Protein AF-A0A932LLI3-F1 (afdb_monomer)

Structure (mmCIF, N/CA/C/O backbone):
data_AF-A0A932LLI3-F1
#
_entry.id   AF-A0A932LLI3-F1
#
loop_
_atom_site.group_PDB
_atom_site.id
_atom_site.type_symbol
_atom_site.label_atom_id
_atom_site.label_alt_id
_atom_site.label_comp_id
_atom_site.label_asym_id
_atom_site.label_entity_id
_atom_site.label_seq_id
_atom_site.pdbx_PDB_ins_code
_atom_site.Cartn_x
_atom_site.Cartn_y
_atom_site.Cartn_z
_atom_site.occupancy
_atom_site.B_iso_or_equiv
_atom_site.auth_seq_id
_atom_site.auth_comp_id
_atom_site.auth_asym_id
_atom_site.auth_atom_id
_atom_site.pdbx_PDB_model_num
ATOM 1 N N . MET A 1 1 ? -17.747 45.672 -29.208 1.00 33.19 1 MET A N 1
ATOM 2 C CA . MET A 1 1 ? -17.349 45.308 -27.830 1.00 33.19 1 MET A CA 1
ATOM 3 C C . MET A 1 1 ? -18.025 43.993 -27.473 1.00 33.19 1 MET A C 1
ATOM 5 O O . MET A 1 1 ? -19.171 43.987 -27.043 1.00 33.19 1 MET A O 1
ATOM 9 N N . LEU A 1 2 ? -17.365 42.876 -27.782 1.00 26.00 2 LEU A N 1
ATOM 10 C CA . LEU A 1 2 ? -17.887 41.527 -27.562 1.00 26.00 2 LEU A CA 1
ATOM 11 C C . LEU A 1 2 ? -17.613 41.129 -26.108 1.00 26.00 2 LEU A C 1
ATOM 13 O O . LEU A 1 2 ? -16.461 41.097 -25.680 1.00 26.00 2 LEU A O 1
ATOM 17 N N . ARG A 1 3 ? -18.682 40.882 -25.343 1.00 23.66 3 ARG A N 1
ATOM 18 C CA . ARG A 1 3 ? -18.612 40.346 -23.981 1.00 23.66 3 ARG A CA 1
ATOM 19 C C . ARG A 1 3 ? -17.978 38.955 -24.045 1.00 23.66 3 ARG A C 1
ATOM 21 O O . ARG A 1 3 ? -18.553 38.053 -24.647 1.00 23.66 3 ARG A O 1
ATOM 28 N N . GLN A 1 4 ? -16.802 38.800 -23.442 1.00 26.53 4 GLN A N 1
ATOM 29 C CA . GLN A 1 4 ? -16.176 37.500 -23.220 1.00 26.53 4 GLN A CA 1
ATOM 30 C C . GLN A 1 4 ? -17.088 36.665 -22.310 1.00 26.53 4 GLN A C 1
ATOM 32 O O . GLN A 1 4 ? -17.430 37.087 -21.203 1.00 26.53 4 GLN A O 1
ATOM 37 N N . GLY A 1 5 ? -17.532 35.511 -22.807 1.00 26.86 5 GLY A N 1
ATOM 38 C CA . GLY A 1 5 ? -18.269 34.528 -22.021 1.00 26.86 5 GLY A CA 1
ATOM 39 C C . GLY A 1 5 ? -17.353 33.917 -20.964 1.00 26.86 5 GLY A C 1
ATOM 40 O O . GLY A 1 5 ? -16.240 33.500 -21.276 1.00 26.86 5 GLY A O 1
ATOM 41 N N . LYS A 1 6 ? -17.813 33.887 -19.710 1.00 25.53 6 LYS A N 1
ATOM 42 C CA . LYS A 1 6 ? -17.131 33.187 -18.617 1.00 25.53 6 LYS A CA 1
ATOM 43 C C . LYS A 1 6 ? -17.143 31.672 -18.898 1.00 25.53 6 LYS A C 1
ATOM 45 O O . LYS A 1 6 ? -18.220 31.150 -19.192 1.00 25.53 6 LYS A O 1
ATOM 50 N N . PRO A 1 7 ? -16.003 30.965 -18.808 1.00 28.19 7 PRO A N 1
ATOM 51 C CA . PRO A 1 7 ? -15.960 29.519 -18.998 1.00 28.19 7 PRO A CA 1
ATOM 52 C C . PRO A 1 7 ? -16.633 28.796 -17.822 1.00 28.19 7 PRO A C 1
ATOM 54 O O . PRO A 1 7 ? -16.340 29.055 -16.657 1.00 28.19 7 PRO A O 1
ATOM 57 N N . SER A 1 8 ? -17.564 27.898 -18.142 1.00 30.19 8 SER A N 1
ATOM 58 C CA . SER A 1 8 ? -18.288 27.040 -17.201 1.00 30.19 8 SER A CA 1
ATOM 59 C C . SER A 1 8 ? -17.377 25.930 -16.661 1.00 30.19 8 SER A C 1
ATOM 61 O O . SER A 1 8 ? -16.889 25.113 -17.441 1.00 30.19 8 SER A O 1
ATOM 63 N N . CYS A 1 9 ? -17.172 25.884 -15.342 1.00 29.44 9 CYS A N 1
ATOM 64 C CA . CYS A 1 9 ? -16.379 24.867 -14.647 1.00 29.44 9 CYS A CA 1
ATOM 65 C C . CYS A 1 9 ? -17.305 23.770 -14.073 1.00 29.44 9 CYS A C 1
ATOM 67 O O . CYS A 1 9 ? -18.101 24.066 -13.178 1.00 29.44 9 CYS A O 1
ATOM 69 N N . PRO A 1 10 ? -17.268 22.516 -14.566 1.00 35.34 10 PRO A N 1
ATOM 70 C CA . PRO A 1 10 ? -18.112 21.450 -14.038 1.00 35.34 10 PRO A CA 1
ATOM 71 C C . PRO A 1 10 ? -17.464 20.809 -12.799 1.00 35.34 10 PRO A C 1
ATOM 73 O O . PRO A 1 10 ? -16.585 19.960 -12.913 1.00 35.34 10 PRO A O 1
ATOM 76 N N . VAL A 1 11 ? -17.921 21.183 -11.600 1.00 33.28 11 VAL A N 1
ATOM 77 C CA . VAL A 1 11 ? -17.549 20.495 -10.349 1.00 33.28 11 VAL A CA 1
ATOM 78 C C . VAL A 1 11 ? -18.297 19.160 -10.271 1.00 33.28 11 VAL A C 1
ATOM 80 O O . VAL A 1 11 ? -19.526 19.129 -10.187 1.00 33.28 11 VAL A O 1
ATOM 83 N N . GLN A 1 12 ? -17.566 18.044 -10.305 1.00 32.38 12 GLN A N 1
ATOM 84 C CA . GLN A 1 12 ? -18.130 16.691 -10.246 1.00 32.38 12 GLN A CA 1
ATOM 85 C C . GLN A 1 12 ? -18.021 16.118 -8.822 1.00 32.38 12 GLN A C 1
ATOM 87 O O . GLN A 1 12 ? -16.927 16.035 -8.269 1.00 32.38 12 GLN A O 1
ATOM 92 N N . CYS A 1 13 ? -19.149 15.708 -8.230 1.00 30.97 13 CYS A N 1
ATOM 93 C CA . CYS A 1 13 ? -19.217 15.149 -6.875 1.00 30.97 13 CYS A CA 1
ATOM 94 C C . CYS A 1 13 ? -19.314 13.613 -6.917 1.00 30.97 13 CYS A C 1
ATOM 96 O O . CYS A 1 13 ? -20.241 13.067 -7.520 1.00 30.97 13 CYS A O 1
ATOM 98 N N . ILE A 1 14 ? -18.388 12.915 -6.252 1.00 32.12 14 ILE A N 1
ATOM 99 C CA . ILE A 1 14 ? -18.409 11.452 -6.099 1.00 32.12 14 ILE A CA 1
ATOM 100 C C . ILE A 1 14 ? -19.021 11.125 -4.729 1.00 32.12 14 ILE A C 1
ATOM 102 O O . ILE A 1 14 ? -18.433 11.428 -3.695 1.00 32.12 14 ILE A O 1
ATOM 106 N N . GLN A 1 15 ? -20.222 10.534 -4.709 1.00 32.91 15 GLN A N 1
ATOM 107 C CA . GLN A 1 15 ? -20.903 10.109 -3.477 1.00 32.91 15 GLN A CA 1
ATOM 108 C C . GLN A 1 15 ? -20.476 8.691 -3.069 1.00 32.91 15 GLN A C 1
ATOM 110 O O . GLN A 1 15 ? -20.709 7.743 -3.818 1.00 32.91 15 GLN A O 1
ATOM 115 N N . GLU A 1 16 ? -19.960 8.512 -1.851 1.00 33.09 16 GLU A N 1
ATOM 116 C CA . GLU A 1 16 ? -19.748 7.180 -1.267 1.00 33.09 16 GLU A CA 1
ATOM 117 C C . GLU A 1 16 ? -21.040 6.644 -0.609 1.00 33.09 16 GLU A C 1
ATOM 119 O O . GLU A 1 16 ? -21.740 7.336 0.141 1.00 33.09 16 GLU A O 1
ATOM 124 N N . ARG A 1 17 ? -21.404 5.392 -0.929 1.00 29.77 17 ARG A N 1
ATOM 125 C CA . ARG A 1 17 ? -22.600 4.706 -0.410 1.00 29.77 17 ARG A CA 1
ATOM 126 C C . ARG A 1 17 ? -22.285 3.913 0.866 1.00 29.77 17 ARG A C 1
ATOM 128 O O . ARG A 1 17 ? -21.495 2.987 0.826 1.00 29.77 17 ARG A O 1
ATOM 135 N N . GLY A 1 18 ? -23.089 4.162 1.906 1.00 29.00 18 GLY A N 1
ATOM 136 C CA . GLY A 1 18 ? -23.694 3.120 2.751 1.00 29.00 18 GLY A CA 1
ATOM 137 C C . GLY A 1 18 ? -22.968 2.706 4.036 1.00 29.00 18 GLY A C 1
ATOM 138 O O . GLY A 1 18 ? -22.124 1.833 3.989 1.00 29.00 18 GLY A O 1
ATOM 139 N N . GLN A 1 19 ? -23.427 3.213 5.189 1.00 32.38 19 GLN A N 1
ATOM 140 C CA . GLN A 1 19 ? -23.435 2.516 6.492 1.00 32.38 19 GLN A CA 1
ATOM 141 C C . GLN A 1 19 ? -24.362 3.260 7.487 1.00 32.38 19 GLN A C 1
ATOM 143 O O . GLN A 1 19 ? -24.808 4.377 7.200 1.00 32.38 19 GLN A O 1
ATOM 148 N N . LYS A 1 20 ? -24.736 2.625 8.608 1.00 32.59 20 LYS A N 1
ATOM 149 C CA . LYS A 1 20 ? -25.535 3.214 9.710 1.00 32.59 20 LYS A CA 1
ATOM 150 C C . LYS A 1 20 ? -24.601 3.941 10.693 1.00 32.59 20 LYS A C 1
ATOM 152 O O . LYS A 1 20 ? -23.469 3.510 10.859 1.00 32.59 20 LYS A O 1
ATOM 157 N N . GLY A 1 21 ? -25.045 5.030 11.332 1.00 38.06 21 GLY A N 1
ATOM 158 C CA . GLY A 1 21 ? -24.157 5.879 12.151 1.00 38.06 21 GLY A CA 1
ATOM 159 C C . GLY A 1 21 ? -23.262 6.818 11.331 1.00 38.06 21 GLY A C 1
ATOM 160 O O . GLY A 1 21 ? -22.253 7.308 11.831 1.00 38.06 21 GLY A O 1
ATOM 161 N N . VAL A 1 22 ? -23.608 7.028 10.058 1.00 52.78 22 VAL A N 1
ATOM 162 C CA . VAL A 1 22 ? -22.772 7.696 9.057 1.00 52.78 22 VAL A CA 1
ATOM 163 C C . VAL A 1 22 ? -23.165 9.154 8.910 1.00 52.78 22 VAL A C 1
ATOM 165 O O . VAL A 1 22 ? -24.345 9.492 8.829 1.00 52.78 22 VAL A O 1
ATOM 168 N N . VAL A 1 23 ? -22.152 10.004 8.823 1.00 49.03 23 VAL A N 1
ATOM 169 C CA . VAL A 1 23 ? -22.276 11.370 8.334 1.00 49.03 23 VAL A CA 1
ATOM 170 C C . VAL A 1 23 ? -22.226 11.302 6.811 1.00 49.03 23 VAL A C 1
ATOM 172 O O . VAL A 1 23 ? -21.259 10.806 6.244 1.00 49.03 23 VAL A O 1
ATOM 175 N N . ARG A 1 24 ? -23.286 11.734 6.124 1.00 60.06 24 ARG A N 1
ATOM 176 C CA . ARG A 1 24 ? -23.265 11.856 4.658 1.00 60.06 24 ARG A CA 1
ATOM 177 C C . ARG A 1 24 ? -23.147 13.307 4.269 1.00 60.06 24 ARG A C 1
ATOM 179 O O . ARG A 1 24 ? -23.924 14.126 4.752 1.00 60.06 24 ARG A O 1
ATOM 186 N N . VAL A 1 25 ? -22.237 13.573 3.344 1.00 54.25 25 VAL A N 1
ATOM 187 C CA . VAL A 1 25 ? -22.064 14.885 2.740 1.00 54.25 25 VAL A CA 1
ATOM 188 C C . VAL A 1 25 ? -22.688 14.864 1.352 1.00 54.25 25 VAL A C 1
ATOM 190 O O . VAL A 1 25 ? -22.477 13.935 0.571 1.00 54.25 25 VAL A O 1
ATOM 193 N N . LYS A 1 26 ? -23.505 15.869 1.051 1.00 58.81 26 LYS A N 1
ATOM 194 C CA . LYS A 1 26 ? -24.008 16.133 -0.297 1.00 58.81 26 LYS A CA 1
ATOM 195 C C . LYS A 1 26 ? -23.741 17.585 -0.646 1.00 58.81 26 LYS A C 1
ATOM 197 O O . LYS A 1 26 ? -23.985 18.457 0.178 1.00 58.81 26 LYS A O 1
ATOM 202 N N . HIS A 1 27 ? -23.318 17.843 -1.875 1.00 51.84 27 HIS A N 1
ATOM 203 C CA . HIS A 1 27 ? -23.310 19.200 -2.407 1.00 51.84 27 HIS A CA 1
ATOM 204 C C . HIS A 1 27 ? -24.751 19.614 -2.722 1.00 51.84 27 HIS A C 1
ATOM 206 O O . HIS A 1 27 ? -25.481 18.869 -3.385 1.00 51.84 27 HIS A O 1
ATOM 212 N N . ARG A 1 28 ? -25.170 20.794 -2.260 1.00 46.94 28 ARG A N 1
ATOM 213 C CA . ARG A 1 28 ? -26.314 21.492 -2.851 1.00 46.94 28 ARG A CA 1
ATOM 214 C C . ARG A 1 28 ? -25.763 22.355 -3.977 1.00 46.94 28 ARG A C 1
ATOM 216 O O . ARG A 1 28 ? -25.062 23.325 -3.720 1.00 46.94 28 ARG A O 1
ATOM 223 N N . PHE A 1 29 ? -26.051 21.976 -5.217 1.00 41.97 29 PHE A N 1
ATOM 224 C CA . PHE A 1 29 ? -25.669 22.779 -6.374 1.00 41.97 29 PHE A CA 1
ATOM 225 C C . PHE A 1 29 ? -26.394 24.131 -6.307 1.00 41.97 29 PHE A C 1
ATOM 227 O O . PHE A 1 29 ? -27.623 24.174 -6.356 1.00 41.97 29 PHE A O 1
ATOM 234 N N . GLY A 1 30 ? -25.631 25.211 -6.143 1.00 41.66 30 GLY A N 1
ATOM 235 C CA . GLY A 1 30 ? -26.067 26.578 -6.420 1.00 41.66 30 GLY A CA 1
ATOM 236 C C . GLY A 1 30 ? -25.590 27.014 -7.807 1.00 41.66 30 GLY A C 1
ATOM 237 O O . GLY A 1 30 ? -24.689 26.396 -8.372 1.00 41.66 30 GLY A O 1
ATOM 238 N N . GLU A 1 31 ? -26.186 28.076 -8.350 1.00 40.56 31 GLU A N 1
ATOM 239 C CA . GLU A 1 31 ? -25.775 28.687 -9.629 1.00 40.56 31 GLU A CA 1
ATOM 240 C C . GLU A 1 31 ? -24.361 29.303 -9.572 1.00 40.56 31 GLU A C 1
ATOM 242 O O . GLU A 1 31 ? -23.745 29.548 -10.608 1.00 40.56 31 GLU A O 1
ATOM 247 N N . ASP A 1 32 ? -23.831 29.530 -8.363 1.00 53.56 32 ASP A N 1
ATOM 248 C CA . ASP A 1 32 ? -22.482 30.040 -8.120 1.00 53.56 32 ASP A CA 1
ATOM 249 C C . ASP A 1 32 ? -21.493 28.888 -7.888 1.00 53.56 32 ASP A C 1
ATOM 251 O O . ASP A 1 32 ? -21.431 28.285 -6.816 1.00 53.56 32 ASP A O 1
ATOM 255 N N . HIS A 1 33 ? -20.700 28.574 -8.912 1.00 60.81 33 HIS A N 1
ATOM 256 C CA . HIS A 1 33 ? -19.698 27.509 -8.849 1.00 60.81 33 HIS A CA 1
ATOM 257 C C . HIS A 1 33 ? -18.559 27.799 -7.864 1.00 60.81 33 HIS A C 1
ATOM 259 O O . HIS A 1 33 ? -17.888 26.849 -7.464 1.00 60.81 33 HIS A O 1
ATOM 265 N N . LEU A 1 34 ? -18.371 29.066 -7.470 1.00 65.38 34 LEU A N 1
ATOM 266 C CA . LEU A 1 34 ? -17.322 29.488 -6.543 1.00 65.38 34 LEU A CA 1
ATOM 267 C C . LEU A 1 34 ? -17.653 29.161 -5.087 1.00 65.38 34 LEU A C 1
ATOM 269 O O . LEU A 1 34 ? -16.732 28.982 -4.297 1.00 65.38 34 LEU A O 1
ATOM 273 N N . ASN A 1 35 ? -18.941 29.075 -4.737 1.00 80.88 35 ASN A N 1
ATOM 274 C CA . ASN A 1 35 ? -19.411 28.860 -3.371 1.00 80.88 35 ASN A CA 1
ATOM 275 C C . ASN A 1 35 ? -20.439 27.728 -3.328 1.00 80.88 35 ASN A C 1
ATOM 277 O O . ASN A 1 35 ? -21.606 27.905 -3.676 1.00 80.88 35 ASN A O 1
ATOM 281 N N . GLN A 1 36 ? -20.022 26.558 -2.853 1.00 81.81 36 GLN A N 1
ATOM 282 C CA . GLN A 1 36 ? -20.872 25.375 -2.794 1.00 81.81 36 GLN A CA 1
ATOM 283 C C . GLN A 1 36 ? -21.206 24.992 -1.352 1.00 81.81 36 GLN A C 1
ATOM 285 O O . GLN A 1 36 ? -20.319 24.565 -0.610 1.00 81.81 36 GLN A O 1
ATOM 290 N N . PRO A 1 37 ? -22.479 25.086 -0.931 1.00 86.69 37 PRO A N 1
ATOM 291 C CA . PRO A 1 37 ? -22.882 24.599 0.377 1.00 86.69 37 PRO A CA 1
ATOM 292 C C . PRO A 1 37 ? -22.865 23.066 0.421 1.00 86.69 37 PRO A C 1
ATOM 294 O O . PRO A 1 37 ? -23.479 22.379 -0.406 1.00 86.69 37 PRO A O 1
ATOM 297 N N . LEU A 1 38 ? -22.201 22.530 1.440 1.00 88.00 38 LEU A N 1
ATOM 298 C CA . LEU A 1 38 ? -22.325 21.140 1.847 1.00 88.00 38 LEU A CA 1
ATOM 299 C C . LEU A 1 38 ? -23.562 20.979 2.727 1.00 88.00 38 LEU A C 1
ATOM 301 O O . LEU A 1 38 ? -23.888 21.836 3.542 1.00 88.00 38 LEU A O 1
ATOM 305 N N . GLN A 1 39 ? -24.243 19.850 2.578 1.00 89.06 39 GLN A N 1
ATOM 306 C CA . GLN A 1 39 ? -25.262 19.394 3.507 1.00 89.06 39 GLN A CA 1
ATOM 307 C C . GLN A 1 39 ? -24.767 18.134 4.200 1.00 89.06 39 GLN A C 1
ATOM 309 O O . GLN A 1 39 ? -24.451 17.137 3.544 1.00 89.06 39 GLN A O 1
ATOM 314 N N . VAL A 1 40 ? -24.754 18.175 5.527 1.00 88.31 40 VAL A N 1
ATOM 315 C CA . VAL A 1 40 ? -24.280 17.091 6.378 1.00 88.31 40 VAL A CA 1
ATOM 316 C C . VAL A 1 40 ? -25.473 16.452 7.071 1.00 88.31 40 VAL A C 1
ATOM 318 O O . VAL A 1 40 ? -26.164 17.084 7.863 1.00 88.31 40 VAL A O 1
ATOM 321 N N . THR A 1 41 ? -25.749 15.185 6.765 1.00 89.19 41 THR A N 1
ATOM 322 C CA . THR A 1 41 ? -26.828 14.423 7.411 1.00 89.19 41 THR A CA 1
ATOM 323 C C . THR A 1 41 ? -26.250 13.348 8.317 1.00 89.19 41 THR A C 1
ATOM 325 O O . THR A 1 41 ? -25.565 12.447 7.827 1.00 89.19 41 THR A O 1
ATOM 328 N N . ALA A 1 42 ? -26.579 13.398 9.607 1.00 84.50 42 ALA A N 1
ATOM 329 C CA . ALA A 1 42 ? -26.319 12.318 10.549 1.00 84.50 42 ALA A CA 1
ATOM 330 C C . ALA A 1 42 ? -27.464 11.297 10.512 1.00 84.50 42 ALA A C 1
ATOM 332 O O . ALA A 1 42 ? -28.640 11.666 10.528 1.00 84.50 42 ALA A O 1
ATOM 333 N N . PHE A 1 43 ? -27.119 10.011 10.466 1.00 83.81 43 PHE A N 1
ATOM 334 C CA . PHE A 1 43 ? -28.060 8.896 10.592 1.00 83.81 43 PHE A CA 1
ATOM 335 C C . PHE A 1 43 ? -27.855 8.242 11.960 1.00 83.81 43 PHE A C 1
ATOM 337 O O . PHE A 1 43 ? -26.832 7.589 12.172 1.00 83.81 43 PHE A O 1
ATOM 344 N N . LEU A 1 44 ? -28.797 8.439 12.881 1.00 79.75 44 LEU A N 1
ATOM 345 C CA . LEU A 1 44 ? -28.685 7.996 14.271 1.00 79.75 44 LEU A CA 1
ATOM 346 C C . LEU A 1 44 ? -29.046 6.510 14.435 1.00 79.75 44 LEU A C 1
ATOM 348 O O . LEU A 1 44 ? -29.606 5.874 13.538 1.00 79.75 44 LEU A O 1
ATOM 352 N N . SER A 1 45 ? -28.685 5.931 15.584 1.00 75.00 45 SER A N 1
ATOM 353 C CA . SER A 1 45 ? -28.901 4.507 15.890 1.00 75.00 45 SER A CA 1
ATOM 354 C C . SER A 1 45 ? -30.377 4.125 16.016 1.00 75.00 45 SER A C 1
ATOM 356 O O . SER A 1 45 ? -30.728 2.980 15.744 1.00 75.00 45 SER A O 1
ATOM 358 N N . ASP A 1 46 ? -31.236 5.079 16.371 1.00 78.75 46 ASP A N 1
ATOM 359 C CA . ASP A 1 46 ? -32.696 4.937 16.396 1.00 78.75 46 ASP A CA 1
ATOM 360 C C . ASP A 1 46 ? -33.336 4.996 14.992 1.00 78.75 46 ASP A C 1
ATOM 362 O O . ASP A 1 46 ? -34.552 4.892 14.851 1.00 78.75 46 ASP A O 1
ATOM 366 N N . GLY A 1 47 ? -32.522 5.150 13.940 1.00 79.00 47 GLY A N 1
ATOM 367 C CA . GLY A 1 47 ? -32.963 5.252 12.550 1.00 79.00 47 GLY A CA 1
ATOM 368 C C . GLY A 1 47 ? -33.372 6.662 12.121 1.00 79.00 47 GLY A C 1
ATOM 369 O O . GLY A 1 47 ? -33.643 6.874 10.935 1.00 79.00 47 GLY A O 1
ATOM 370 N N . SER A 1 48 ? -33.383 7.633 13.037 1.00 84.50 48 SER A N 1
ATOM 371 C CA . SER A 1 48 ? -33.676 9.025 12.709 1.00 84.50 48 SER A CA 1
ATOM 372 C C . SER A 1 48 ? -32.543 9.671 11.902 1.00 84.50 48 SER A C 1
ATOM 374 O O . SER A 1 48 ? -31.400 9.201 11.853 1.00 84.50 48 SER A O 1
ATOM 376 N N . ARG A 1 49 ? -32.883 10.757 11.202 1.00 89.19 49 ARG A N 1
ATOM 377 C CA . ARG A 1 49 ? -31.959 11.528 10.367 1.00 89.19 49 ARG A CA 1
ATOM 378 C C . ARG A 1 49 ? -32.007 12.980 10.795 1.00 89.19 49 ARG A C 1
ATOM 380 O O . ARG A 1 49 ? -33.093 13.539 10.901 1.00 89.19 49 ARG A O 1
ATOM 387 N N . GLN A 1 50 ? -30.844 13.582 10.992 1.00 88.94 50 GLN A N 1
ATOM 388 C CA . GLN A 1 50 ? -30.733 14.978 11.403 1.00 88.94 50 GLN A CA 1
ATOM 389 C C . GLN A 1 50 ? -29.802 15.728 10.456 1.00 88.94 50 GLN A C 1
ATOM 391 O O . GLN A 1 50 ? -28.766 15.197 10.047 1.00 88.94 50 GLN A O 1
ATOM 396 N N . ASP A 1 51 ? -30.187 16.949 10.090 1.00 90.44 51 ASP A N 1
ATOM 397 C CA . ASP A 1 51 ? -29.275 17.883 9.436 1.00 90.44 51 ASP A CA 1
ATOM 398 C C . ASP A 1 51 ? -28.343 18.452 10.505 1.00 90.44 51 ASP A C 1
ATOM 400 O O . ASP A 1 51 ? -28.786 19.076 11.468 1.00 90.44 51 ASP A O 1
ATOM 404 N N . VAL A 1 52 ? -27.054 18.174 10.355 1.00 91.12 52 VAL A N 1
ATOM 405 C CA . VAL A 1 52 ? -26.013 18.556 11.310 1.00 91.12 52 VAL A CA 1
ATOM 406 C C . VAL A 1 52 ? -24.996 19.497 10.674 1.00 91.12 52 VAL A C 1
ATOM 408 O O . VAL A 1 52 ? -23.910 19.676 11.211 1.00 91.12 52 VAL A O 1
ATOM 411 N N . THR A 1 53 ? -25.345 20.123 9.545 1.00 90.25 53 THR A N 1
ATOM 412 C CA . THR A 1 53 ? -24.442 20.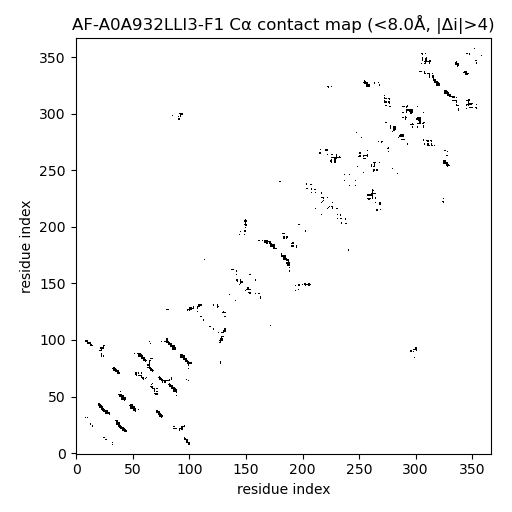988 8.768 1.00 90.25 53 THR A CA 1
ATOM 413 C C . THR A 1 53 ? -23.818 22.087 9.629 1.00 90.25 53 THR A C 1
ATOM 415 O O . THR A 1 53 ? -22.607 22.271 9.601 1.00 90.25 53 THR A O 1
ATOM 418 N N . ALA A 1 54 ? -24.613 22.765 10.458 1.00 89.75 54 ALA A N 1
ATOM 419 C CA . ALA A 1 54 ? -24.127 23.838 11.329 1.00 89.75 54 ALA A CA 1
ATOM 420 C C . ALA A 1 54 ? -23.385 23.348 12.590 1.00 89.75 54 ALA A C 1
ATOM 422 O O . ALA A 1 54 ? -22.830 24.161 13.319 1.00 89.75 54 ALA A O 1
ATOM 423 N N . MET A 1 55 ? -23.418 22.044 12.880 1.00 90.81 55 MET A N 1
ATOM 424 C CA . MET A 1 55 ? -22.782 21.444 14.061 1.00 90.81 55 MET A CA 1
ATOM 425 C C . MET A 1 55 ? -21.560 20.588 13.707 1.00 90.81 55 MET A C 1
ATOM 427 O O . MET A 1 55 ? -20.890 20.074 14.602 1.00 90.81 55 MET A O 1
ATOM 431 N N . ALA A 1 56 ? -21.308 20.368 12.418 1.00 91.38 56 ALA A N 1
ATOM 432 C CA . ALA A 1 56 ? -20.156 19.626 11.944 1.00 91.38 56 ALA A CA 1
ATOM 433 C C . ALA A 1 56 ? -18.929 20.540 11.871 1.00 91.38 56 ALA A C 1
ATOM 435 O O . ALA A 1 56 ? -19.041 21.729 11.587 1.00 91.38 56 ALA A O 1
ATOM 436 N N . ASN A 1 57 ? -17.753 19.961 12.089 1.00 91.25 57 ASN A N 1
ATOM 437 C CA . ASN A 1 57 ? -16.483 20.627 11.833 1.00 91.25 57 ASN A CA 1
ATOM 438 C C . ASN A 1 57 ? -16.010 20.286 10.424 1.00 91.25 57 ASN A C 1
ATOM 440 O O . ASN A 1 57 ? -16.165 19.145 9.976 1.00 91.25 57 ASN A O 1
ATOM 444 N N . TYR A 1 58 ? -15.370 21.249 9.772 1.00 92.12 58 TYR A N 1
ATOM 445 C CA . TYR A 1 58 ? -14.874 21.121 8.409 1.00 92.12 58 TYR A CA 1
ATOM 446 C C . TYR A 1 58 ? -13.376 21.407 8.360 1.00 92.12 58 TYR A C 1
ATOM 448 O O . TYR A 1 58 ? -12.882 22.271 9.081 1.00 92.12 58 TYR A O 1
ATOM 456 N N . SER A 1 59 ? -12.651 20.696 7.503 1.00 92.00 59 SER A N 1
ATOM 457 C CA . SER A 1 59 ? -11.260 21.014 7.182 1.00 92.00 59 SER A CA 1
ATOM 458 C C . SER A 1 59 ? -10.933 20.623 5.746 1.00 92.00 59 SER A C 1
ATOM 460 O O . SER A 1 59 ? -11.404 19.602 5.250 1.00 92.00 59 SER A O 1
ATOM 462 N N . SER A 1 60 ? -10.125 21.433 5.063 1.00 92.38 60 SER A N 1
ATOM 463 C CA . SER A 1 60 ? -9.600 21.112 3.733 1.00 92.38 60 SER A CA 1
ATOM 464 C C . SER A 1 60 ? -8.153 20.638 3.827 1.00 92.38 60 SER A C 1
ATOM 466 O O . SER A 1 60 ? -7.357 21.198 4.581 1.00 92.38 60 SER A O 1
ATOM 468 N N . ASN A 1 61 ? -7.789 19.621 3.044 1.00 91.94 61 ASN A N 1
ATOM 469 C CA . ASN A 1 61 ? -6.393 19.197 2.903 1.00 91.94 61 ASN A CA 1
ATOM 470 C C . ASN A 1 61 ? -5.589 20.069 1.919 1.00 91.94 61 ASN A C 1
ATOM 472 O O . ASN A 1 61 ? -4.363 19.985 1.902 1.00 91.94 61 ASN A O 1
ATOM 476 N N . ALA A 1 62 ? -6.266 20.874 1.096 1.00 91.31 62 ALA A N 1
ATOM 477 C CA . ALA A 1 62 ? -5.652 21.741 0.099 1.00 91.31 62 ALA A CA 1
ATOM 478 C C . ALA A 1 62 ? -6.419 23.075 -0.010 1.00 91.31 62 ALA A C 1
ATOM 480 O O . ALA A 1 62 ? -7.066 23.323 -1.033 1.00 91.31 62 ALA A O 1
ATOM 481 N N . PRO A 1 63 ? -6.331 23.956 1.012 1.00 92.25 63 PRO A N 1
ATOM 482 C CA . PRO A 1 63 ? -7.010 25.254 1.005 1.00 92.25 63 PRO A CA 1
ATOM 483 C C . PRO A 1 63 ? -6.762 26.108 -0.250 1.00 92.25 63 PRO A C 1
ATOM 485 O O . PRO A 1 63 ? -7.710 26.728 -0.714 1.00 92.25 63 PRO A O 1
ATOM 488 N N . PRO A 1 64 ? -5.563 26.109 -0.881 1.00 91.25 64 PRO A N 1
ATOM 489 C CA . PRO A 1 64 ? -5.357 26.856 -2.124 1.00 91.25 64 PRO A CA 1
ATOM 490 C C . PRO A 1 64 ? -6.235 26.411 -3.303 1.00 91.25 64 PRO A C 1
ATOM 492 O O . PRO A 1 64 ? -6.414 27.194 -4.226 1.00 91.25 64 PRO A O 1
ATOM 495 N N . ILE A 1 65 ? -6.747 25.174 -3.296 1.00 89.06 65 ILE A N 1
ATOM 496 C CA . ILE A 1 65 ? -7.653 24.634 -4.323 1.00 89.06 65 ILE A CA 1
ATOM 497 C C . ILE A 1 65 ? -9.098 24.901 -3.897 1.00 89.06 65 ILE A C 1
ATOM 499 O O . ILE A 1 65 ? -9.856 25.564 -4.603 1.00 89.06 65 ILE A O 1
ATOM 503 N N . ALA A 1 66 ? -9.477 24.411 -2.717 1.00 90.00 66 ALA A N 1
ATOM 504 C CA . ALA A 1 66 ? -10.788 24.659 -2.138 1.00 90.00 66 ALA A CA 1
ATOM 505 C C . ALA A 1 66 ? -10.685 24.749 -0.618 1.00 90.00 66 ALA A C 1
ATOM 507 O O . ALA A 1 66 ? -10.162 23.833 0.020 1.00 90.00 66 ALA A O 1
ATOM 508 N N . ASP A 1 67 ? -11.223 25.818 -0.046 1.00 93.44 67 ASP A N 1
ATOM 509 C CA . ASP A 1 67 ? -11.339 26.010 1.397 1.00 93.44 67 ASP A CA 1
ATOM 510 C C . ASP A 1 67 ? -12.795 25.853 1.853 1.00 93.44 67 ASP A C 1
ATOM 512 O O . ASP A 1 67 ? -13.724 25.848 1.046 1.00 93.44 67 ASP A O 1
ATOM 516 N N . VAL A 1 68 ? -13.020 25.680 3.151 1.00 93.06 68 VAL A N 1
ATOM 517 C CA . VAL A 1 68 ? -14.350 25.481 3.728 1.00 93.06 68 VAL A CA 1
ATOM 518 C C . VAL A 1 68 ? -14.480 26.250 5.032 1.00 93.06 68 VAL A C 1
ATOM 520 O O . VAL A 1 68 ? -13.645 26.142 5.925 1.00 93.06 68 VAL A O 1
ATOM 523 N N . ASN A 1 69 ? -15.561 27.015 5.165 1.00 92.31 69 ASN A N 1
ATOM 524 C CA . ASN A 1 69 ? -15.831 27.738 6.404 1.00 92.31 69 ASN A CA 1
ATOM 525 C C . ASN A 1 69 ? -16.626 26.895 7.417 1.00 92.31 69 ASN A C 1
ATOM 527 O O . ASN A 1 69 ? -17.173 25.838 7.102 1.00 92.31 69 ASN A O 1
ATOM 531 N N . GLU A 1 70 ? -16.761 27.414 8.638 1.00 90.06 70 GLU A N 1
ATOM 532 C CA . GLU A 1 70 ? -17.482 26.765 9.746 1.00 90.06 70 GLU A CA 1
ATOM 533 C C . GLU A 1 70 ? -18.965 26.474 9.450 1.00 90.06 70 GLU A C 1
ATOM 535 O O . GLU A 1 70 ? -19.587 25.656 10.121 1.00 90.06 70 GLU A O 1
ATOM 540 N N . ARG A 1 71 ? -19.554 27.118 8.433 1.00 89.31 71 ARG A N 1
ATOM 541 C CA . ARG A 1 71 ? -20.946 26.886 8.010 1.00 89.31 71 ARG A CA 1
ATOM 542 C C . ARG A 1 71 ? -21.077 25.790 6.950 1.00 89.31 71 ARG A C 1
ATOM 544 O O . ARG A 1 71 ? -22.183 25.563 6.464 1.00 89.31 71 ARG A O 1
ATOM 551 N N . GLY A 1 72 ? -19.977 25.141 6.569 1.00 88.12 72 GLY A N 1
ATOM 552 C CA . GLY A 1 72 ? -19.961 24.116 5.529 1.00 88.12 72 GLY A CA 1
ATOM 553 C C . GLY A 1 72 ? -20.101 24.676 4.115 1.00 88.12 72 GLY A C 1
ATOM 554 O O . GLY A 1 72 ? -20.540 23.958 3.220 1.00 88.12 72 GLY A O 1
ATOM 555 N N . ILE A 1 73 ? -19.766 25.950 3.893 1.00 90.88 73 ILE A N 1
ATOM 556 C CA . ILE A 1 73 ? -19.706 26.524 2.544 1.00 90.88 73 ILE A CA 1
ATOM 557 C C . ILE A 1 73 ? -18.287 26.329 2.026 1.00 90.88 73 ILE A C 1
ATOM 559 O O . ILE A 1 73 ? -17.340 26.859 2.607 1.00 90.88 73 ILE A O 1
ATOM 563 N N . VAL A 1 74 ? -18.158 25.561 0.946 1.00 90.88 74 VAL A N 1
ATOM 564 C CA . VAL A 1 74 ? -16.891 25.351 0.250 1.00 90.88 74 VAL A CA 1
ATOM 565 C C . VAL A 1 74 ? -16.679 26.475 -0.743 1.00 90.88 74 VAL A C 1
ATOM 567 O O . VAL A 1 74 ? -17.532 26.707 -1.598 1.00 90.88 74 VAL A O 1
ATOM 570 N N . GLN A 1 75 ? -15.539 27.140 -0.637 1.00 90.56 75 GLN A N 1
ATOM 571 C CA . GLN A 1 75 ? -15.093 28.153 -1.572 1.00 90.56 75 GLN A CA 1
ATOM 572 C C . GLN A 1 75 ? -13.996 27.565 -2.460 1.00 90.56 75 GLN A C 1
ATOM 574 O O . GLN A 1 75 ? -12.965 27.117 -1.965 1.00 90.56 75 GLN A O 1
ATOM 579 N N . THR A 1 76 ? -14.215 27.540 -3.772 1.00 86.31 76 THR A N 1
ATOM 580 C CA . THR A 1 76 ? -13.197 27.110 -4.742 1.00 86.31 76 THR A CA 1
ATOM 581 C C . THR A 1 76 ? -12.372 28.299 -5.216 1.00 86.31 76 THR A C 1
ATOM 583 O O . THR A 1 76 ? -12.912 29.393 -5.393 1.00 86.31 76 THR A O 1
ATOM 586 N N . HIS A 1 77 ? -11.091 28.074 -5.488 1.00 83.12 77 HIS A N 1
ATOM 587 C CA . HIS A 1 77 ? -10.165 29.094 -5.977 1.00 83.12 77 HIS A CA 1
ATOM 588 C C . HIS A 1 77 ? -9.696 28.800 -7.411 1.00 83.12 77 HIS A C 1
ATOM 590 O O . HIS A 1 77 ? -10.050 27.783 -8.005 1.00 83.12 77 HIS A O 1
ATOM 596 N N . ASP A 1 78 ? -8.868 29.688 -7.964 1.00 81.88 78 ASP A N 1
ATOM 597 C CA . ASP A 1 78 ? -8.366 29.592 -9.344 1.00 81.88 78 ASP A CA 1
ATOM 598 C C . ASP A 1 78 ? -7.254 28.538 -9.528 1.00 81.88 78 ASP A C 1
ATOM 600 O O . ASP A 1 78 ? -6.718 28.369 -10.625 1.00 81.88 78 ASP A O 1
ATOM 604 N N . VAL A 1 79 ? -6.885 27.815 -8.465 1.00 86.69 79 VAL A N 1
ATOM 605 C CA . VAL A 1 79 ? -5.905 26.727 -8.532 1.00 86.69 79 VAL A CA 1
ATOM 606 C C . VAL A 1 79 ? -6.622 25.428 -8.881 1.00 86.69 79 VAL A C 1
ATOM 608 O O . VAL A 1 79 ? -7.414 24.901 -8.103 1.00 86.69 79 VAL A O 1
ATOM 611 N N . ALA A 1 80 ? -6.312 24.886 -10.054 1.00 87.31 80 ALA A N 1
ATOM 612 C CA . ALA A 1 80 ? -6.830 23.595 -10.477 1.00 87.31 80 ALA A CA 1
ATOM 613 C C . ALA A 1 80 ? -6.206 22.434 -9.685 1.00 87.31 80 ALA A C 1
ATOM 615 O O . ALA A 1 80 ? -5.030 22.460 -9.319 1.00 87.31 80 ALA A O 1
ATOM 616 N N . GLY A 1 81 ? -6.989 21.380 -9.474 1.00 87.44 81 GLY A N 1
ATOM 617 C CA . GLY A 1 81 ? -6.571 20.172 -8.776 1.00 87.44 81 GLY A CA 1
ATOM 618 C C . GLY A 1 81 ? -7.725 19.485 -8.055 1.00 87.44 81 GLY A C 1
ATOM 619 O O . GLY A 1 81 ? -8.897 19.677 -8.378 1.00 87.44 81 GLY A O 1
ATOM 620 N N . GLU A 1 82 ? -7.387 18.660 -7.070 1.00 89.25 82 GLU A N 1
ATOM 621 C CA . GLU A 1 82 ? -8.351 17.959 -6.227 1.00 89.25 82 GLU A CA 1
ATOM 622 C C . GLU A 1 82 ? -8.136 18.334 -4.763 1.00 89.25 82 GLU A C 1
ATOM 624 O O . GLU A 1 82 ? -7.009 18.329 -4.266 1.00 89.25 82 GLU A O 1
ATOM 629 N N . ALA A 1 83 ? -9.234 18.630 -4.075 1.00 89.50 83 ALA A N 1
ATOM 630 C CA . ALA A 1 83 ? -9.260 18.891 -2.646 1.00 89.50 83 ALA A CA 1
ATOM 631 C C . ALA A 1 83 ? -10.265 17.957 -1.973 1.00 89.50 83 ALA A C 1
ATOM 633 O O . ALA A 1 83 ? -11.350 17.682 -2.488 1.00 89.50 83 ALA A O 1
ATOM 634 N N . ALA A 1 84 ? -9.906 17.474 -0.795 1.00 90.31 84 ALA A N 1
ATOM 635 C CA . ALA A 1 84 ? -10.770 16.712 0.080 1.00 90.31 84 ALA A CA 1
ATOM 636 C C . ALA A 1 84 ? -11.178 17.606 1.252 1.00 90.31 84 ALA A C 1
ATOM 638 O O . ALA A 1 84 ? -10.347 17.977 2.083 1.00 90.31 84 ALA A O 1
ATOM 639 N N . VAL A 1 85 ? -12.470 17.921 1.320 1.00 90.06 85 VAL A N 1
ATOM 640 C CA . VAL A 1 85 ? -13.084 18.548 2.486 1.00 90.06 85 VAL A CA 1
ATOM 641 C C . VAL A 1 85 ? -13.539 17.449 3.424 1.00 90.06 85 VAL A C 1
ATOM 643 O O . VAL A 1 85 ? -14.472 16.693 3.148 1.00 90.06 85 VAL A O 1
ATOM 646 N N . MET A 1 86 ? -12.854 17.353 4.544 1.00 89.81 86 MET A N 1
ATOM 647 C CA . MET A 1 86 ? -13.200 16.462 5.622 1.00 89.81 86 MET A CA 1
ATOM 648 C C . MET A 1 86 ? -14.267 17.098 6.500 1.00 89.81 86 MET A C 1
ATOM 650 O O . MET A 1 86 ? -14.186 18.267 6.865 1.00 89.81 86 MET A O 1
ATOM 654 N N . VAL A 1 87 ? -15.264 16.297 6.845 1.00 90.44 87 VAL A N 1
ATOM 655 C CA . VAL A 1 87 ? -16.386 16.673 7.693 1.00 90.44 87 VAL A CA 1
ATOM 656 C C . VAL A 1 87 ? -16.381 15.752 8.896 1.00 90.44 87 VAL A C 1
ATOM 658 O O . VAL A 1 87 ? -16.431 14.533 8.733 1.00 90.44 87 VAL A O 1
ATOM 661 N N . SER A 1 88 ? -16.344 16.315 10.100 1.00 87.88 88 SER A N 1
ATOM 662 C CA . SER A 1 88 ? -16.423 15.537 11.332 1.00 87.88 88 SER A CA 1
ATOM 663 C C . SER A 1 88 ? -17.591 15.970 12.208 1.00 87.88 88 SER A C 1
ATOM 665 O O . SER A 1 88 ? -17.849 17.154 12.402 1.00 87.88 88 SER A O 1
ATOM 667 N N . TYR A 1 89 ? -18.320 14.997 12.748 1.00 87.50 89 TYR A N 1
ATOM 668 C CA . TYR A 1 89 ? -19.425 15.232 13.673 1.00 87.50 89 TYR A CA 1
ATOM 669 C C . TYR A 1 89 ? -19.509 14.077 14.672 1.00 87.50 89 TYR A C 1
ATOM 671 O O . TYR A 1 89 ? -19.578 12.915 14.274 1.00 87.50 89 TYR A O 1
ATOM 679 N N . LEU A 1 90 ? -19.457 14.387 15.974 1.00 84.69 90 LEU A N 1
ATOM 680 C CA . LEU A 1 90 ? -19.478 13.408 17.076 1.00 84.69 90 LEU A CA 1
ATOM 681 C C . LEU A 1 90 ? -18.497 12.227 16.889 1.00 84.69 90 LEU A C 1
ATOM 683 O O . LEU A 1 90 ? -18.826 11.074 17.160 1.00 84.69 90 LEU A O 1
ATOM 687 N N . GLY A 1 91 ? -17.282 12.511 16.405 1.00 73.88 91 GLY A N 1
ATOM 688 C CA . GLY A 1 91 ? -16.234 11.503 16.186 1.00 73.88 91 GLY A CA 1
ATOM 689 C C . GLY A 1 91 ? -16.414 10.637 14.933 1.00 73.88 91 GLY A C 1
ATOM 690 O O . GLY A 1 91 ? -15.649 9.697 14.734 1.00 73.88 91 GLY A O 1
AT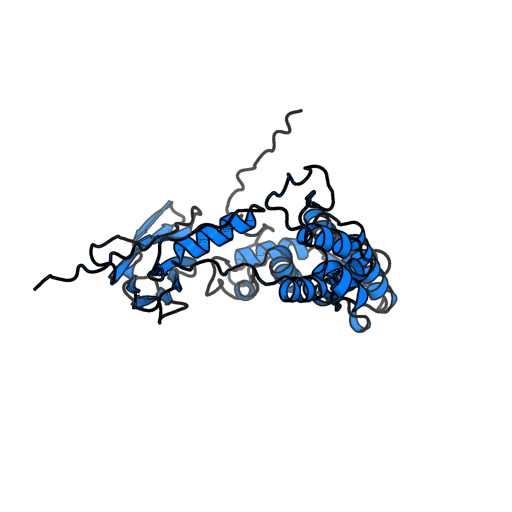OM 691 N N . ARG A 1 92 ? -17.406 10.937 14.086 1.00 80.19 92 ARG A N 1
ATOM 692 C CA . ARG A 1 92 ? -17.574 10.333 12.758 1.00 80.19 92 ARG A CA 1
ATOM 693 C C . ARG A 1 92 ? -16.996 11.255 11.702 1.00 80.19 92 ARG A C 1
ATOM 695 O O . ARG A 1 92 ? -17.261 12.453 11.748 1.00 80.19 92 ARG A O 1
ATOM 702 N N . VAL A 1 93 ? -16.252 10.686 10.760 1.00 82.69 93 VAL A N 1
ATOM 703 C CA . VAL A 1 93 ? -15.624 11.411 9.653 1.00 82.69 93 VAL A CA 1
ATOM 704 C C . VAL A 1 93 ? -16.280 11.006 8.338 1.00 82.69 93 VAL A C 1
ATOM 706 O O . VAL A 1 93 ? -16.570 9.832 8.109 1.00 82.69 93 VAL A O 1
ATOM 709 N N . ALA A 1 94 ? -16.506 11.989 7.477 1.00 84.44 94 ALA A N 1
ATOM 710 C CA . ALA A 1 94 ? -16.854 11.821 6.077 1.00 84.44 94 ALA A CA 1
ATOM 711 C C . ALA A 1 94 ? -15.978 12.745 5.231 1.00 84.44 94 ALA A C 1
ATOM 713 O O . ALA A 1 94 ? -15.453 13.740 5.729 1.00 84.44 94 ALA A O 1
ATOM 714 N N . VAL A 1 95 ? -15.829 12.434 3.947 1.00 84.62 95 VAL A N 1
ATOM 715 C CA . VAL A 1 95 ? -15.023 13.239 3.027 1.00 84.62 95 VAL A CA 1
ATOM 716 C C . VAL A 1 95 ? -15.870 13.632 1.825 1.00 84.62 95 VAL A C 1
ATOM 718 O O . VAL A 1 95 ? -16.522 12.789 1.213 1.00 84.62 95 VAL A O 1
ATOM 721 N N . SER A 1 96 ? -15.841 14.916 1.482 1.00 86.38 96 SER A N 1
ATOM 722 C CA . SER A 1 96 ? -16.328 15.445 0.212 1.00 86.38 96 SER A CA 1
ATOM 723 C C . SER A 1 96 ? -15.131 15.727 -0.683 1.00 86.38 96 SER A C 1
ATOM 725 O O . SER A 1 96 ? -14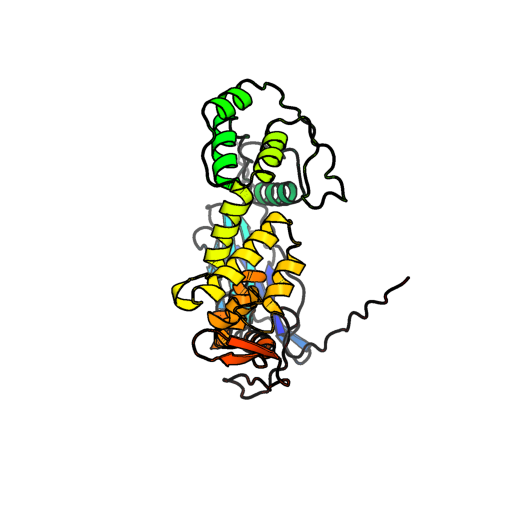.289 16.555 -0.342 1.00 86.38 96 SER A O 1
ATOM 727 N N . ARG A 1 97 ? -15.027 15.035 -1.820 1.00 85.38 97 ARG A N 1
ATOM 728 C CA . ARG A 1 97 ? -13.977 15.304 -2.810 1.00 85.38 97 ARG A CA 1
ATOM 729 C C . ARG A 1 97 ? -14.476 16.327 -3.821 1.00 85.38 97 ARG A C 1
ATOM 731 O O . ARG A 1 97 ? -15.537 16.140 -4.416 1.00 85.38 97 ARG A O 1
ATOM 738 N N . LEU A 1 98 ? -13.693 17.382 -4.007 1.00 86.12 98 LEU A N 1
ATOM 739 C CA . LEU A 1 98 ? -13.899 18.416 -5.006 1.00 86.12 98 LEU A CA 1
ATOM 740 C C . LEU A 1 98 ? -12.798 18.332 -6.048 1.00 86.12 98 LEU A C 1
ATOM 742 O O . LEU A 1 98 ? -11.621 18.225 -5.709 1.00 86.12 98 LEU A O 1
ATOM 746 N N . VAL A 1 99 ? -13.191 18.432 -7.311 1.00 86.56 99 VAL A N 1
ATOM 747 C CA . VAL A 1 99 ? -12.261 18.529 -8.430 1.00 86.56 99 VAL A CA 1
ATOM 748 C C . VAL A 1 99 ? -12.498 19.845 -9.147 1.00 86.56 99 VAL A C 1
ATOM 750 O O . VAL A 1 99 ? -13.616 20.127 -9.578 1.00 86.56 99 VAL A O 1
ATOM 753 N N . ILE A 1 100 ? -11.429 20.626 -9.264 1.00 87.94 100 ILE A N 1
ATOM 754 C CA . ILE A 1 100 ? -11.351 21.833 -10.077 1.00 87.94 100 ILE A CA 1
ATOM 755 C C . ILE A 1 100 ? -10.489 21.469 -11.290 1.00 87.94 100 ILE A C 1
ATOM 757 O O . ILE A 1 100 ? -9.264 21.405 -11.161 1.00 87.94 100 ILE A O 1
ATOM 761 N N . PRO A 1 101 ? -11.090 21.149 -12.448 1.00 87.06 101 PRO A N 1
ATOM 762 C CA . PRO A 1 101 ? -10.325 20.771 -13.628 1.00 87.06 101 PRO A CA 1
ATOM 763 C C . PRO A 1 101 ? -9.476 21.936 -14.142 1.00 87.06 101 PRO A C 1
ATOM 765 O O . PRO A 1 101 ? -9.897 23.094 -14.122 1.00 87.06 101 PRO A O 1
ATOM 768 N N . GLN A 1 102 ? -8.298 21.618 -14.672 1.00 89.62 102 GLN A N 1
ATOM 769 C CA . GLN A 1 102 ? -7.523 22.547 -15.485 1.00 89.62 102 GLN A CA 1
ATOM 770 C C . GLN A 1 102 ? -8.285 22.861 -16.777 1.00 89.62 102 GLN A C 1
ATOM 772 O O . GLN A 1 102 ? -8.936 21.998 -17.374 1.00 89.62 102 GLN A O 1
ATOM 777 N N . GLN A 1 103 ? -8.199 24.112 -17.229 1.00 86.69 103 GLN A N 1
ATOM 778 C CA . GLN A 1 103 ? -8.733 24.483 -18.534 1.00 86.69 103 GLN A CA 1
ATOM 779 C C . GLN A 1 103 ? -7.779 23.998 -19.616 1.00 86.69 103 GLN A C 1
ATOM 781 O O . GLN A 1 103 ? -6.686 24.532 -19.800 1.00 86.69 103 GLN A O 1
ATOM 786 N N . LEU A 1 104 ? -8.211 22.972 -20.336 1.00 86.00 104 LEU A N 1
ATOM 787 C CA . LEU A 1 104 ? -7.467 22.455 -21.466 1.00 86.00 104 LEU A CA 1
ATOM 788 C C . LEU A 1 104 ? -7.514 23.435 -22.643 1.00 86.00 104 LEU A C 1
ATOM 790 O O . LEU A 1 104 ? -8.588 23.860 -23.066 1.00 86.00 104 LEU A O 1
ATOM 794 N N . ALA A 1 105 ? -6.347 23.738 -23.216 1.00 87.56 105 ALA A N 1
ATOM 795 C CA . ALA A 1 105 ? -6.244 24.536 -24.440 1.00 87.56 105 ALA A CA 1
ATOM 796 C C . ALA A 1 105 ? -6.796 23.800 -25.677 1.00 87.56 105 ALA A C 1
ATOM 798 O O . ALA A 1 105 ? -7.201 24.431 -26.652 1.00 87.56 105 ALA A O 1
ATOM 799 N N . THR A 1 106 ? -6.817 22.466 -25.641 1.00 90.12 106 THR A N 1
ATOM 800 C CA . THR A 1 106 ? -7.314 21.590 -26.709 1.00 90.12 106 THR A CA 1
ATOM 801 C C . THR A 1 106 ? -8.216 20.497 -26.132 1.00 90.12 106 THR A C 1
ATOM 803 O O . THR A 1 106 ? -8.096 20.171 -24.953 1.00 90.12 106 THR A O 1
ATOM 806 N N . PRO A 1 107 ? -9.128 19.896 -26.917 1.00 92.44 107 PRO A N 1
ATOM 807 C CA . PRO A 1 107 ? -9.923 18.768 -26.436 1.00 92.44 107 PRO A CA 1
ATOM 808 C C . PRO A 1 107 ? -9.046 17.639 -25.876 1.00 92.44 107 PRO A C 1
ATOM 810 O O . PRO A 1 107 ? -7.981 17.348 -26.420 1.00 92.44 107 PRO A O 1
ATOM 813 N N . PHE A 1 108 ? -9.499 16.991 -24.799 1.00 93.75 108 PHE A N 1
ATOM 814 C CA . PHE A 1 108 ? -8.796 15.844 -24.221 1.00 93.75 108 PHE A CA 1
ATOM 815 C C . PHE A 1 108 ? -8.654 14.726 -25.261 1.00 93.75 108 PHE A C 1
ATOM 817 O O . PHE A 1 108 ? -9.664 14.235 -25.777 1.00 93.75 108 PHE A O 1
ATOM 824 N N . VAL A 1 109 ? -7.420 14.308 -25.541 1.00 93.19 109 VAL A N 1
ATOM 825 C CA . VAL A 1 109 ? -7.134 13.198 -26.458 1.00 93.19 109 VAL A CA 1
ATOM 826 C C . VAL A 1 109 ? -6.865 11.959 -25.618 1.00 93.19 109 VAL A C 1
ATOM 828 O O . VAL A 1 109 ? -5.879 11.902 -24.890 1.00 93.19 109 VAL A O 1
ATOM 831 N N . ARG A 1 110 ? -7.761 10.969 -25.692 1.00 92.25 110 ARG A N 1
ATOM 832 C CA . ARG A 1 110 ? -7.619 9.722 -24.933 1.00 92.25 110 ARG A CA 1
ATOM 833 C C . ARG A 1 110 ? -6.637 8.783 -25.649 1.00 92.25 110 ARG A C 1
ATOM 835 O O . ARG A 1 110 ? -6.926 8.415 -26.789 1.00 92.25 110 ARG A O 1
ATOM 842 N N . PRO A 1 111 ? -5.527 8.371 -25.014 1.00 89.50 111 PRO A N 1
ATOM 843 C CA . PRO A 1 111 ? -4.611 7.395 -25.584 1.00 89.50 111 PRO A CA 1
ATOM 844 C C . PRO A 1 111 ? -5.246 5.997 -25.629 1.00 89.50 111 PRO A C 1
ATOM 846 O O . PRO A 1 111 ? -6.246 5.750 -24.946 1.00 89.50 111 PRO A O 1
ATOM 849 N N . PRO A 1 112 ? -4.663 5.061 -26.396 1.00 85.50 112 PRO A N 1
ATOM 850 C CA . PRO A 1 112 ? -5.037 3.654 -26.328 1.00 85.50 112 PRO A CA 1
ATOM 851 C C . PRO A 1 112 ? -4.929 3.102 -24.899 1.00 85.50 112 PRO A C 1
ATOM 853 O O . PRO A 1 112 ? -4.040 3.479 -24.135 1.00 85.50 112 PRO A O 1
ATOM 856 N N . GLU A 1 113 ? -5.838 2.197 -24.543 1.00 85.06 113 GLU A N 1
ATOM 857 C CA . GLU A 1 113 ? -5.797 1.452 -23.283 1.00 85.06 113 GLU A CA 1
ATOM 858 C C . GLU A 1 113 ? -5.186 0.073 -23.533 1.00 85.06 113 GLU A C 1
ATOM 860 O O . GLU A 1 113 ? -5.691 -0.700 -24.347 1.00 85.06 113 GLU A O 1
ATOM 865 N N . HIS A 1 114 ? -4.102 -0.242 -22.830 1.00 75.81 114 HIS A N 1
ATOM 866 C CA . HIS A 1 114 ? -3.410 -1.528 -22.918 1.00 75.81 114 HIS A CA 1
ATOM 867 C C . HIS A 1 114 ? -3.860 -2.495 -21.822 1.00 75.81 114 HIS A C 1
ATOM 869 O O . HIS A 1 114 ? -3.736 -3.711 -21.962 1.00 75.81 114 HIS A O 1
ATOM 875 N N . ASN A 1 115 ? -4.375 -1.960 -20.717 1.00 79.19 115 ASN A N 1
ATOM 876 C CA . ASN A 1 115 ? -4.922 -2.713 -19.598 1.00 79.19 115 ASN A CA 1
ATOM 877 C C . ASN A 1 115 ? -5.963 -1.857 -18.845 1.00 79.19 115 ASN A C 1
ATOM 879 O O . ASN A 1 115 ? -6.153 -0.678 -19.141 1.00 79.19 115 ASN A O 1
ATOM 883 N N . PHE A 1 116 ? -6.639 -2.445 -17.856 1.00 83.25 116 PHE A N 1
ATOM 884 C CA . PHE A 1 116 ? -7.701 -1.760 -17.108 1.00 83.25 116 PHE A CA 1
ATOM 885 C C . PHE A 1 116 ? -7.212 -0.548 -16.287 1.00 83.25 116 PHE A C 1
ATOM 887 O O . PHE A 1 116 ? -8.012 0.331 -15.977 1.00 83.25 116 PHE A O 1
ATOM 894 N N . ILE A 1 117 ? -5.924 -0.491 -15.924 1.00 87.00 117 ILE A N 1
ATOM 895 C CA . ILE A 1 117 ? -5.319 0.621 -15.177 1.00 87.00 117 ILE A CA 1
ATOM 896 C C . ILE A 1 117 ? -5.248 1.859 -16.067 1.00 87.00 117 ILE A C 1
ATOM 898 O O . ILE A 1 117 ? -5.584 2.945 -15.601 1.00 87.00 117 ILE A O 1
ATOM 902 N N . ASP A 1 118 ? -4.890 1.701 -17.344 1.00 88.12 118 ASP A N 1
ATOM 903 C CA . ASP A 1 118 ? -4.820 2.813 -18.298 1.00 88.12 118 ASP A CA 1
ATOM 904 C C . ASP A 1 118 ? -6.158 3.558 -18.361 1.00 88.12 118 ASP A C 1
ATOM 906 O O . ASP A 1 118 ? -6.189 4.779 -18.231 1.00 88.12 118 ASP A O 1
ATOM 910 N N . GLY A 1 119 ? -7.276 2.828 -18.448 1.00 90.38 119 GLY A N 1
ATOM 911 C CA . GLY A 1 119 ? -8.614 3.422 -18.437 1.00 90.38 119 GLY A CA 1
ATOM 912 C C . GLY A 1 119 ? -8.895 4.249 -17.177 1.00 90.38 119 GLY A C 1
ATOM 913 O O . GLY A 1 119 ? -9.374 5.380 -17.280 1.00 90.38 119 GLY A O 1
ATOM 914 N N . LEU A 1 120 ? -8.519 3.738 -15.996 1.00 94.19 120 LEU A N 1
ATOM 915 C CA . LEU A 1 120 ? -8.656 4.460 -14.723 1.00 94.19 120 LEU A CA 1
ATOM 916 C C . LEU A 1 120 ? -7.792 5.731 -14.684 1.00 94.19 120 LEU A C 1
ATOM 918 O O . LEU A 1 120 ? -8.242 6.773 -14.200 1.00 94.19 120 LEU A O 1
ATOM 922 N N . VAL A 1 121 ? -6.563 5.666 -15.206 1.00 94.44 121 VAL A N 1
ATOM 923 C CA . VAL A 1 121 ? -5.654 6.819 -15.293 1.00 94.44 121 VAL A CA 1
ATOM 924 C C . VAL A 1 121 ? -6.208 7.862 -16.265 1.00 94.44 121 VAL A C 1
ATOM 926 O O . VAL A 1 121 ? -6.286 9.041 -15.916 1.00 94.44 121 VAL A O 1
ATOM 929 N N . TRP A 1 122 ? -6.658 7.454 -17.453 1.00 94.38 122 TRP A N 1
ATOM 930 C CA . TRP A 1 122 ? -7.235 8.349 -18.460 1.00 94.38 122 TRP A CA 1
ATOM 931 C C . TRP A 1 122 ? -8.514 9.023 -17.982 1.00 94.38 122 TRP A C 1
ATOM 933 O O . TRP A 1 122 ? -8.691 10.220 -18.215 1.00 94.38 122 TRP A O 1
ATOM 943 N N . ASP A 1 123 ? -9.383 8.297 -17.282 1.00 93.56 123 ASP A N 1
ATOM 944 C CA . ASP A 1 123 ? -10.578 8.873 -16.666 1.00 93.56 123 ASP A CA 1
ATOM 945 C C . ASP A 1 123 ? -10.208 9.948 -15.645 1.00 93.56 123 ASP A C 1
ATOM 947 O O . ASP A 1 123 ? -10.781 11.042 -15.664 1.00 93.56 123 ASP A O 1
ATOM 951 N N . LYS A 1 124 ? -9.203 9.680 -14.802 1.00 93.38 124 LYS A N 1
ATOM 952 C CA . LYS A 1 124 ? -8.750 10.640 -13.794 1.00 93.38 124 LYS A CA 1
ATOM 953 C C . LYS A 1 124 ? -8.109 11.882 -14.414 1.00 93.38 124 LYS A C 1
ATOM 955 O O . LYS A 1 124 ? -8.436 12.993 -14.002 1.00 93.38 124 LYS A O 1
ATOM 960 N N . LEU A 1 125 ? -7.239 11.721 -15.413 1.00 94.31 125 LEU A N 1
ATOM 961 C CA . LEU A 1 125 ? -6.616 12.847 -16.117 1.00 94.31 125 LEU A CA 1
ATOM 962 C C . LEU A 1 125 ? -7.661 13.702 -16.840 1.00 94.31 125 LEU A C 1
ATOM 964 O O . LEU A 1 125 ? -7.637 14.926 -16.716 1.00 94.31 125 LEU A O 1
ATOM 968 N N . LYS A 1 126 ? -8.637 13.072 -17.507 1.00 92.88 126 LYS A N 1
ATOM 969 C CA . LYS A 1 126 ? -9.756 13.779 -18.141 1.00 92.88 126 LYS A CA 1
ATOM 970 C C . LYS A 1 126 ? -10.576 14.568 -17.123 1.00 92.88 126 LYS A C 1
ATOM 972 O O . LYS A 1 126 ? -10.908 15.721 -17.385 1.00 92.88 126 LYS A O 1
ATOM 977 N N . GLN A 1 127 ? -10.878 13.975 -15.966 1.00 90.81 127 GLN A N 1
ATOM 978 C CA . GLN A 1 127 ? -11.595 14.650 -14.880 1.00 90.81 127 GLN A CA 1
ATOM 979 C C . GLN A 1 127 ? -10.819 15.863 -14.344 1.00 90.81 127 GLN A C 1
ATOM 981 O O . GLN A 1 127 ? -11.426 16.873 -14.007 1.00 90.81 127 GLN A O 1
ATOM 986 N N . LEU A 1 128 ? -9.489 15.773 -14.276 1.00 90.94 128 LEU A N 1
ATOM 987 C CA . LEU A 1 128 ? -8.609 16.857 -13.834 1.00 90.94 128 LEU A CA 1
ATOM 988 C C . LEU A 1 128 ? -8.291 17.877 -14.936 1.00 90.94 128 LEU A C 1
ATOM 990 O O . LEU A 1 128 ? -7.635 18.876 -14.650 1.00 90.94 128 LEU A O 1
ATOM 994 N N . GLY A 1 129 ? -8.725 17.647 -16.177 1.00 91.75 129 GLY A N 1
ATOM 995 C CA . GLY A 1 129 ? -8.359 18.487 -17.315 1.00 91.75 129 GLY A CA 1
ATOM 996 C C . GLY A 1 129 ? -6.857 18.464 -17.616 1.00 91.75 129 GLY A C 1
ATOM 997 O O . GLY A 1 129 ? -6.299 19.481 -17.997 1.00 91.75 129 GLY A O 1
ATOM 998 N N . ILE A 1 130 ? -6.183 17.332 -17.415 1.00 92.44 130 ILE A N 1
ATOM 999 C CA . ILE A 1 130 ? -4.748 17.172 -17.686 1.00 92.44 130 ILE A CA 1
ATOM 1000 C C . ILE A 1 130 ? -4.593 16.361 -18.970 1.00 92.44 130 ILE A C 1
ATOM 1002 O O . ILE A 1 130 ? -5.157 15.271 -19.069 1.00 92.44 130 ILE A O 1
ATOM 1006 N N . GLN A 1 131 ? -3.831 16.863 -19.948 1.00 93.44 131 GLN A N 1
ATOM 1007 C CA . GLN A 1 131 ? -3.485 16.039 -21.109 1.00 93.44 131 GLN A CA 1
ATOM 1008 C C . GLN A 1 131 ? -2.484 14.955 -20.698 1.00 93.44 131 GLN A C 1
ATOM 1010 O O . GLN A 1 131 ? -1.528 15.258 -19.978 1.00 93.44 131 GLN A O 1
ATOM 1015 N N . PRO A 1 132 ? -2.663 13.709 -21.159 1.00 92.38 132 PRO A N 1
ATOM 1016 C CA . PRO A 1 132 ? -1.640 12.685 -21.025 1.00 92.38 132 PRO A CA 1
ATOM 1017 C C . PRO A 1 132 ? -0.336 13.146 -21.677 1.00 92.38 132 PRO A C 1
ATOM 1019 O O . PRO A 1 132 ? -0.350 13.753 -22.747 1.00 92.38 132 PRO A O 1
ATOM 1022 N N . SER A 1 133 ? 0.789 12.855 -21.029 1.00 89.88 133 SER A N 1
ATOM 1023 C CA . SER A 1 133 ? 2.102 13.088 -21.624 1.00 89.88 133 SER A CA 1
ATOM 1024 C C . SER A 1 133 ? 2.319 12.170 -22.824 1.00 89.88 133 SER A C 1
ATOM 1026 O O . SER A 1 133 ? 1.853 11.028 -22.832 1.00 89.88 133 SER A O 1
ATOM 1028 N N . GLU A 1 134 ? 3.093 12.650 -23.795 1.00 88.50 134 GLU A N 1
ATOM 1029 C CA . GLU A 1 134 ? 3.562 11.819 -24.902 1.00 88.50 134 GLU A CA 1
ATOM 1030 C C . GLU A 1 134 ? 4.355 10.601 -24.388 1.00 88.50 134 GLU A C 1
ATOM 1032 O O . GLU A 1 134 ? 5.017 10.682 -23.341 1.00 88.50 134 GLU A O 1
ATOM 1037 N N . PRO A 1 135 ? 4.330 9.469 -25.113 1.00 86.31 135 PRO A N 1
ATOM 1038 C CA . PRO A 1 135 ? 5.175 8.328 -24.797 1.00 86.31 135 PRO A CA 1
ATOM 1039 C C . PRO A 1 135 ? 6.656 8.724 -24.737 1.00 86.31 135 PRO A C 1
ATOM 1041 O O . PRO A 1 135 ? 7.163 9.434 -25.603 1.00 86.31 135 PRO A O 1
ATOM 1044 N N . CYS A 1 136 ? 7.368 8.223 -23.726 1.00 91.00 136 CYS A N 1
ATOM 1045 C CA . CYS A 1 136 ? 8.815 8.424 -23.606 1.00 91.00 136 CYS A CA 1
ATOM 1046 C C . CYS A 1 136 ? 9.587 7.803 -24.781 1.00 91.00 136 CYS A C 1
ATOM 1048 O O . CYS A 1 136 ? 9.089 6.882 -25.444 1.00 91.00 136 CYS A O 1
ATOM 1050 N N . SER A 1 137 ? 10.820 8.270 -25.008 1.00 92.44 137 SER A N 1
ATOM 1051 C CA . SER A 1 137 ? 11.699 7.708 -26.043 1.00 92.44 137 SER A CA 1
ATOM 1052 C C . SER A 1 137 ? 12.117 6.265 -25.714 1.00 92.44 137 SER A C 1
ATOM 1054 O O . SER A 1 137 ? 11.900 5.777 -24.602 1.00 92.44 137 SER A O 1
ATOM 1056 N N . ASP A 1 138 ? 12.707 5.544 -26.672 1.00 92.75 138 ASP A N 1
ATOM 1057 C CA . ASP A 1 138 ? 13.158 4.166 -26.419 1.00 92.75 138 ASP A CA 1
ATOM 1058 C C . ASP A 1 138 ? 14.344 4.104 -25.456 1.00 92.75 138 ASP A C 1
ATOM 1060 O O . ASP A 1 138 ? 14.427 3.176 -24.659 1.00 92.75 138 ASP A O 1
ATOM 1064 N N . GLU A 1 139 ? 15.224 5.100 -25.481 1.00 94.56 139 GLU A N 1
ATOM 1065 C CA . GLU A 1 139 ? 16.358 5.233 -24.569 1.00 94.56 139 GLU A CA 1
ATOM 1066 C C . GLU A 1 139 ? 15.881 5.456 -23.129 1.00 94.56 139 GLU A C 1
ATOM 1068 O O . GLU A 1 139 ? 16.361 4.807 -22.194 1.00 94.56 139 GLU A O 1
ATOM 1073 N N . GLU A 1 140 ? 14.904 6.352 -22.947 1.00 95.44 140 GLU A N 1
ATOM 1074 C CA . GLU A 1 140 ? 14.294 6.613 -21.645 1.00 95.44 140 GLU A CA 1
ATOM 1075 C C . GLU A 1 140 ? 13.539 5.390 -21.128 1.00 95.44 140 GLU A C 1
ATOM 1077 O O . GLU A 1 140 ? 13.713 5.007 -19.968 1.00 95.44 140 GLU A O 1
ATOM 1082 N N . PHE A 1 141 ? 12.732 4.763 -21.988 1.00 94.94 141 PHE A N 1
ATOM 1083 C CA . PHE A 1 141 ? 12.002 3.546 -21.659 1.00 94.94 141 PHE A CA 1
ATOM 1084 C C . PHE A 1 141 ? 12.956 2.430 -21.228 1.00 94.94 141 PHE A C 1
ATOM 1086 O O . PHE A 1 141 ? 12.782 1.867 -20.150 1.00 94.94 141 PHE A O 1
ATOM 1093 N N . LEU A 1 142 ? 13.988 2.153 -22.032 1.00 96.00 142 LEU A N 1
ATOM 1094 C CA . LEU A 1 142 ? 14.964 1.095 -21.785 1.00 96.00 142 LEU A CA 1
ATOM 1095 C C . LEU A 1 142 ? 15.648 1.271 -20.425 1.00 96.00 142 LEU A C 1
ATOM 1097 O O . LEU A 1 142 ? 15.756 0.322 -19.652 1.00 96.00 142 LEU A O 1
ATOM 1101 N N . ARG A 1 143 ? 16.087 2.492 -20.099 1.00 97.19 143 ARG A N 1
ATOM 1102 C CA . ARG A 1 143 ? 16.709 2.759 -18.799 1.00 97.19 143 ARG A CA 1
ATOM 1103 C C . ARG A 1 143 ? 15.725 2.546 -17.645 1.00 97.19 143 ARG A C 1
ATOM 1105 O O . ARG A 1 143 ? 16.104 1.941 -16.645 1.00 97.19 143 ARG A O 1
ATOM 1112 N N . ARG A 1 144 ? 14.498 3.068 -17.759 1.00 97.19 144 ARG A N 1
ATOM 1113 C CA . ARG A 1 144 ? 13.484 2.982 -16.694 1.00 97.19 144 ARG A CA 1
ATOM 1114 C C . ARG A 1 144 ? 13.059 1.540 -16.452 1.00 97.19 144 ARG A C 1
ATOM 1116 O O . ARG A 1 144 ? 13.107 1.092 -15.316 1.00 97.19 144 ARG A O 1
ATOM 1123 N N . VAL A 1 145 ? 12.753 0.790 -17.510 1.00 96.31 145 VAL A N 1
ATOM 1124 C CA . VAL A 1 145 ? 12.260 -0.587 -17.380 1.00 96.31 145 VAL A CA 1
ATOM 1125 C C . VAL A 1 145 ? 13.297 -1.521 -16.749 1.00 96.31 145 VAL A C 1
ATOM 1127 O O . VAL A 1 145 ? 12.938 -2.338 -15.911 1.00 96.31 145 VAL A O 1
ATOM 1130 N N . TYR A 1 146 ? 14.589 -1.367 -17.056 1.00 98.12 146 TYR A N 1
ATOM 1131 C CA . TYR A 1 146 ? 15.645 -2.157 -16.410 1.00 98.12 146 TYR A CA 1
ATOM 1132 C C . TYR A 1 146 ? 15.755 -1.871 -14.904 1.00 98.12 146 TYR A C 1
ATOM 1134 O O . TYR A 1 146 ? 15.808 -2.800 -14.095 1.00 98.12 146 TYR A O 1
ATOM 1142 N N . LEU A 1 147 ? 15.738 -0.592 -14.519 1.00 97.94 147 LEU A N 1
ATOM 1143 C CA . LEU A 1 147 ? 15.813 -0.186 -13.113 1.00 97.94 147 LEU A CA 1
ATOM 1144 C C . LEU A 1 147 ? 14.555 -0.585 -12.333 1.00 97.94 147 LEU A C 1
ATOM 1146 O O . LEU A 1 147 ? 14.655 -1.046 -11.196 1.00 97.94 147 LEU A O 1
ATOM 1150 N N . ASP A 1 148 ? 13.383 -0.429 -12.942 1.00 96.75 148 ASP A N 1
ATOM 1151 C CA . ASP A 1 148 ? 12.101 -0.698 -12.298 1.00 96.75 148 ASP A CA 1
ATOM 1152 C C . ASP A 1 148 ? 11.834 -2.203 -12.163 1.00 96.75 148 ASP A C 1
ATOM 1154 O O . ASP A 1 148 ? 11.335 -2.642 -11.126 1.00 96.75 148 ASP A O 1
ATOM 1158 N N . VAL A 1 149 ? 12.182 -3.006 -13.178 1.00 96.31 149 VAL A N 1
ATOM 1159 C CA . VAL A 1 149 ? 11.871 -4.445 -13.199 1.00 96.31 149 VAL A CA 1
ATOM 1160 C C . VAL A 1 149 ? 12.937 -5.266 -12.477 1.00 96.31 149 VAL A C 1
ATOM 1162 O O . VAL A 1 149 ? 12.578 -6.112 -11.659 1.00 96.31 149 VAL A O 1
ATOM 1165 N N . ILE A 1 150 ? 14.228 -5.019 -12.736 1.00 97.62 150 ILE A N 1
ATOM 1166 C CA . ILE A 1 150 ? 15.328 -5.855 -12.216 1.00 97.62 150 ILE A CA 1
ATOM 1167 C C . ILE A 1 150 ? 16.389 -5.093 -11.411 1.00 97.62 150 ILE A C 1
ATOM 1169 O O . ILE A 1 150 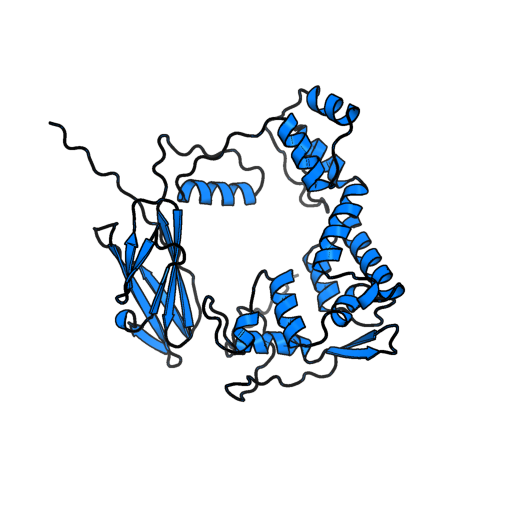? 17.346 -5.698 -10.935 1.00 97.62 150 ILE A O 1
ATOM 1173 N N . GLY A 1 151 ? 16.253 -3.775 -11.240 1.00 97.06 151 GLY A N 1
ATOM 1174 C CA . GLY A 1 151 ? 17.154 -2.986 -10.393 1.00 97.06 151 GLY A CA 1
ATOM 1175 C C . GLY A 1 151 ? 18.570 -2.788 -10.943 1.00 97.06 151 GLY A C 1
ATOM 1176 O O . GLY A 1 151 ? 19.455 -2.376 -10.193 1.00 97.06 151 GLY A O 1
ATOM 1177 N N . THR A 1 152 ? 18.812 -3.061 -12.227 1.00 96.94 152 THR A N 1
ATOM 1178 C CA . THR A 1 152 ? 20.128 -2.907 -12.873 1.00 96.94 152 THR A CA 1
ATOM 1179 C C . THR A 1 152 ? 20.051 -1.970 -14.080 1.00 96.94 152 THR A C 1
ATOM 1181 O O . THR A 1 152 ? 18.996 -1.430 -14.399 1.00 96.94 152 THR A O 1
ATOM 1184 N N . LEU A 1 153 ? 21.188 -1.712 -14.732 1.00 97.44 153 LEU A N 1
ATOM 1185 C CA . LEU A 1 153 ? 21.245 -1.009 -16.016 1.00 97.44 153 LEU A CA 1
ATOM 1186 C C . LEU A 1 153 ? 21.429 -2.026 -17.152 1.00 97.44 153 LEU A C 1
ATOM 1188 O O . LEU A 1 153 ? 22.090 -3.043 -16.923 1.00 97.44 153 LEU A O 1
ATOM 1192 N N . PRO A 1 154 ? 20.921 -1.745 -18.368 1.00 97.56 154 PRO A N 1
ATOM 1193 C CA . PRO A 1 154 ? 21.211 -2.579 -19.529 1.00 97.56 154 PRO A CA 1
ATOM 1194 C C . PRO A 1 154 ? 22.708 -2.579 -19.831 1.00 97.56 154 PRO A C 1
ATOM 1196 O O . PRO A 1 154 ? 23.391 -1.560 -19.665 1.00 97.56 154 PRO A O 1
ATOM 1199 N N . THR A 1 155 ? 23.218 -3.702 -20.332 1.00 97.62 155 THR A N 1
ATOM 1200 C CA . THR A 1 155 ? 24.574 -3.725 -20.891 1.00 97.62 155 THR A CA 1
ATOM 1201 C C . THR A 1 155 ? 24.630 -2.915 -22.193 1.00 97.62 155 THR A C 1
ATOM 1203 O O . THR A 1 155 ? 23.601 -2.710 -22.849 1.00 97.62 155 THR A O 1
ATOM 1206 N N . PRO A 1 156 ? 25.818 -2.454 -22.624 1.00 97.62 156 PRO A N 1
ATOM 1207 C CA . PRO A 1 156 ? 25.961 -1.785 -23.915 1.00 97.62 156 PRO A CA 1
ATOM 1208 C C . PRO A 1 156 ? 25.434 -2.620 -25.095 1.00 97.62 156 PRO A C 1
ATOM 1210 O O . PRO A 1 156 ? 24.856 -2.070 -26.031 1.00 97.62 156 PRO A O 1
ATOM 1213 N N . GLU A 1 157 ? 25.603 -3.941 -25.057 1.00 97.19 157 GLU A N 1
ATOM 1214 C CA . GLU A 1 157 ? 25.124 -4.877 -26.079 1.00 97.19 157 GLU A CA 1
ATOM 1215 C C . GLU A 1 157 ? 23.597 -4.989 -26.084 1.00 97.19 157 GLU A C 1
ATOM 1217 O O . GLU A 1 157 ? 22.987 -4.893 -27.150 1.00 97.19 157 GLU A O 1
ATOM 1222 N N . GLU A 1 158 ? 22.977 -5.143 -24.911 1.00 96.19 158 GLU A N 1
ATOM 1223 C CA . GLU A 1 158 ? 21.517 -5.182 -24.759 1.00 96.19 158 GLU A CA 1
ATOM 1224 C C . GLU A 1 158 ? 20.879 -3.872 -25.234 1.00 96.19 158 GLU A C 1
ATOM 1226 O O . GLU A 1 158 ? 19.906 -3.889 -25.992 1.00 96.19 158 GLU A O 1
ATOM 1231 N N . ALA A 1 159 ? 21.474 -2.733 -24.863 1.00 96.62 159 ALA A N 1
ATOM 1232 C CA . ALA A 1 159 ? 21.005 -1.426 -25.295 1.00 96.62 159 ALA A CA 1
ATOM 1233 C C . ALA A 1 159 ? 21.098 -1.258 -26.813 1.00 96.62 159 ALA A C 1
ATOM 1235 O O . ALA A 1 159 ? 20.114 -0.880 -27.446 1.00 96.62 159 ALA A O 1
ATOM 1236 N N . ARG A 1 160 ? 22.243 -1.599 -27.424 1.00 95.94 160 ARG A N 1
ATOM 1237 C CA . ARG A 1 160 ? 22.389 -1.563 -28.887 1.00 95.94 160 ARG A CA 1
ATOM 1238 C C . ARG A 1 160 ? 21.347 -2.448 -29.566 1.00 95.94 160 ARG A C 1
ATOM 1240 O O . ARG A 1 160 ? 20.682 -1.973 -30.478 1.00 95.94 160 ARG A O 1
ATOM 1247 N N . LYS A 1 161 ? 21.164 -3.690 -29.099 1.00 93.88 161 LYS A N 1
ATOM 1248 C CA . LYS A 1 161 ? 20.178 -4.635 -29.649 1.00 93.88 161 LYS A CA 1
ATOM 1249 C C . LYS A 1 161 ? 18.755 -4.065 -29.613 1.00 93.88 161 LYS A C 1
ATOM 1251 O O . LYS A 1 161 ? 18.043 -4.173 -30.603 1.00 93.88 161 LYS A O 1
ATOM 1256 N N . PHE A 1 162 ? 18.346 -3.453 -28.503 1.00 94.31 162 PHE A N 1
ATOM 1257 C CA . PHE A 1 162 ? 17.003 -2.886 -28.355 1.00 94.31 162 PHE A CA 1
ATOM 1258 C C . PHE A 1 162 ? 16.781 -1.612 -29.190 1.00 94.31 162 PHE A C 1
ATOM 1260 O O . PHE A 1 162 ? 15.688 -1.386 -29.717 1.00 94.31 162 PHE A O 1
ATOM 1267 N N . LEU A 1 163 ? 17.808 -0.765 -29.305 1.00 92.88 163 LEU A N 1
ATOM 1268 C CA . LEU A 1 163 ? 17.708 0.519 -30.003 1.00 92.88 163 LEU A CA 1
ATOM 1269 C C . LEU A 1 163 ? 17.721 0.373 -31.529 1.00 92.88 163 LEU A C 1
ATOM 1271 O O . LEU A 1 163 ? 17.082 1.176 -32.200 1.00 92.88 163 LEU A O 1
ATOM 1275 N N . ILE A 1 164 ? 18.388 -0.652 -32.074 1.00 92.31 164 ILE A N 1
ATOM 1276 C CA . ILE A 1 164 ? 18.356 -0.946 -33.520 1.00 92.31 164 ILE A CA 1
ATOM 1277 C C . ILE A 1 164 ? 17.130 -1.766 -33.948 1.00 92.31 164 ILE A C 1
ATOM 1279 O O . ILE A 1 164 ? 16.882 -1.909 -35.141 1.00 92.31 164 ILE A O 1
ATOM 1283 N N . ASP A 1 165 ? 16.382 -2.340 -33.000 1.00 85.19 165 ASP A N 1
ATOM 1284 C CA . ASP A 1 165 ? 15.127 -3.034 -33.292 1.00 85.19 165 ASP A CA 1
ATOM 1285 C C . ASP A 1 165 ? 14.048 -1.996 -33.638 1.00 85.19 165 ASP A C 1
ATOM 1287 O O . ASP A 1 165 ? 13.524 -1.300 -32.766 1.00 85.19 165 ASP A O 1
ATOM 1291 N N . GLU A 1 166 ? 13.720 -1.861 -34.922 1.00 80.00 166 GLU A N 1
ATOM 1292 C CA . GLU A 1 166 ? 12.705 -0.916 -35.403 1.00 80.00 166 GLU A CA 1
ATOM 1293 C C . GLU A 1 166 ? 11.266 -1.438 -35.240 1.00 80.00 166 GLU A C 1
ATOM 1295 O O . GLU A 1 166 ? 10.312 -0.717 -35.538 1.00 80.00 166 GLU A O 1
ATOM 1300 N N . VAL A 1 167 ? 11.068 -2.667 -34.736 1.00 75.06 167 VAL A N 1
ATOM 1301 C CA . VAL A 1 167 ? 9.734 -3.258 -34.585 1.00 75.06 167 VAL A CA 1
ATOM 1302 C C . VAL A 1 167 ? 8.981 -2.597 -33.426 1.00 75.06 167 VAL A C 1
ATOM 1304 O O . VAL A 1 167 ? 9.016 -3.036 -32.275 1.00 75.06 167 VAL A O 1
ATOM 1307 N N . ARG A 1 168 ? 8.236 -1.543 -33.753 1.00 64.50 168 ARG A N 1
ATOM 1308 C CA . ARG A 1 168 ? 7.160 -0.972 -32.939 1.00 64.50 168 ARG A CA 1
ATOM 1309 C C . ARG A 1 168 ? 5.845 -1.421 -33.570 1.00 64.50 168 ARG A C 1
ATOM 1311 O O . ARG A 1 168 ? 5.585 -1.088 -34.719 1.00 64.50 168 ARG A O 1
ATOM 1318 N N . SER A 1 169 ? 5.058 -2.248 -32.885 1.00 57.44 169 SER A N 1
ATOM 1319 C CA . SER A 1 169 ? 3.773 -2.712 -33.424 1.00 57.44 169 SER A CA 1
ATOM 1320 C C . SER A 1 169 ? 2.628 -2.240 -32.544 1.00 57.44 169 SER A C 1
ATOM 1322 O O . SER A 1 169 ? 2.477 -2.686 -31.409 1.00 57.44 169 SER A O 1
ATOM 1324 N N . ASP A 1 170 ? 1.768 -1.425 -33.148 1.00 50.16 170 ASP A N 1
ATOM 1325 C CA . ASP A 1 170 ? 0.643 -0.669 -32.582 1.00 50.16 170 ASP A CA 1
ATOM 1326 C C . ASP A 1 170 ? -0.572 -1.518 -32.146 1.00 50.16 170 ASP A C 1
ATOM 1328 O O . ASP A 1 170 ? -1.708 -1.042 -32.121 1.00 50.16 170 ASP A O 1
ATOM 1332 N N . ARG A 1 171 ? -0.388 -2.807 -31.836 1.00 50.44 171 ARG A N 1
ATOM 1333 C C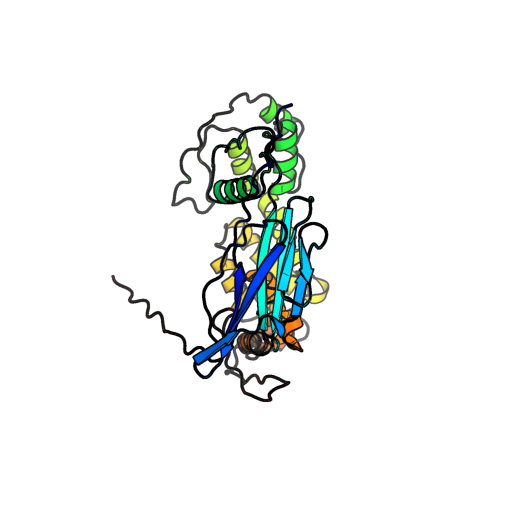A . ARG A 1 171 ? -1.495 -3.715 -31.488 1.00 50.44 171 ARG A CA 1
ATOM 1334 C C . ARG A 1 171 ? -1.088 -4.757 -30.452 1.00 50.44 171 ARG A C 1
ATOM 1336 O O . ARG A 1 171 ? -0.556 -5.812 -30.800 1.00 50.44 171 ARG A O 1
ATOM 1343 N N . ILE A 1 172 ? -1.428 -4.499 -29.190 1.00 49.22 172 ILE A N 1
ATOM 1344 C CA . ILE A 1 172 ? -1.466 -5.547 -28.164 1.00 49.22 172 ILE A CA 1
ATOM 1345 C C . ILE A 1 172 ? -2.564 -6.553 -28.521 1.00 49.22 172 ILE A C 1
ATOM 1347 O O . ILE A 1 172 ? -3.701 -6.175 -28.802 1.00 49.22 172 ILE A O 1
ATOM 1351 N N . HIS A 1 173 ? -2.208 -7.838 -28.504 1.00 49.59 173 HIS A N 1
ATOM 1352 C CA . HIS A 1 173 ? -3.161 -8.941 -28.501 1.00 49.59 173 HIS A CA 1
ATOM 1353 C C . HIS A 1 173 ? -3.296 -9.476 -27.074 1.00 49.59 173 HIS A C 1
ATOM 1355 O O . HIS A 1 173 ? -2.369 -9.376 -26.273 1.00 49.59 173 HIS A O 1
ATOM 1361 N N . ALA A 1 174 ? -4.495 -9.981 -26.785 1.00 49.56 174 ALA A N 1
ATOM 1362 C CA . ALA A 1 174 ? -5.003 -10.383 -25.481 1.00 49.56 174 ALA A CA 1
ATOM 1363 C C . ALA A 1 174 ? -3.963 -11.002 -24.532 1.00 49.56 174 ALA A C 1
ATOM 1365 O O . ALA A 1 174 ? -3.201 -11.889 -24.907 1.00 49.56 174 ALA A O 1
ATOM 1366 N N . VAL A 1 175 ? -4.031 -10.593 -23.265 1.00 51.97 175 VAL A N 1
ATOM 1367 C CA . VAL A 1 175 ? -3.507 -11.375 -22.144 1.00 51.97 175 VAL A CA 1
ATOM 1368 C C . VAL A 1 175 ? -4.144 -12.764 -22.224 1.00 51.97 175 VAL A C 1
ATOM 1370 O O . VAL A 1 175 ? -5.370 -12.890 -22.152 1.00 51.97 175 VAL A O 1
ATOM 1373 N N . ALA A 1 176 ? -3.341 -13.810 -22.413 1.00 49.94 176 ALA A N 1
ATOM 1374 C CA . ALA A 1 176 ? -3.853 -15.170 -22.357 1.00 49.94 176 ALA A CA 1
ATOM 1375 C C . ALA A 1 176 ? -4.394 -15.409 -20.941 1.00 49.94 176 ALA A C 1
ATOM 1377 O O . ALA A 1 176 ? -3.633 -15.396 -19.979 1.00 49.94 176 ALA A O 1
ATOM 1378 N N . ALA A 1 177 ? -5.705 -15.635 -20.808 1.00 48.84 177 ALA A N 1
ATOM 1379 C CA . ALA A 1 177 ? -6.423 -15.758 -19.531 1.00 48.84 177 ALA A CA 1
ATOM 1380 C C . ALA A 1 177 ? -5.934 -16.897 -18.602 1.00 48.84 177 ALA A C 1
ATOM 1382 O O . ALA A 1 177 ? -6.518 -17.129 -17.547 1.00 48.84 177 ALA A O 1
ATOM 1383 N N . GLN A 1 178 ? -4.900 -17.635 -19.008 1.00 53.31 178 GLN A N 1
ATOM 1384 C CA . GLN A 1 178 ? -4.319 -18.782 -18.315 1.00 53.31 178 GLN A CA 1
ATOM 1385 C C . GLN A 1 178 ? -2.808 -18.643 -18.096 1.00 53.31 178 GLN A C 1
ATOM 1387 O O . GLN A 1 178 ? -2.192 -19.587 -17.609 1.00 53.31 178 GLN A O 1
ATOM 1392 N N . ASP A 1 179 ? -2.196 -17.511 -18.457 1.00 59.34 179 ASP A N 1
ATOM 1393 C CA . ASP A 1 179 ? -0.786 -17.294 -18.158 1.00 59.34 179 ASP A CA 1
ATOM 1394 C C . ASP A 1 179 ? -0.618 -16.951 -16.670 1.00 59.34 179 ASP A C 1
ATOM 1396 O O . ASP A 1 179 ? -1.068 -15.881 -16.244 1.00 59.34 179 ASP A O 1
ATOM 1400 N N . PRO A 1 180 ? 0.039 -17.813 -15.870 1.00 53.12 180 PRO A N 1
ATOM 1401 C CA . PRO A 1 180 ? 0.275 -17.534 -14.462 1.00 53.12 180 PRO A CA 1
ATOM 1402 C C . PRO A 1 180 ? 1.093 -16.258 -14.247 1.00 53.12 180 PRO A C 1
ATOM 1404 O O . PRO A 1 180 ? 0.973 -15.675 -13.179 1.00 53.12 180 PRO A O 1
ATOM 1407 N N . MET A 1 181 ? 1.877 -15.803 -15.232 1.00 59.03 181 MET A N 1
ATOM 1408 C CA . MET A 1 181 ? 2.690 -14.581 -15.189 1.00 59.03 181 MET A CA 1
ATOM 1409 C C . MET A 1 181 ? 2.020 -13.381 -15.888 1.00 59.03 181 MET A C 1
ATOM 1411 O O . MET A 1 181 ? 2.595 -12.295 -15.931 1.00 59.03 181 MET A O 1
ATOM 1415 N N . ASN A 1 182 ? 0.797 -13.544 -16.413 1.00 60.72 182 ASN A N 1
ATOM 1416 C CA . ASN A 1 182 ? 0.038 -12.482 -17.083 1.00 60.72 182 ASN A CA 1
ATOM 1417 C C . ASN A 1 182 ? 0.814 -11.815 -18.243 1.00 60.72 182 ASN A C 1
ATOM 1419 O O . ASN A 1 182 ? 0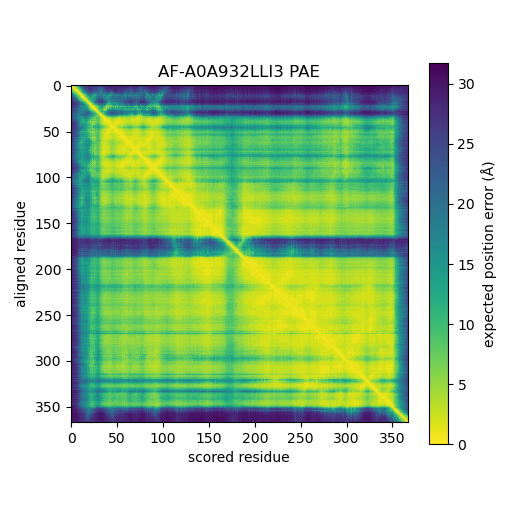.755 -10.592 -18.411 1.00 60.72 182 ASN A O 1
ATOM 1423 N N . ARG A 1 183 ? 1.586 -12.587 -19.025 1.00 64.94 183 ARG A N 1
ATOM 1424 C CA . ARG A 1 183 ? 2.442 -12.030 -20.079 1.00 64.94 183 ARG A CA 1
ATOM 1425 C C . ARG A 1 183 ? 1.609 -11.455 -21.206 1.00 64.94 183 ARG A C 1
ATOM 1427 O O . ARG A 1 183 ? 0.553 -11.960 -21.595 1.00 64.94 183 ARG A O 1
ATOM 1434 N N . VAL A 1 184 ? 2.163 -10.407 -21.795 1.00 63.31 184 VAL A N 1
ATOM 1435 C CA . VAL A 1 184 ? 1.614 -9.790 -22.994 1.00 63.31 184 VAL A CA 1
ATOM 1436 C C . VAL A 1 184 ? 2.187 -10.519 -24.208 1.00 63.31 184 VAL A C 1
ATOM 1438 O O . VAL A 1 184 ? 3.391 -10.447 -24.461 1.00 63.31 184 VAL A O 1
ATOM 1441 N N . THR A 1 185 ? 1.348 -11.209 -24.983 1.00 60.69 185 THR A N 1
ATOM 1442 C CA . THR A 1 185 ? 1.747 -11.721 -26.303 1.00 60.69 185 THR A CA 1
ATOM 1443 C C . THR A 1 185 ? 1.609 -10.604 -27.330 1.00 60.69 185 THR A C 1
ATOM 1445 O O . THR A 1 185 ? 0.499 -10.202 -27.681 1.00 60.69 185 THR A O 1
ATOM 1448 N N . THR A 1 186 ? 2.733 -10.062 -27.794 1.00 66.56 186 THR A N 1
ATOM 1449 C CA . THR A 1 186 ? 2.729 -8.924 -28.718 1.00 66.56 186 THR A CA 1
ATOM 1450 C C . THR A 1 186 ? 3.999 -8.854 -29.562 1.00 66.56 186 THR A C 1
ATOM 1452 O O . THR A 1 186 ? 5.082 -9.253 -29.133 1.00 66.56 186 THR A O 1
ATOM 1455 N N . ASN A 1 187 ? 3.857 -8.304 -30.771 1.00 68.50 187 ASN A N 1
ATOM 1456 C CA . ASN A 1 187 ? 4.975 -7.941 -31.642 1.00 68.50 187 ASN A CA 1
ATOM 1457 C C . ASN A 1 187 ? 5.609 -6.595 -31.251 1.00 68.50 187 ASN A C 1
ATOM 1459 O O . ASN A 1 187 ? 6.537 -6.144 -31.914 1.00 68.50 187 ASN A O 1
ATOM 1463 N N . ASP A 1 188 ? 5.149 -5.957 -30.178 1.00 82.81 188 ASP A N 1
ATOM 1464 C CA . ASP A 1 188 ? 5.768 -4.761 -29.620 1.00 82.81 188 ASP A CA 1
ATOM 1465 C C . ASP A 1 188 ? 7.093 -5.082 -28.900 1.00 82.81 188 ASP A C 1
ATOM 1467 O O . ASP A 1 188 ? 7.145 -5.938 -28.010 1.00 82.81 188 ASP A O 1
ATOM 1471 N N . LYS A 1 189 ? 8.182 -4.395 -29.274 1.00 87.12 189 LYS A N 1
ATOM 1472 C CA . LYS A 1 189 ? 9.508 -4.632 -28.682 1.00 87.12 189 LYS A CA 1
ATOM 1473 C C . LYS A 1 189 ? 9.593 -4.285 -27.197 1.00 87.12 189 LYS A C 1
ATOM 1475 O O . LYS A 1 189 ? 10.353 -4.932 -26.478 1.00 87.12 189 LYS A O 1
ATOM 1480 N N . ARG A 1 190 ? 8.823 -3.298 -26.717 1.00 89.69 190 ARG A N 1
ATOM 1481 C CA . ARG A 1 190 ? 8.848 -2.875 -25.307 1.00 89.69 190 ARG A CA 1
ATOM 1482 C C . ARG A 1 190 ? 8.268 -3.960 -24.411 1.00 89.69 190 ARG A C 1
ATOM 1484 O O . ARG A 1 190 ? 8.888 -4.335 -23.424 1.00 89.69 190 ARG A O 1
ATOM 1491 N N . ALA A 1 191 ? 7.130 -4.521 -24.792 1.00 85.88 191 ALA A N 1
ATOM 1492 C CA . ALA A 1 191 ? 6.512 -5.629 -24.080 1.00 85.88 191 ALA A CA 1
ATOM 1493 C C . ALA A 1 191 ? 7.323 -6.934 -24.171 1.00 85.88 191 ALA A C 1
ATOM 1495 O O . ALA A 1 191 ? 7.411 -7.651 -23.175 1.00 85.88 191 ALA A O 1
ATOM 1496 N N . ARG A 1 192 ? 7.976 -7.228 -25.311 1.00 88.25 192 ARG A N 1
ATOM 1497 C CA . ARG A 1 192 ? 8.946 -8.340 -25.381 1.00 88.25 192 ARG A CA 1
ATOM 1498 C C . ARG A 1 192 ? 10.067 -8.163 -24.363 1.00 88.25 192 ARG A C 1
ATOM 1500 O O . ARG A 1 192 ? 10.330 -9.090 -23.606 1.00 88.25 192 ARG A O 1
ATOM 1507 N N . LEU A 1 193 ? 10.669 -6.973 -24.310 1.00 92.25 193 LEU A N 1
ATOM 1508 C CA . LEU A 1 193 ? 11.719 -6.673 -23.342 1.00 92.25 193 LEU A CA 1
ATOM 1509 C C . LEU A 1 193 ? 11.217 -6.833 -21.900 1.00 92.25 193 LEU A C 1
ATOM 1511 O O . LEU A 1 193 ? 11.910 -7.428 -21.086 1.00 92.25 193 LEU A O 1
ATOM 1515 N N . VAL A 1 194 ? 10.009 -6.358 -21.580 1.00 92.00 194 VAL A N 1
ATOM 1516 C CA . VAL A 1 194 ? 9.413 -6.565 -20.248 1.00 92.00 194 VAL A CA 1
ATOM 1517 C C . VAL A 1 194 ? 9.313 -8.057 -19.921 1.00 92.00 194 VAL A C 1
ATOM 1519 O O . VAL A 1 194 ? 9.770 -8.461 -18.858 1.00 92.00 194 VAL A O 1
ATOM 1522 N N . ASN A 1 195 ? 8.784 -8.884 -20.830 1.00 90.50 195 ASN A N 1
ATOM 1523 C CA . ASN A 1 195 ? 8.700 -10.332 -20.615 1.00 90.50 195 ASN A CA 1
ATOM 1524 C C . ASN A 1 195 ? 10.091 -10.967 -20.416 1.00 90.50 195 ASN A C 1
ATOM 1526 O O . ASN A 1 195 ? 10.259 -11.783 -19.515 1.00 90.50 195 ASN A O 1
ATOM 1530 N N . GLU A 1 196 ? 11.092 -10.572 -21.212 1.00 92.62 196 GLU A N 1
ATOM 1531 C CA . GLU A 1 196 ? 12.478 -11.042 -21.061 1.00 92.62 196 GLU A CA 1
ATOM 1532 C C . GLU A 1 196 ? 13.059 -10.671 -19.687 1.00 92.62 196 GLU A C 1
ATOM 1534 O O . GLU A 1 196 ? 13.713 -11.493 -19.049 1.00 92.62 196 GLU A O 1
ATOM 1539 N N . LEU A 1 197 ? 12.807 -9.449 -19.207 1.00 95.81 197 LEU A N 1
ATOM 1540 C CA . LEU A 1 197 ? 13.283 -8.978 -17.905 1.00 95.81 197 LEU A CA 1
ATOM 1541 C C . LEU A 1 197 ? 12.575 -9.662 -16.731 1.00 95.81 197 LEU A C 1
ATOM 1543 O O . LEU A 1 197 ? 13.219 -9.926 -15.721 1.00 95.81 197 LEU A O 1
ATOM 1547 N N . LEU A 1 198 ? 11.282 -9.970 -16.850 1.00 93.69 198 LEU A N 1
ATOM 1548 C CA . LEU A 1 198 ? 10.539 -10.706 -15.819 1.00 93.69 198 LEU A CA 1
ATOM 1549 C C . LEU A 1 198 ? 11.056 -12.144 -15.640 1.00 93.69 198 LEU A C 1
ATOM 1551 O O . LEU A 1 198 ? 10.972 -12.692 -14.543 1.00 93.69 198 LEU A O 1
ATOM 1555 N N . ASP A 1 199 ? 11.637 -12.733 -16.688 1.00 92.38 199 ASP A N 1
ATOM 1556 C CA . ASP A 1 199 ? 12.195 -14.092 -16.664 1.00 92.38 199 ASP A CA 1
ATOM 1557 C C . ASP A 1 199 ? 13.627 -14.164 -16.124 1.00 92.38 199 ASP A C 1
ATOM 1559 O O . ASP A 1 199 ? 14.170 -15.251 -15.895 1.00 92.38 199 ASP A O 1
ATOM 1563 N N . ARG A 1 200 ? 14.265 -13.011 -15.922 1.00 95.88 200 ARG A N 1
ATOM 1564 C CA . ARG A 1 200 ? 15.639 -12.939 -15.440 1.00 95.88 200 ARG A CA 1
ATOM 1565 C C . ARG A 1 200 ? 15.733 -13.260 -13.944 1.00 95.88 200 ARG A C 1
ATOM 1567 O O . ARG A 1 200 ? 14.887 -12.824 -13.163 1.00 95.88 200 ARG A O 1
ATOM 1574 N N . PRO A 1 201 ? 16.793 -13.954 -13.491 1.00 96.69 201 PRO A N 1
ATOM 1575 C CA . PRO A 1 201 ? 16.998 -14.215 -12.065 1.00 96.69 201 PRO A CA 1
ATOM 1576 C C . PRO A 1 201 ? 17.095 -12.925 -11.235 1.00 96.69 201 PRO A C 1
ATOM 1578 O O . PRO A 1 201 ? 16.668 -12.913 -10.080 1.00 96.69 201 PRO A O 1
ATOM 1581 N N . GLU A 1 202 ? 17.570 -11.828 -11.834 1.00 97.81 202 GLU A N 1
ATOM 1582 C CA . GLU A 1 202 ? 17.650 -10.516 -11.192 1.00 97.81 202 GLU A CA 1
ATOM 1583 C C . GLU A 1 202 ? 16.276 -9.958 -10.794 1.00 97.81 202 GLU A C 1
ATOM 1585 O O . GLU A 1 202 ? 16.183 -9.266 -9.782 1.00 97.81 202 GLU A O 1
ATOM 1590 N N . PHE A 1 203 ? 15.198 -10.293 -11.517 1.00 97.56 203 PHE A N 1
ATOM 1591 C CA . PHE A 1 203 ? 13.836 -9.945 -11.100 1.00 97.56 203 PHE A CA 1
ATOM 1592 C C . PHE A 1 203 ? 13.529 -10.549 -9.727 1.00 97.56 203 PHE A C 1
ATOM 1594 O O . PHE A 1 203 ? 13.108 -9.854 -8.800 1.00 97.56 203 PHE A O 1
ATOM 1601 N N . VAL A 1 204 ? 13.820 -11.843 -9.565 1.00 97.69 204 VAL A N 1
ATOM 1602 C CA . VAL A 1 204 ? 13.612 -12.553 -8.302 1.00 97.69 204 VAL A CA 1
ATOM 1603 C C . VAL A 1 204 ? 14.490 -11.955 -7.204 1.00 97.69 204 VAL A C 1
ATOM 1605 O O . VAL A 1 204 ? 13.994 -11.725 -6.104 1.00 97.69 204 VAL A O 1
ATOM 1608 N N . ASP A 1 205 ? 15.766 -11.669 -7.478 1.00 96.81 205 ASP A N 1
ATOM 1609 C CA . ASP A 1 205 ? 16.681 -11.029 -6.520 1.00 96.81 205 ASP A CA 1
ATOM 1610 C C . ASP A 1 205 ? 16.153 -9.672 -6.040 1.00 96.81 205 ASP A C 1
ATOM 1612 O O . ASP A 1 205 ? 16.012 -9.441 -4.834 1.00 96.81 205 ASP A O 1
ATOM 1616 N N . TYR A 1 206 ? 15.825 -8.795 -6.989 1.00 97.81 206 TYR A N 1
ATOM 1617 C CA . TYR A 1 206 ? 15.433 -7.417 -6.733 1.00 97.81 206 TYR A CA 1
ATOM 1618 C C . TYR A 1 206 ? 14.116 -7.328 -5.956 1.00 97.81 206 TYR A C 1
ATOM 1620 O O . TYR A 1 206 ? 14.046 -6.658 -4.922 1.00 97.81 206 TYR A O 1
ATOM 1628 N N . TRP A 1 207 ? 13.084 -8.058 -6.382 1.00 97.56 207 TRP A N 1
ATOM 1629 C CA . TRP A 1 207 ? 11.785 -8.039 -5.707 1.00 97.56 207 TRP A CA 1
ATOM 1630 C C . TRP A 1 207 ? 11.794 -8.773 -4.368 1.00 97.56 207 TRP A C 1
ATOM 1632 O O . TRP A 1 207 ? 11.123 -8.329 -3.433 1.00 97.56 207 TRP A O 1
ATOM 1642 N N . SER A 1 208 ? 12.602 -9.829 -4.220 1.00 97.62 208 SER A N 1
ATOM 1643 C CA . SER A 1 208 ? 12.808 -10.461 -2.910 1.00 97.62 208 SER A CA 1
ATOM 1644 C C . SER A 1 208 ? 13.451 -9.491 -1.925 1.00 97.62 208 SER A C 1
ATOM 1646 O O . SER A 1 208 ? 13.047 -9.454 -0.769 1.00 97.62 208 SER A O 1
ATOM 1648 N N . LEU A 1 209 ? 14.412 -8.671 -2.365 1.00 95.88 209 LEU A N 1
ATOM 1649 C CA . LEU A 1 209 ? 15.028 -7.653 -1.513 1.00 95.88 209 LEU A CA 1
ATOM 1650 C C . LEU A 1 209 ? 14.017 -6.575 -1.089 1.00 95.88 209 LEU A C 1
ATOM 1652 O O . LEU A 1 209 ? 13.919 -6.261 0.094 1.00 95.88 209 LEU A O 1
ATOM 1656 N N . LYS A 1 210 ? 13.214 -6.054 -2.027 1.00 96.38 210 LYS A N 1
ATOM 1657 C CA . LYS A 1 210 ? 12.172 -5.055 -1.722 1.00 96.38 210 LYS A CA 1
ATOM 1658 C C . LYS A 1 210 ? 11.178 -5.564 -0.681 1.00 96.38 210 LYS A C 1
ATOM 1660 O O . LYS A 1 210 ? 10.861 -4.861 0.277 1.00 96.38 210 LYS A O 1
ATOM 1665 N N . TRP A 1 211 ? 10.695 -6.790 -0.856 1.00 97.31 211 TRP A N 1
ATOM 1666 C CA . TRP A 1 211 ? 9.774 -7.394 0.100 1.00 97.31 211 TRP A CA 1
ATOM 1667 C C . TRP A 1 211 ? 10.450 -7.762 1.420 1.00 97.31 211 TRP A C 1
ATOM 1669 O O . TRP A 1 211 ? 9.806 -7.661 2.463 1.00 97.31 211 TRP A O 1
ATOM 1679 N N . ALA A 1 212 ? 11.729 -8.141 1.404 1.00 96.94 212 ALA A N 1
ATOM 1680 C CA . ALA A 1 212 ? 12.493 -8.418 2.613 1.00 96.94 212 ALA A CA 1
ATOM 1681 C C . ALA A 1 212 ? 12.592 -7.169 3.501 1.00 96.94 212 ALA A C 1
ATOM 1683 O O . ALA A 1 212 ? 12.375 -7.272 4.707 1.00 96.94 212 ALA A O 1
ATOM 1684 N N . ASP A 1 213 ? 12.810 -5.990 2.910 1.00 94.94 213 ASP A N 1
ATOM 1685 C CA . ASP A 1 213 ? 12.796 -4.714 3.635 1.00 94.94 213 ASP A CA 1
ATOM 1686 C C . ASP A 1 213 ? 11.412 -4.410 4.229 1.00 94.94 213 ASP A C 1
ATOM 1688 O O . ASP A 1 213 ? 11.292 -4.086 5.414 1.00 94.94 213 ASP A O 1
ATOM 1692 N N . ILE A 1 214 ? 10.345 -4.568 3.435 1.00 95.06 214 ILE A N 1
ATOM 1693 C CA . ILE A 1 214 ? 8.961 -4.314 3.875 1.00 95.06 214 ILE A CA 1
ATOM 1694 C C . ILE A 1 214 ? 8.562 -5.248 5.029 1.00 95.06 214 ILE A C 1
ATOM 1696 O O . ILE A 1 214 ? 7.964 -4.806 6.013 1.00 95.06 214 ILE A O 1
ATOM 1700 N N . LEU A 1 215 ? 8.907 -6.533 4.924 1.00 95.56 215 LEU A N 1
ATOM 1701 C CA . LEU A 1 215 ? 8.598 -7.569 5.915 1.00 95.56 215 LEU A CA 1
ATOM 1702 C C . LEU A 1 215 ? 9.626 -7.651 7.052 1.00 95.56 215 LEU A C 1
ATOM 1704 O O . LEU A 1 215 ? 9.475 -8.484 7.947 1.00 95.56 215 LEU A O 1
ATOM 1708 N N . ARG A 1 216 ? 10.633 -6.766 7.048 1.00 94.88 216 ARG A N 1
ATOM 1709 C CA . ARG A 1 216 ? 11.678 -6.654 8.074 1.00 94.88 216 ARG A CA 1
ATOM 1710 C C . ARG A 1 216 ? 12.447 -7.961 8.278 1.00 94.88 216 ARG A C 1
ATOM 1712 O O . ARG A 1 216 ? 12.642 -8.414 9.408 1.00 94.88 216 ARG A O 1
ATOM 1719 N N . VAL A 1 217 ? 12.887 -8.571 7.182 1.00 96.00 217 VAL A N 1
ATOM 1720 C CA . VAL A 1 217 ? 13.765 -9.746 7.205 1.00 96.00 217 VAL A CA 1
ATOM 1721 C C . VAL A 1 217 ? 15.161 -9.310 7.652 1.00 96.00 217 VAL A C 1
ATOM 1723 O O . VAL A 1 217 ? 16.057 -9.073 6.849 1.00 96.00 217 VAL A O 1
ATOM 1726 N N . ASP A 1 218 ? 15.336 -9.183 8.964 1.00 92.56 218 ASP A N 1
ATOM 1727 C CA . ASP A 1 218 ? 16.574 -8.721 9.582 1.00 92.56 218 ASP A CA 1
ATOM 1728 C C . ASP A 1 218 ? 17.272 -9.851 10.351 1.00 92.56 218 ASP A C 1
ATOM 1730 O O . ASP A 1 218 ? 16.704 -10.481 11.247 1.00 92.56 218 ASP A O 1
ATOM 1734 N N . ARG A 1 219 ? 18.546 -10.099 10.028 1.00 93.00 219 ARG A N 1
ATOM 1735 C CA . ARG A 1 219 ? 19.330 -11.188 10.632 1.00 93.00 219 ARG A CA 1
ATOM 1736 C C . ARG A 1 219 ? 19.573 -10.989 12.128 1.00 93.00 219 ARG A C 1
ATOM 1738 O O . ARG A 1 219 ? 19.701 -11.986 12.842 1.00 93.00 219 ARG A O 1
ATOM 1745 N N . GLN A 1 220 ? 19.657 -9.749 12.614 1.00 90.50 220 GLN A N 1
ATOM 1746 C CA . GLN A 1 220 ? 19.907 -9.485 14.033 1.00 90.50 220 GLN A CA 1
ATOM 1747 C C . GLN A 1 220 ? 18.669 -9.811 14.877 1.00 90.50 220 GLN A C 1
ATOM 1749 O O . GLN A 1 220 ? 18.786 -10.464 15.916 1.00 90.50 220 GLN A O 1
ATOM 1754 N N . GLN A 1 221 ? 17.482 -9.442 14.395 1.00 90.56 221 GLN A N 1
ATOM 1755 C CA . GLN A 1 221 ? 16.201 -9.697 15.055 1.00 90.56 221 GLN A CA 1
ATOM 1756 C C . GLN A 1 221 ? 15.734 -11.151 14.904 1.00 90.56 221 GLN A C 1
ATOM 1758 O O . GLN A 1 221 ? 15.235 -11.749 15.862 1.00 90.56 221 GLN A O 1
ATOM 1763 N N . LEU A 1 222 ? 15.919 -11.746 13.721 1.00 93.88 222 LEU A N 1
ATOM 1764 C CA . LEU A 1 222 ? 15.393 -13.074 13.382 1.00 93.88 222 LEU A CA 1
ATOM 1765 C C . LEU A 1 222 ? 16.368 -14.228 13.619 1.00 93.88 222 LEU A C 1
ATOM 1767 O O . LEU A 1 222 ? 15.974 -15.388 13.480 1.00 93.88 222 LEU A O 1
ATOM 1771 N N . LYS A 1 223 ? 17.625 -13.926 13.967 1.00 94.31 223 LYS A N 1
ATOM 1772 C CA . LYS A 1 223 ? 18.753 -14.875 13.965 1.00 94.31 223 LYS A CA 1
ATOM 1773 C C . LYS A 1 223 ? 19.004 -15.458 12.572 1.00 94.31 223 LYS A C 1
ATOM 1775 O O . LYS A 1 223 ? 18.218 -15.308 11.640 1.00 94.31 223 LYS A O 1
ATOM 1780 N N . ALA A 1 224 ? 20.140 -16.135 12.414 1.00 94.56 224 ALA A N 1
ATOM 1781 C CA . ALA A 1 224 ? 20.589 -16.610 11.106 1.00 94.56 224 ALA A CA 1
ATOM 1782 C C . ALA A 1 224 ? 19.583 -17.566 10.439 1.00 94.56 224 ALA A C 1
ATOM 1784 O O . ALA A 1 224 ? 19.239 -17.371 9.278 1.00 94.56 224 ALA A O 1
ATOM 1785 N N . LYS A 1 225 ? 19.079 -18.560 11.179 1.00 95.81 225 LYS A N 1
ATOM 1786 C CA . LYS A 1 225 ? 18.153 -19.561 10.633 1.00 95.81 225 LYS A CA 1
ATOM 1787 C C . LYS A 1 225 ? 16.775 -18.986 10.307 1.00 95.81 225 LYS A C 1
ATOM 1789 O O . LYS A 1 225 ? 16.247 -19.286 9.245 1.00 95.81 225 LYS A O 1
ATOM 1794 N N . GLY A 1 226 ? 16.215 -18.145 11.182 1.00 96.44 226 GLY A N 1
ATOM 1795 C CA . GLY A 1 226 ? 14.914 -17.513 10.948 1.00 96.44 226 GLY A CA 1
ATOM 1796 C C . GLY A 1 226 ? 14.947 -16.545 9.765 1.00 96.44 226 GLY A C 1
ATOM 1797 O O . GLY A 1 226 ? 14.093 -16.621 8.885 1.00 96.44 226 GLY A O 1
ATOM 1798 N N . ALA A 1 227 ? 15.983 -15.701 9.684 1.00 96.81 227 ALA A N 1
ATOM 1799 C CA . ALA A 1 227 ? 16.176 -14.806 8.543 1.00 96.81 227 ALA A CA 1
ATOM 1800 C C . ALA A 1 227 ? 16.332 -15.581 7.228 1.00 96.81 227 ALA A C 1
ATOM 1802 O O . ALA A 1 227 ? 15.702 -15.226 6.237 1.00 96.81 227 ALA A O 1
ATOM 1803 N N . TYR A 1 228 ? 17.122 -16.660 7.231 1.00 96.94 228 TYR A N 1
ATOM 1804 C CA . TYR A 1 228 ? 17.304 -17.505 6.052 1.00 96.94 228 TYR A CA 1
ATOM 1805 C C . TYR A 1 228 ? 15.996 -18.182 5.626 1.00 96.94 228 TYR A C 1
ATOM 1807 O O . TYR A 1 228 ? 15.607 -18.069 4.469 1.00 96.94 228 TYR A O 1
ATOM 1815 N N . ALA A 1 229 ? 15.269 -18.810 6.556 1.00 97.62 229 ALA A N 1
ATOM 1816 C CA . ALA A 1 229 ? 13.989 -19.452 6.259 1.00 97.62 229 ALA A CA 1
ATOM 1817 C C . ALA A 1 229 ? 12.958 -18.463 5.692 1.00 97.62 229 ALA A C 1
ATOM 1819 O O . ALA A 1 229 ? 12.214 -18.802 4.771 1.00 97.62 229 ALA A O 1
ATOM 1820 N N . PHE A 1 230 ? 12.910 -17.235 6.223 1.00 97.94 230 PHE A N 1
ATOM 1821 C CA . PHE A 1 230 ? 11.993 -16.214 5.723 1.00 97.94 230 PHE A CA 1
ATOM 1822 C C . PHE A 1 230 ? 12.405 -15.704 4.338 1.00 97.94 230 PHE A C 1
ATOM 1824 O O . PHE A 1 230 ? 11.565 -15.627 3.442 1.00 97.94 230 PHE A O 1
ATOM 1831 N N . TYR A 1 231 ? 13.696 -15.425 4.138 1.00 97.88 231 TYR A N 1
ATOM 1832 C CA . TYR A 1 231 ? 14.221 -14.978 2.851 1.00 97.88 231 TYR A CA 1
ATOM 1833 C C . TYR A 1 231 ? 14.049 -16.032 1.749 1.00 97.88 231 TYR A C 1
ATOM 1835 O O . TYR A 1 231 ? 13.587 -15.696 0.664 1.00 97.88 231 TYR A O 1
ATOM 1843 N N . GLU A 1 232 ? 14.346 -17.305 2.019 1.00 97.62 232 GLU A N 1
ATOM 1844 C CA . GLU A 1 232 ? 14.169 -18.390 1.043 1.00 97.62 232 GLU A CA 1
ATOM 1845 C C . GLU A 1 232 ? 12.700 -18.580 0.655 1.00 97.62 232 GLU A C 1
ATOM 1847 O O . GLU A 1 232 ? 12.387 -18.691 -0.531 1.00 97.62 232 GLU A O 1
ATOM 1852 N N . TRP A 1 233 ? 11.780 -18.549 1.629 1.00 98.25 233 TRP A N 1
ATOM 1853 C CA . TRP A 1 233 ? 10.344 -18.603 1.337 1.00 98.25 233 TRP A CA 1
ATOM 1854 C C . TRP A 1 233 ? 9.893 -17.413 0.483 1.00 98.25 233 TRP A C 1
ATOM 1856 O O . TRP A 1 233 ? 9.117 -17.582 -0.461 1.00 98.25 233 TRP A O 1
ATOM 1866 N N . LEU A 1 234 ? 10.383 -16.211 0.791 1.00 97.94 234 LEU A N 1
ATOM 1867 C CA . LEU A 1 234 ? 10.049 -15.011 0.035 1.00 97.94 234 LEU A CA 1
ATOM 1868 C C . LEU A 1 234 ? 10.566 -15.121 -1.400 1.00 97.94 234 LEU A C 1
ATOM 1870 O O . LEU A 1 234 ? 9.816 -14.927 -2.354 1.00 97.94 234 LEU A O 1
ATOM 1874 N N . ARG A 1 235 ? 11.825 -15.529 -1.546 1.00 98.06 235 ARG A N 1
ATOM 1875 C CA . ARG A 1 235 ? 12.477 -15.740 -2.832 1.00 98.06 235 ARG A CA 1
ATOM 1876 C C . ARG A 1 235 ? 11.759 -16.776 -3.689 1.00 98.06 235 ARG A C 1
ATOM 1878 O O . ARG A 1 235 ? 11.566 -16.551 -4.882 1.00 98.06 235 ARG A O 1
ATOM 1885 N N . ALA A 1 236 ? 11.343 -17.891 -3.092 1.00 98.00 236 ALA A N 1
ATOM 1886 C CA . ALA A 1 236 ? 10.519 -18.892 -3.761 1.00 98.00 236 ALA A CA 1
ATOM 1887 C C . ALA A 1 236 ? 9.163 -18.319 -4.188 1.00 98.00 236 ALA A C 1
ATOM 1889 O O . ALA A 1 236 ? 8.771 -18.488 -5.337 1.00 98.00 236 ALA A O 1
ATOM 1890 N N . SER A 1 237 ? 8.504 -17.555 -3.313 1.00 97.62 237 SER A N 1
ATOM 1891 C CA . SER A 1 237 ? 7.201 -16.945 -3.604 1.00 97.62 237 SER A CA 1
ATOM 1892 C C . SER A 1 237 ? 7.243 -15.994 -4.803 1.00 97.62 237 SER A C 1
ATOM 1894 O O . SER A 1 237 ? 6.321 -16.012 -5.614 1.00 97.62 237 SER A O 1
ATOM 1896 N N . ILE A 1 238 ? 8.310 -15.198 -4.942 1.00 96.12 238 ILE A N 1
ATOM 1897 C CA . ILE A 1 238 ? 8.503 -14.323 -6.109 1.00 96.12 238 ILE A CA 1
ATOM 1898 C C . ILE A 1 238 ? 8.818 -15.144 -7.364 1.00 96.12 238 ILE A C 1
ATOM 1900 O O . ILE A 1 238 ? 8.207 -14.925 -8.404 1.00 96.12 238 ILE A O 1
ATOM 1904 N N . ARG A 1 239 ? 9.731 -16.120 -7.270 1.00 95.88 239 ARG A N 1
ATOM 1905 C CA . ARG A 1 239 ? 10.125 -16.973 -8.405 1.00 95.88 239 ARG A CA 1
ATOM 1906 C C . ARG A 1 239 ? 8.951 -17.746 -9.002 1.00 95.88 239 ARG A C 1
ATOM 1908 O O . ARG A 1 239 ? 8.861 -17.892 -10.213 1.00 95.88 239 ARG A O 1
ATOM 1915 N N . GLU A 1 240 ? 8.085 -18.269 -8.147 1.00 94.62 240 GLU A N 1
ATOM 1916 C CA . GLU A 1 240 ? 6.921 -19.072 -8.533 1.00 94.62 240 GLU A CA 1
ATOM 1917 C C . GLU A 1 240 ? 5.720 -18.206 -8.945 1.00 94.62 240 GLU A C 1
ATOM 1919 O O . GLU A 1 240 ? 4.663 -18.746 -9.259 1.00 94.62 240 GLU A O 1
ATOM 1924 N N . ASN A 1 241 ? 5.875 -16.876 -8.924 1.00 92.12 241 ASN A N 1
ATOM 1925 C CA . ASN A 1 241 ? 4.810 -15.897 -9.111 1.00 92.12 241 ASN A CA 1
ATOM 1926 C C . ASN A 1 241 ? 3.556 -16.221 -8.287 1.00 92.12 241 ASN A C 1
ATOM 1928 O O . ASN A 1 241 ? 2.440 -16.337 -8.800 1.00 92.12 241 ASN A O 1
ATOM 1932 N N . LYS A 1 242 ? 3.759 -16.426 -6.982 1.00 95.38 242 LYS A N 1
ATOM 1933 C CA . LYS A 1 242 ? 2.694 -16.812 -6.059 1.00 95.38 242 LYS A CA 1
ATOM 1934 C C . LYS A 1 242 ? 1.552 -15.784 -6.098 1.00 95.38 242 LYS A C 1
ATOM 1936 O O . LYS A 1 242 ? 1.818 -14.595 -5.904 1.00 95.38 242 LYS A O 1
ATOM 1941 N N . PRO A 1 243 ? 0.285 -16.217 -6.261 1.00 95.44 243 PRO A N 1
ATOM 1942 C CA . PRO A 1 243 ? -0.859 -15.317 -6.196 1.00 95.44 243 PRO A CA 1
ATOM 1943 C C . PRO A 1 243 ? -0.852 -14.487 -4.913 1.00 95.44 243 PRO A C 1
ATOM 1945 O O . PRO A 1 243 ? -0.588 -15.005 -3.824 1.00 95.44 243 PRO A O 1
ATOM 1948 N N . TYR A 1 244 ? -1.155 -13.194 -5.032 1.00 93.88 244 TYR A N 1
ATOM 1949 C CA . TYR A 1 244 ? -1.050 -12.266 -3.905 1.00 93.88 244 TYR A CA 1
ATOM 1950 C C . TYR A 1 244 ? -1.923 -12.687 -2.712 1.00 93.88 244 TYR A C 1
ATOM 1952 O O . TYR A 1 244 ? -1.485 -12.601 -1.567 1.00 93.88 244 TYR A O 1
ATOM 1960 N N . ASP A 1 245 ? -3.125 -13.221 -2.950 1.00 95.56 245 ASP A N 1
ATOM 1961 C CA . ASP A 1 245 ? -3.996 -13.710 -1.877 1.00 95.56 245 ASP A CA 1
ATOM 1962 C C . ASP A 1 245 ? -3.380 -14.902 -1.127 1.00 95.56 245 ASP A C 1
ATOM 1964 O O . ASP A 1 245 ? -3.490 -14.984 0.098 1.00 95.56 245 ASP A O 1
ATOM 1968 N N . GLN A 1 246 ? -2.691 -15.797 -1.841 1.00 97.44 246 GLN A N 1
ATOM 1969 C CA . GLN A 1 246 ? -1.959 -16.908 -1.247 1.00 97.44 246 GLN A CA 1
ATOM 1970 C C . GLN A 1 246 ? -0.736 -16.409 -0.470 1.00 97.44 246 GLN A C 1
ATOM 1972 O O . GLN A 1 246 ? -0.537 -16.832 0.668 1.00 97.44 246 GLN A O 1
ATOM 1977 N N . PHE A 1 247 ? 0.039 -15.478 -1.035 1.00 97.62 247 PHE A N 1
ATOM 1978 C CA . PHE A 1 247 ? 1.185 -14.852 -0.368 1.00 97.62 247 PHE A CA 1
ATOM 1979 C C . PHE A 1 247 ? 0.787 -14.225 0.975 1.00 97.62 247 PHE A C 1
ATOM 1981 O O . PHE A 1 247 ? 1.391 -14.517 2.007 1.00 97.62 247 PHE A O 1
ATOM 1988 N N . VAL A 1 248 ? -0.283 -13.423 0.985 1.00 97.25 248 VAL A N 1
ATOM 1989 C CA . VAL A 1 248 ? -0.799 -12.790 2.206 1.00 97.25 248 VAL A CA 1
ATOM 1990 C C . VAL A 1 248 ? -1.356 -13.830 3.178 1.00 97.25 248 VAL A C 1
ATOM 1992 O O . VAL A 1 248 ? -1.067 -13.762 4.373 1.00 97.25 248 VAL A O 1
ATOM 1995 N N . ARG A 1 249 ? -2.122 -14.819 2.697 1.00 97.38 249 ARG A N 1
ATOM 1996 C CA . ARG A 1 249 ? -2.696 -15.876 3.548 1.00 97.38 249 ARG A CA 1
ATOM 1997 C C . ARG A 1 249 ? -1.615 -16.689 4.252 1.00 97.38 249 ARG A C 1
ATOM 1999 O O . ARG A 1 249 ? -1.759 -16.964 5.439 1.00 97.38 249 ARG A O 1
ATOM 2006 N N . GLU A 1 250 ? -0.547 -17.055 3.550 1.00 97.88 250 GLU A N 1
ATOM 2007 C CA . GLU A 1 250 ? 0.574 -17.804 4.124 1.00 97.88 250 GLU A CA 1
ATOM 2008 C C . GLU A 1 250 ? 1.306 -17.021 5.219 1.00 97.88 250 GLU A C 1
ATOM 2010 O O . GLU A 1 250 ? 1.787 -17.634 6.169 1.00 97.88 250 GLU A O 1
ATOM 2015 N N . ILE A 1 251 ? 1.346 -15.687 5.133 1.00 97.31 251 ILE A N 1
ATOM 2016 C CA . ILE A 1 251 ? 1.895 -14.824 6.186 1.00 97.31 251 ILE A CA 1
ATOM 2017 C C . ILE A 1 251 ? 0.929 -14.704 7.365 1.00 97.31 251 ILE A C 1
ATOM 2019 O O . ILE A 1 251 ? 1.304 -14.990 8.499 1.00 97.31 251 ILE A O 1
ATOM 2023 N N . VAL A 1 252 ? -0.317 -14.301 7.115 1.00 95.69 252 VAL A N 1
ATOM 2024 C CA . VAL A 1 252 ? -1.298 -13.979 8.168 1.00 95.69 252 VAL A CA 1
ATOM 2025 C C . VAL A 1 252 ? -1.783 -15.221 8.928 1.00 95.69 252 VAL A C 1
ATOM 2027 O O . VAL A 1 252 ? -2.211 -15.119 10.077 1.00 95.69 252 VAL A O 1
ATOM 2030 N N . ALA A 1 253 ? -1.736 -16.401 8.308 1.00 95.62 253 ALA A N 1
ATOM 2031 C CA . ALA A 1 253 ? -2.129 -17.664 8.934 1.00 95.62 253 ALA A CA 1
ATOM 2032 C C . ALA A 1 253 ? -0.929 -18.535 9.356 1.00 95.62 253 ALA A C 1
ATOM 2034 O O . ALA A 1 253 ? -1.120 -19.710 9.686 1.00 95.62 253 ALA A O 1
ATOM 2035 N N . ALA A 1 254 ? 0.294 -17.991 9.333 1.00 97.00 254 ALA A N 1
ATOM 2036 C CA . ALA A 1 254 ? 1.511 -18.749 9.608 1.00 97.00 254 ALA A CA 1
ATOM 2037 C C . ALA A 1 254 ? 1.530 -19.324 11.035 1.00 97.00 254 ALA A C 1
ATOM 2039 O O . ALA A 1 254 ? 1.247 -18.628 12.010 1.00 97.00 254 ALA A O 1
ATOM 2040 N N . GLN A 1 255 ? 1.916 -20.595 11.156 1.00 96.81 255 GLN A N 1
ATOM 2041 C CA . GLN A 1 255 ? 2.078 -21.312 12.424 1.00 96.81 255 GLN A CA 1
ATOM 2042 C C . GLN A 1 255 ? 3.288 -22.254 12.355 1.00 96.81 255 GLN A C 1
ATOM 2044 O O . GLN A 1 255 ? 3.764 -22.596 11.271 1.00 96.81 255 GLN A O 1
ATOM 2049 N N . GLY A 1 256 ? 3.760 -22.702 13.515 1.00 96.88 256 GLY A N 1
ATOM 2050 C CA . GLY A 1 256 ? 4.903 -23.592 13.682 1.00 96.88 256 GLY A CA 1
ATOM 2051 C C . GLY A 1 256 ? 6.204 -22.848 13.970 1.00 96.88 256 GLY A C 1
ATOM 2052 O O . GLY A 1 256 ? 6.206 -21.706 14.425 1.00 96.88 256 GLY A O 1
ATOM 2053 N N . SER A 1 257 ? 7.325 -23.519 13.716 1.00 96.75 257 SER A N 1
ATOM 2054 C CA . SER A 1 257 ? 8.662 -23.030 14.066 1.00 96.75 257 SER A CA 1
ATOM 2055 C C . SER A 1 257 ? 9.174 -21.978 13.084 1.00 96.75 257 SER A C 1
ATOM 2057 O O . SER A 1 257 ? 9.229 -22.222 11.879 1.00 96.75 257 SER A O 1
ATOM 2059 N N . SER A 1 258 ? 9.673 -20.858 13.610 1.00 96.31 258 SER A N 1
ATOM 2060 C CA . SER A 1 258 ? 10.302 -19.773 12.846 1.00 96.31 258 SER A CA 1
ATOM 2061 C C . SER A 1 258 ? 11.568 -20.192 12.094 1.00 96.31 258 SER A C 1
ATOM 2063 O O . SER A 1 258 ? 11.990 -19.506 11.171 1.00 96.31 258 SER A O 1
ATOM 2065 N N . GLU A 1 259 ? 12.207 -21.297 12.477 1.00 95.50 259 GLU A N 1
ATOM 2066 C CA . GLU A 1 259 ? 13.387 -21.821 11.775 1.00 95.50 259 GLU A CA 1
ATOM 2067 C C . GLU A 1 259 ? 13.017 -22.675 10.553 1.00 95.50 259 GLU A C 1
ATOM 2069 O O . GLU A 1 259 ? 13.876 -22.946 9.719 1.00 95.50 259 GLU A O 1
ATOM 2074 N N . ARG A 1 260 ? 11.758 -23.127 10.456 1.00 94.88 260 ARG A N 1
ATOM 2075 C CA . ARG A 1 260 ? 11.278 -24.020 9.387 1.00 94.88 260 ARG A CA 1
ATOM 2076 C C . ARG A 1 260 ? 10.226 -23.369 8.498 1.00 94.88 260 ARG A C 1
ATOM 2078 O O . ARG A 1 260 ? 10.190 -23.629 7.302 1.00 94.88 260 ARG A O 1
ATOM 2085 N N . VAL A 1 261 ? 9.367 -22.538 9.080 1.00 97.50 261 VAL A N 1
ATOM 2086 C CA . VAL A 1 261 ? 8.260 -21.870 8.398 1.00 97.50 261 VAL A CA 1
ATOM 2087 C C . VAL A 1 261 ? 8.602 -20.390 8.288 1.00 97.50 261 VAL A C 1
ATOM 2089 O O . VAL A 1 261 ? 8.409 -19.629 9.231 1.00 97.50 261 VAL A O 1
ATOM 2092 N N . GLY A 1 262 ? 9.128 -19.979 7.132 1.00 97.19 262 GLY A N 1
ATOM 2093 C CA . GLY A 1 262 ? 9.606 -18.615 6.888 1.00 97.19 262 GLY A CA 1
ATOM 2094 C C . GLY A 1 262 ? 8.652 -17.509 7.369 1.00 97.19 262 GLY A C 1
ATOM 2095 O O . GLY A 1 262 ? 9.066 -16.705 8.208 1.00 97.19 262 GLY A O 1
ATOM 2096 N N . PRO A 1 263 ? 7.373 -17.503 6.946 1.00 97.75 263 PRO A N 1
ATOM 2097 C CA . PRO A 1 263 ? 6.417 -16.452 7.304 1.00 97.75 263 PRO A CA 1
ATOM 2098 C C . PRO A 1 263 ? 6.134 -16.280 8.802 1.00 97.75 263 PRO A C 1
ATOM 2100 O O . PRO A 1 263 ? 5.757 -15.190 9.231 1.00 97.75 263 PRO A O 1
ATOM 2103 N N . VAL A 1 264 ? 6.380 -17.308 9.629 1.00 97.31 264 VAL A N 1
ATOM 2104 C CA . VAL A 1 264 ? 6.247 -17.213 11.096 1.00 97.31 264 VAL A CA 1
ATOM 2105 C C . VAL A 1 264 ? 7.138 -16.106 11.669 1.00 97.31 264 VAL A C 1
ATOM 2107 O O . VAL A 1 264 ? 6.809 -15.504 12.692 1.00 97.31 264 VAL A O 1
ATOM 2110 N N . ASN A 1 265 ? 8.250 -15.783 11.004 1.00 97.00 265 ASN A N 1
ATOM 2111 C CA . ASN A 1 265 ? 9.178 -14.753 11.459 1.00 97.00 265 ASN A CA 1
ATOM 2112 C C . ASN A 1 265 ? 8.554 -13.348 11.527 1.00 97.00 265 ASN A C 1
ATOM 2114 O O . ASN A 1 265 ? 9.027 -12.542 12.328 1.00 97.00 265 ASN A O 1
ATOM 2118 N N . LEU A 1 266 ? 7.451 -13.061 10.820 1.00 95.44 266 LEU A N 1
ATOM 2119 C CA . LEU A 1 266 ? 6.726 -11.796 11.006 1.00 95.44 266 LEU A CA 1
ATOM 2120 C C . LEU A 1 266 ? 6.251 -11.628 12.462 1.00 95.44 266 LEU A C 1
ATOM 2122 O O . LEU A 1 266 ? 6.368 -10.550 13.043 1.00 95.44 266 LEU A O 1
ATOM 2126 N N . TYR A 1 267 ? 5.796 -12.715 13.088 1.00 95.19 267 TYR A N 1
ATOM 2127 C CA . TYR A 1 267 ? 5.350 -12.740 14.484 1.00 95.19 267 TYR A CA 1
ATOM 2128 C C . TYR A 1 267 ? 6.504 -12.691 15.488 1.00 95.19 267 TYR A C 1
ATOM 2130 O O . TYR A 1 267 ? 6.268 -12.472 16.676 1.00 95.19 267 TYR A O 1
ATOM 2138 N N . ARG A 1 268 ? 7.744 -12.893 15.035 1.00 92.69 268 ARG A N 1
ATOM 2139 C CA . ARG A 1 268 ? 8.943 -12.675 15.849 1.00 92.69 268 ARG A CA 1
ATOM 2140 C C . ARG A 1 268 ? 9.320 -11.198 15.886 1.00 92.69 268 ARG A C 1
ATOM 2142 O O . ARG A 1 268 ? 9.664 -10.700 16.953 1.00 92.69 268 ARG A O 1
ATOM 2149 N N . VAL A 1 269 ? 9.232 -10.510 14.745 1.00 91.75 269 VAL A N 1
ATOM 2150 C CA . VAL A 1 269 ? 9.495 -9.063 14.645 1.00 91.75 269 VAL A CA 1
ATOM 2151 C C . VAL A 1 269 ? 8.388 -8.257 15.319 1.00 91.75 269 VAL A C 1
ATOM 2153 O O . VAL A 1 269 ? 8.656 -7.258 15.983 1.00 91.75 269 VAL A O 1
ATOM 2156 N N . ILE A 1 270 ? 7.137 -8.685 15.147 1.00 93.19 270 ILE A N 1
ATOM 2157 C CA . ILE A 1 270 ? 5.955 -7.956 15.600 1.00 93.19 270 ILE A CA 1
ATOM 2158 C C . ILE A 1 270 ? 5.286 -8.743 16.715 1.00 93.19 270 ILE A C 1
ATOM 2160 O O . ILE A 1 270 ? 4.647 -9.774 16.480 1.00 93.19 270 ILE A O 1
ATOM 2164 N N . SER A 1 271 ? 5.447 -8.254 17.944 1.00 88.12 271 SER A N 1
ATOM 2165 C CA . SER A 1 271 ? 5.160 -9.045 19.134 1.00 88.12 271 SER A CA 1
ATOM 2166 C C . SER A 1 271 ? 3.813 -8.738 19.795 1.00 88.12 271 SER A C 1
ATOM 2168 O O . SER A 1 271 ? 3.265 -9.625 20.446 1.00 88.12 271 SER A O 1
ATOM 2170 N N . THR A 1 272 ? 3.196 -7.572 19.606 1.00 94.12 272 THR A N 1
ATOM 2171 C CA . THR A 1 272 ? 1.886 -7.308 20.234 1.00 94.12 272 THR A CA 1
ATOM 2172 C C . THR A 1 272 ? 0.720 -7.486 19.256 1.00 94.12 272 THR A C 1
ATOM 2174 O O . THR A 1 272 ? 0.873 -7.192 18.066 1.00 94.12 272 THR A O 1
ATOM 2177 N N . PRO A 1 273 ? -0.457 -7.953 19.718 1.00 94.94 273 PRO A N 1
ATOM 2178 C CA . PRO A 1 273 ? -1.671 -8.011 18.901 1.00 94.94 273 PRO A CA 1
ATOM 2179 C C . PRO A 1 273 ? -2.039 -6.670 18.248 1.00 94.94 273 PRO A C 1
ATOM 2181 O O . PRO A 1 273 ? -2.455 -6.641 17.093 1.00 94.94 273 PRO A O 1
ATOM 2184 N N . GLU A 1 274 ? -1.827 -5.553 18.946 1.00 95.94 274 GLU A N 1
ATOM 2185 C CA . GLU A 1 274 ? -2.053 -4.194 18.445 1.00 95.94 274 GLU A CA 1
ATOM 2186 C C . GLU A 1 274 ? -1.125 -3.842 17.284 1.00 95.94 274 GLU A C 1
ATOM 2188 O O . GLU A 1 274 ? -1.573 -3.290 16.278 1.00 95.94 274 GLU A O 1
ATOM 2193 N N . GLN A 1 275 ? 0.163 -4.182 17.396 1.00 96.12 275 GLN A N 1
ATOM 2194 C CA . GLN A 1 275 ? 1.123 -3.955 16.318 1.00 96.12 275 GLN A CA 1
ATOM 2195 C C . GLN A 1 275 ? 0.863 -4.879 15.127 1.00 96.12 275 GLN A C 1
ATOM 2197 O O . GLN A 1 275 ? 1.045 -4.463 13.985 1.00 96.12 275 GLN A O 1
ATOM 2202 N N . LEU A 1 276 ? 0.425 -6.120 15.365 1.00 95.81 276 LEU A N 1
ATOM 2203 C CA . LEU A 1 276 ? 0.031 -7.035 14.293 1.00 95.81 276 LEU A CA 1
ATOM 2204 C C . LEU A 1 276 ? -1.204 -6.523 13.553 1.00 95.81 276 LEU A C 1
ATOM 2206 O O . LEU A 1 276 ? -1.209 -6.532 12.324 1.00 95.81 276 LEU A O 1
ATOM 2210 N N . ALA A 1 277 ? -2.210 -6.019 14.271 1.00 95.75 277 ALA A N 1
ATOM 2211 C CA . ALA A 1 277 ? -3.399 -5.422 13.672 1.00 95.75 277 ALA A CA 1
ATOM 2212 C C . ALA A 1 277 ? -3.047 -4.212 12.797 1.00 95.75 277 ALA A C 1
ATOM 2214 O O . ALA A 1 277 ? -3.433 -4.162 11.626 1.00 95.75 277 ALA A O 1
ATOM 2215 N N . SER A 1 278 ? -2.265 -3.267 13.329 1.00 96.00 278 SER A N 1
ATOM 2216 C CA . SER A 1 278 ? -1.864 -2.072 12.582 1.00 96.00 278 SER A CA 1
ATOM 2217 C C . SER A 1 278 ? -0.963 -2.404 11.392 1.00 96.00 278 SER A C 1
ATOM 2219 O O . SER A 1 278 ? -1.187 -1.888 10.298 1.00 96.00 278 SER A O 1
ATOM 2221 N N . THR A 1 279 ? 0.002 -3.309 11.569 1.00 95.56 279 THR A N 1
ATOM 2222 C CA . THR A 1 279 ? 0.938 -3.687 10.505 1.00 95.56 279 THR A CA 1
ATOM 2223 C C . THR A 1 279 ? 0.245 -4.489 9.411 1.00 95.56 279 THR A C 1
ATOM 2225 O O . THR A 1 279 ? 0.433 -4.187 8.241 1.00 95.56 279 THR A O 1
ATOM 2228 N N . THR A 1 280 ? -0.617 -5.449 9.758 1.00 95.38 280 THR A N 1
ATOM 2229 C CA . THR A 1 280 ? -1.402 -6.211 8.770 1.00 95.38 280 THR A CA 1
ATOM 2230 C C . THR A 1 280 ? -2.304 -5.278 7.962 1.00 95.38 280 THR A C 1
ATOM 2232 O O . THR A 1 280 ? -2.338 -5.360 6.735 1.00 95.38 280 THR A O 1
ATOM 2235 N N . SER A 1 281 ? -2.985 -4.343 8.636 1.00 95.31 281 SER A N 1
ATOM 2236 C CA . SER A 1 281 ? -3.821 -3.328 7.987 1.00 95.31 281 SER A CA 1
ATOM 2237 C C . SER A 1 281 ? -3.015 -2.459 7.018 1.00 95.31 281 SER A C 1
ATOM 2239 O O . SER A 1 281 ? -3.431 -2.229 5.884 1.00 95.31 281 SER A O 1
ATOM 2241 N N . GLN A 1 282 ? -1.836 -1.999 7.432 1.00 94.56 282 GLN A N 1
ATOM 2242 C CA . GLN A 1 282 ? -1.010 -1.137 6.597 1.00 94.56 282 GLN A CA 1
ATOM 2243 C C . GLN A 1 282 ? -0.374 -1.892 5.423 1.00 94.56 282 GLN A C 1
ATOM 2245 O O . GLN A 1 282 ? -0.387 -1.378 4.307 1.00 94.56 282 GLN A O 1
ATOM 2250 N N . LEU A 1 283 ? 0.181 -3.083 5.665 1.00 94.12 283 LEU A N 1
ATOM 2251 C CA . LEU A 1 283 ? 0.919 -3.856 4.664 1.00 94.12 283 LEU A CA 1
ATOM 2252 C C . LEU A 1 283 ? 0.015 -4.443 3.582 1.00 94.12 283 LEU A C 1
ATOM 2254 O O . LEU A 1 283 ? 0.403 -4.452 2.418 1.00 94.12 283 LEU A O 1
ATOM 2258 N N . PHE A 1 284 ? -1.163 -4.946 3.959 1.00 94.44 284 PHE A N 1
ATOM 2259 C CA . PHE A 1 284 ? -1.984 -5.756 3.054 1.00 94.44 284 PHE A CA 1
ATOM 2260 C C . PHE A 1 284 ? -3.305 -5.099 2.661 1.00 94.44 284 PHE A C 1
ATOM 2262 O O . PHE A 1 284 ? -3.871 -5.459 1.633 1.00 94.44 284 PHE A O 1
ATOM 2269 N N . LEU A 1 285 ? -3.800 -4.137 3.448 1.00 92.81 285 LEU A N 1
ATOM 2270 C CA . LEU A 1 285 ? -5.045 -3.418 3.146 1.00 92.81 285 LEU A CA 1
ATOM 2271 C C . LEU A 1 285 ? -4.794 -1.970 2.703 1.00 92.81 285 LEU A C 1
ATOM 2273 O O . LEU A 1 285 ? -5.723 -1.300 2.265 1.00 92.81 285 LEU A O 1
ATOM 2277 N N . GLY A 1 286 ? -3.563 -1.460 2.838 1.00 91.81 286 GLY A N 1
ATOM 2278 C CA . GLY A 1 286 ? -3.240 -0.059 2.554 1.00 91.81 286 GLY A CA 1
ATOM 2279 C C . GLY A 1 286 ? -3.886 0.933 3.530 1.00 91.81 286 GLY A C 1
ATOM 2280 O O . GLY A 1 286 ? -3.938 2.128 3.247 1.00 91.81 286 GLY A O 1
ATOM 2281 N N . VAL A 1 287 ? -4.369 0.462 4.686 1.00 92.00 287 VAL A N 1
ATOM 2282 C CA . VAL A 1 287 ? -5.112 1.270 5.663 1.00 92.00 287 VAL A CA 1
ATOM 2283 C C . VAL A 1 287 ? -4.256 1.540 6.8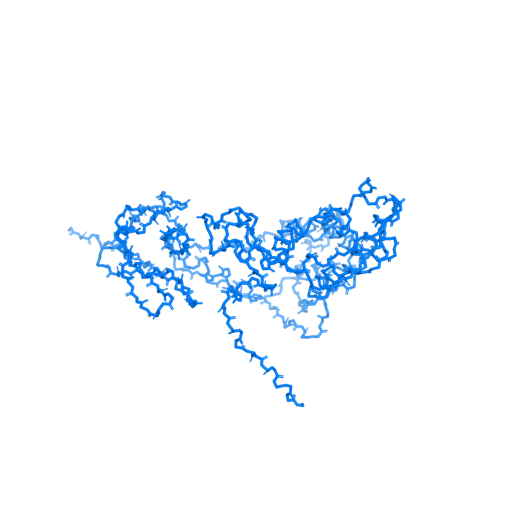97 1.00 92.00 287 VAL A C 1
ATOM 2285 O O . VAL A 1 287 ? -3.817 0.618 7.589 1.00 92.00 287 VAL A O 1
ATOM 2288 N N . ARG A 1 288 ? -4.056 2.820 7.228 1.00 91.81 288 ARG A N 1
ATOM 2289 C CA . ARG A 1 288 ? -3.327 3.255 8.431 1.00 91.81 288 ARG A CA 1
ATOM 2290 C C . ARG A 1 288 ? -4.270 3.389 9.628 1.00 91.81 288 ARG A C 1
ATOM 2292 O O . ARG A 1 288 ? -4.650 4.486 10.013 1.00 91.81 288 ARG A O 1
ATOM 2299 N N . ILE A 1 289 ? -4.618 2.268 10.255 1.00 94.25 289 ILE A N 1
ATOM 2300 C CA . ILE A 1 289 ? -5.591 2.256 11.362 1.00 94.25 289 ILE A CA 1
ATOM 2301 C C . ILE A 1 289 ? -5.008 2.649 12.734 1.00 94.25 289 ILE A C 1
ATOM 2303 O O . ILE A 1 289 ? -5.745 2.795 13.700 1.00 94.25 289 ILE A O 1
ATOM 2307 N N . GLN A 1 290 ? -3.693 2.848 12.867 1.00 93.94 290 GLN A N 1
ATOM 2308 C CA . GLN A 1 290 ? -3.037 2.979 14.178 1.00 93.94 290 GLN A CA 1
ATOM 2309 C C . GLN A 1 290 ? -3.558 4.140 15.044 1.00 93.94 290 GLN A C 1
ATOM 2311 O O . GLN A 1 290 ? -3.673 3.977 16.256 1.00 93.94 290 GLN A O 1
ATOM 2316 N N . CYS A 1 291 ? -3.930 5.290 14.467 1.00 91.88 291 CYS A N 1
ATOM 2317 C CA . CYS A 1 291 ? -4.507 6.386 15.261 1.00 91.88 291 CYS A CA 1
ATOM 2318 C C . CYS A 1 291 ? -5.835 5.989 15.927 1.00 91.88 291 CYS A C 1
ATOM 2320 O O . CYS A 1 291 ? -6.181 6.539 16.972 1.00 91.88 291 CYS A O 1
ATOM 2322 N N . ALA A 1 292 ? -6.542 5.001 15.362 1.00 92.50 292 ALA A N 1
ATOM 2323 C CA . ALA A 1 292 ? -7.774 4.478 15.930 1.00 92.50 292 ALA A CA 1
ATOM 2324 C C . ALA A 1 292 ? -7.555 3.698 17.248 1.00 92.50 292 ALA A C 1
ATOM 2326 O O . ALA A 1 292 ? -8.500 3.438 17.985 1.00 92.50 292 ALA A O 1
ATOM 2327 N N . GLN A 1 293 ? -6.308 3.354 17.592 1.00 94.25 293 GLN A N 1
ATOM 2328 C CA . GLN A 1 293 ? -5.974 2.633 18.823 1.00 94.25 293 GLN A CA 1
ATOM 2329 C C . GLN A 1 293 ? -6.402 3.392 20.087 1.00 94.25 293 GLN A C 1
ATOM 2331 O O . GLN A 1 293 ? -6.937 2.794 21.020 1.00 94.25 293 GLN A O 1
ATOM 2336 N N . CYS A 1 294 ? -6.198 4.711 20.121 1.00 90.44 294 CYS A N 1
ATOM 2337 C CA . CYS A 1 294 ? -6.434 5.529 21.318 1.00 90.44 294 CYS A CA 1
ATOM 2338 C C . CYS A 1 294 ? -7.724 6.360 21.238 1.00 90.44 294 CYS A C 1
ATOM 2340 O O . CYS A 1 294 ? -8.351 6.633 22.262 1.00 90.44 294 CYS A O 1
ATOM 2342 N N . HIS A 1 295 ? -8.128 6.772 20.038 1.00 87.88 295 HIS A N 1
ATOM 2343 C CA . HIS A 1 295 ? -9.319 7.587 19.790 1.00 87.88 295 HIS A CA 1
ATOM 2344 C C . HIS A 1 295 ? -9.927 7.233 18.432 1.00 87.88 295 HIS A C 1
ATOM 2346 O O . HIS A 1 295 ? -9.381 6.409 17.726 1.00 87.88 295 HIS A O 1
ATOM 2352 N N . HIS A 1 296 ? -11.062 7.817 18.041 1.00 84.44 296 HIS A N 1
ATOM 2353 C CA . HIS A 1 296 ? -11.527 7.659 16.654 1.00 84.44 296 HIS A CA 1
ATOM 2354 C C . HIS A 1 296 ? -10.527 8.317 15.706 1.00 84.44 296 HIS A C 1
ATOM 2356 O O . HIS A 1 296 ? -10.016 9.391 16.033 1.00 84.44 296 HIS A O 1
ATOM 2362 N N . HIS A 1 297 ? -10.240 7.690 14.563 1.00 83.00 297 HIS A N 1
ATOM 2363 C CA . HIS A 1 297 ? -9.258 8.219 13.627 1.00 83.00 297 HIS A CA 1
ATOM 2364 C C . HIS A 1 297 ? -9.633 9.665 13.248 1.00 83.00 297 HIS A C 1
ATOM 2366 O O . HIS A 1 297 ? -10.770 9.921 12.857 1.00 83.00 297 HIS A O 1
ATOM 2372 N N . PRO A 1 298 ? -8.713 10.636 13.382 1.00 76.06 298 PRO A N 1
ATOM 2373 C CA . PRO A 1 298 ? -9.063 12.051 13.257 1.00 76.06 298 PRO A CA 1
ATOM 2374 C C . PRO A 1 298 ? -9.413 12.435 11.816 1.00 76.06 298 PRO A C 1
ATOM 2376 O O . PRO A 1 298 ? -10.126 13.406 11.592 1.00 76.06 298 PRO A O 1
ATOM 2379 N N . PHE A 1 299 ? -8.912 11.655 10.855 1.00 77.00 299 PHE A N 1
ATOM 2380 C CA . PHE A 1 299 ? -8.965 11.962 9.428 1.00 77.00 299 PHE A CA 1
ATOM 2381 C C . PHE A 1 299 ? -9.575 10.851 8.567 1.00 77.00 299 PHE A C 1
ATOM 2383 O O . PHE A 1 299 ? -9.443 10.877 7.349 1.00 77.00 299 PHE A O 1
ATOM 2390 N N . ASP A 1 300 ? -10.184 9.840 9.190 1.00 79.31 300 ASP A N 1
ATOM 2391 C CA . ASP A 1 300 ? -10.698 8.661 8.487 1.00 79.31 300 ASP A CA 1
ATOM 2392 C C . ASP A 1 300 ? -11.883 8.064 9.260 1.00 79.31 300 ASP A C 1
ATOM 2394 O O . ASP A 1 300 ? -12.109 8.395 10.423 1.00 79.31 300 ASP A O 1
ATOM 2398 N N . LYS A 1 301 ? -12.649 7.185 8.618 1.00 83.00 301 LYS A N 1
ATOM 2399 C CA . LYS A 1 301 ? -13.878 6.587 9.158 1.00 83.00 301 LYS A CA 1
ATOM 2400 C C . LYS A 1 301 ? -13.644 5.607 10.315 1.00 83.00 301 LYS A C 1
ATOM 2402 O O . LYS A 1 301 ? -14.602 5.251 11.001 1.00 83.00 301 LYS A O 1
ATOM 2407 N N . TRP A 1 302 ? -12.404 5.168 10.531 1.00 89.00 302 TRP A N 1
ATOM 2408 C CA . TRP A 1 302 ? -12.071 4.099 11.473 1.00 89.00 302 TRP A CA 1
ATOM 2409 C C . TRP A 1 302 ? -12.280 4.504 12.931 1.00 89.00 302 TRP A C 1
ATOM 2411 O O . TRP A 1 302 ? -11.712 5.477 13.436 1.00 89.00 302 TRP A O 1
ATOM 2421 N N . SER A 1 303 ? -13.085 3.714 13.628 1.00 88.38 303 SER A N 1
ATOM 2422 C CA . SER A 1 303 ? -13.332 3.843 15.055 1.00 88.38 303 SER A CA 1
ATOM 2423 C C . SER A 1 303 ? -12.350 3.020 15.881 1.00 88.38 303 SER A C 1
ATOM 2425 O O . SER A 1 303 ? -11.680 2.111 15.391 1.00 88.38 303 SER A O 1
ATOM 2427 N N . GLN A 1 304 ? -12.312 3.308 17.181 1.00 90.94 304 GLN A N 1
ATOM 2428 C CA . GLN A 1 304 ? -11.553 2.490 18.122 1.00 90.94 304 GLN A CA 1
ATOM 2429 C C . GLN A 1 304 ? -12.080 1.050 18.187 1.00 90.94 304 GLN A C 1
ATOM 2431 O O . GLN A 1 304 ? -11.292 0.124 18.355 1.00 90.94 304 GLN A O 1
ATOM 2436 N N . ASP A 1 305 ? -13.382 0.840 17.980 1.00 91.25 305 ASP A N 1
ATOM 2437 C CA . ASP A 1 305 ? -13.946 -0.509 17.900 1.00 91.25 305 ASP A CA 1
ATOM 2438 C C . ASP A 1 305 ? -13.440 -1.260 16.659 1.00 91.25 305 ASP A C 1
ATOM 2440 O O . ASP A 1 305 ? -13.141 -2.443 16.775 1.00 91.25 305 ASP A O 1
ATOM 2444 N N . ASP A 1 306 ? -13.246 -0.587 15.517 1.00 92.50 306 ASP A N 1
ATOM 2445 C CA . ASP A 1 306 ? -12.667 -1.217 14.316 1.00 92.50 306 ASP A CA 1
ATOM 2446 C C . ASP A 1 306 ? -11.209 -1.643 14.559 1.00 92.50 306 ASP A C 1
ATOM 2448 O O . ASP A 1 306 ? -10.793 -2.739 14.175 1.00 92.50 306 ASP A O 1
ATOM 2452 N N . PHE A 1 307 ? -10.429 -0.808 15.259 1.00 95.25 307 PHE A N 1
ATOM 2453 C CA . PHE A 1 307 ? -9.061 -1.159 15.646 1.00 95.25 307 PHE A CA 1
ATOM 2454 C C . PHE A 1 307 ? -9.039 -2.406 16.534 1.00 95.25 307 PHE A C 1
ATOM 2456 O O . PHE A 1 307 ? -8.334 -3.371 16.238 1.00 95.25 307 PHE A O 1
ATOM 2463 N N . TYR A 1 308 ? -9.830 -2.416 17.610 1.00 95.62 308 TYR A N 1
ATOM 2464 C CA . TYR A 1 308 ? -9.861 -3.544 18.542 1.00 95.62 308 TYR A CA 1
ATOM 2465 C C . TYR A 1 308 ? -10.545 -4.793 17.959 1.00 95.62 308 TYR A C 1
ATOM 2467 O O . TYR A 1 308 ? -10.192 -5.909 18.342 1.00 95.62 308 TYR A O 1
ATOM 2475 N N . GLY A 1 309 ? -11.430 -4.635 16.972 1.00 94.38 309 GLY A N 1
ATOM 2476 C CA . GLY A 1 309 ? -11.937 -5.725 16.138 1.00 94.38 309 GLY A CA 1
ATOM 2477 C C . GLY A 1 309 ? -10.816 -6.430 15.377 1.00 94.38 309 GLY A C 1
ATOM 2478 O O . GLY A 1 309 ? -10.714 -7.656 15.426 1.00 94.38 309 GLY A O 1
ATOM 2479 N N . MET A 1 310 ? -9.903 -5.668 14.769 1.00 95.06 310 MET A N 1
ATOM 2480 C CA . MET A 1 310 ? -8.713 -6.237 14.127 1.00 95.06 310 MET A CA 1
ATOM 2481 C C . MET A 1 310 ? -7.761 -6.893 15.134 1.00 95.06 310 MET A C 1
ATOM 2483 O O . MET A 1 310 ? -7.249 -7.984 14.877 1.00 95.06 310 MET A O 1
ATOM 2487 N N . VAL A 1 311 ? -7.553 -6.278 16.306 1.00 95.94 311 VAL A N 1
ATOM 2488 C CA . VAL A 1 311 ? -6.748 -6.861 17.402 1.00 95.94 311 VAL A CA 1
ATOM 2489 C C . VAL A 1 311 ? -7.280 -8.230 17.823 1.00 95.94 311 VAL A C 1
ATOM 2491 O O . VAL A 1 311 ? -6.496 -9.139 18.099 1.00 95.94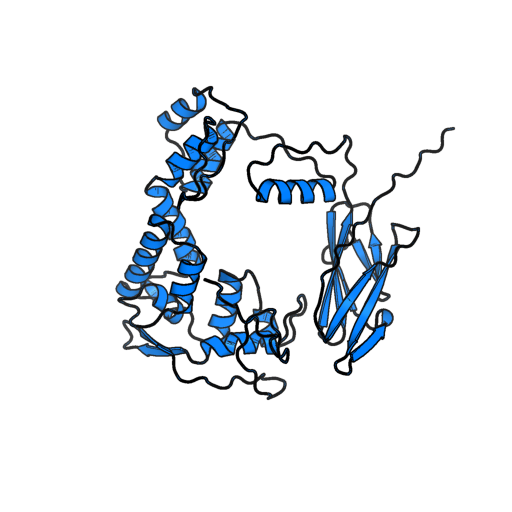 311 VAL A O 1
ATOM 2494 N N . GLY A 1 312 ? -8.602 -8.411 17.809 1.00 94.56 312 GLY A N 1
ATOM 2495 C CA . GLY A 1 312 ? -9.265 -9.672 18.128 1.00 94.56 312 GLY A CA 1
ATOM 2496 C C . GLY A 1 312 ? -8.762 -10.880 17.332 1.00 94.56 312 GLY A C 1
ATOM 2497 O O . GLY A 1 312 ? -8.703 -11.982 17.882 1.00 94.56 312 GLY A O 1
ATOM 2498 N N . PHE A 1 313 ? -8.329 -10.698 16.078 1.00 92.81 313 PHE A N 1
ATOM 2499 C CA . PHE A 1 313 ? -7.743 -11.790 15.289 1.00 92.81 313 PHE A CA 1
ATOM 2500 C C . PHE A 1 313 ? -6.380 -12.240 15.822 1.00 92.81 313 PHE A C 1
ATOM 2502 O O . PHE A 1 313 ? -6.054 -13.425 15.754 1.00 92.81 313 PHE A O 1
ATOM 2509 N N . PHE A 1 314 ? -5.600 -11.316 16.385 1.00 94.88 314 PHE A N 1
ATOM 2510 C CA . PHE A 1 314 ? -4.222 -11.554 16.816 1.00 94.88 314 PHE A CA 1
ATOM 2511 C C . PHE A 1 314 ? -4.084 -11.827 18.315 1.00 94.88 314 PHE A C 1
ATOM 2513 O O . PHE A 1 314 ? -3.081 -12.398 18.734 1.00 94.88 314 PHE A O 1
ATOM 2520 N N . ASN A 1 315 ? -5.094 -11.501 19.128 1.00 93.38 315 ASN A N 1
ATOM 2521 C CA . ASN A 1 315 ? -5.073 -11.718 20.583 1.00 93.38 315 ASN A CA 1
ATOM 2522 C C . ASN A 1 315 ? -4.985 -13.205 20.990 1.00 93.38 315 ASN A C 1
ATOM 2524 O O . ASN A 1 315 ? -4.720 -13.550 22.135 1.00 93.38 315 ASN A O 1
ATOM 2528 N N . ARG A 1 316 ? -5.208 -14.105 20.033 1.00 91.25 316 ARG A N 1
ATOM 2529 C CA . ARG A 1 316 ? -5.092 -15.555 20.201 1.00 91.25 316 ARG A CA 1
ATOM 2530 C C . ARG A 1 316 ? -3.759 -16.132 19.728 1.00 91.25 316 ARG A C 1
ATOM 2532 O O . ARG A 1 316 ? -3.584 -17.344 19.789 1.00 91.25 316 ARG A O 1
ATOM 2539 N N . VAL A 1 317 ? -2.843 -15.311 19.221 1.00 93.94 317 VAL A N 1
ATOM 2540 C CA . VAL A 1 317 ? -1.521 -15.772 18.783 1.00 93.94 317 VAL A CA 1
ATOM 2541 C C . VAL A 1 317 ? -0.678 -16.084 20.015 1.00 93.94 317 VAL A C 1
ATOM 2543 O O . VAL A 1 317 ? -0.382 -15.209 20.825 1.00 93.94 317 VAL A O 1
ATOM 2546 N N . GLN A 1 318 ? -0.282 -17.344 20.151 1.00 94.25 318 GLN A N 1
ATOM 2547 C CA . GLN A 1 318 ? 0.612 -17.816 21.198 1.00 94.25 318 GLN A CA 1
ATOM 2548 C C . GLN A 1 318 ? 2.018 -17.971 20.634 1.00 94.25 318 GLN A C 1
ATOM 2550 O O . GLN A 1 318 ? 2.198 -18.371 19.483 1.00 94.25 318 GLN A O 1
ATOM 2555 N N . ARG A 1 319 ? 3.021 -17.653 21.454 1.00 93.38 319 ARG A N 1
ATOM 2556 C CA . ARG A 1 319 ? 4.430 -17.800 21.089 1.00 93.38 319 ARG A CA 1
ATOM 2557 C C . ARG A 1 319 ? 5.184 -18.494 22.201 1.00 93.38 319 ARG A C 1
ATOM 2559 O O . ARG A 1 319 ? 5.100 -18.080 23.357 1.00 93.38 319 ARG A O 1
ATOM 2566 N N . ARG A 1 320 ? 5.959 -19.509 21.840 1.00 94.00 320 ARG A N 1
ATOM 2567 C CA . ARG A 1 320 ? 6.889 -20.187 22.742 1.00 94.00 320 ARG A CA 1
ATOM 2568 C C . ARG A 1 320 ? 8.275 -20.137 22.124 1.00 94.00 320 ARG A C 1
ATOM 2570 O O . ARG A 1 320 ? 8.438 -20.565 20.992 1.00 94.00 320 ARG A O 1
ATOM 2577 N N . GLY A 1 321 ? 9.259 -19.610 22.841 1.00 89.62 321 GLY A N 1
ATOM 2578 C CA . GLY A 1 321 ? 10.619 -19.470 22.324 1.00 89.62 321 GLY A CA 1
ATOM 2579 C C . GLY A 1 321 ? 11.669 -19.990 23.290 1.00 89.62 321 GLY A C 1
ATOM 2580 O O . GLY A 1 321 ? 11.417 -20.114 24.488 1.00 89.62 321 GLY A O 1
ATOM 2581 N N . ASP A 1 322 ? 12.843 -20.271 22.742 1.00 85.75 322 ASP A N 1
ATOM 2582 C CA . ASP A 1 322 ? 14.055 -20.697 23.451 1.00 85.75 322 ASP A CA 1
ATOM 2583 C C . ASP A 1 322 ? 15.199 -19.667 23.329 1.00 85.75 322 ASP A C 1
ATOM 2585 O O . ASP A 1 322 ? 16.315 -19.912 23.775 1.00 85.75 322 ASP A O 1
ATOM 2589 N N . GLY A 1 323 ? 14.922 -18.500 22.733 1.00 83.25 323 GLY A N 1
ATOM 2590 C CA . GLY A 1 323 ? 15.892 -17.431 22.464 1.00 83.25 323 GLY A CA 1
ATOM 2591 C C . GLY A 1 323 ? 16.513 -17.502 21.064 1.00 83.25 323 GLY A C 1
ATOM 2592 O O . GLY A 1 323 ? 16.818 -16.458 20.473 1.00 83.25 323 GLY A O 1
ATOM 2593 N N . GLU A 1 324 ? 16.607 -18.698 20.485 1.00 85.12 324 GLU A N 1
ATOM 2594 C CA . GLU A 1 324 ? 17.093 -18.912 19.121 1.00 85.12 324 GLU A CA 1
ATOM 2595 C C . GLU A 1 324 ? 15.952 -18.827 18.108 1.00 85.12 324 GLU A C 1
ATOM 2597 O O . GLU A 1 324 ? 16.080 -18.138 17.090 1.00 85.12 324 GLU A O 1
ATOM 2602 N N . GLY A 1 325 ? 14.800 -19.413 18.428 1.00 91.19 325 GLY A N 1
ATOM 2603 C CA . GLY A 1 325 ? 13.592 -19.390 17.610 1.00 91.19 325 GLY A CA 1
ATOM 2604 C C . GLY A 1 325 ? 12.314 -19.181 18.419 1.00 91.19 325 GLY A C 1
ATOM 2605 O O . GLY A 1 325 ? 12.320 -19.082 19.648 1.00 91.19 325 GLY A O 1
ATOM 2606 N N . ILE A 1 326 ? 11.199 -19.097 17.695 1.00 95.19 326 ILE A N 1
ATOM 2607 C CA . ILE A 1 326 ? 9.852 -19.162 18.261 1.00 95.19 326 ILE A CA 1
ATOM 2608 C C . ILE A 1 326 ? 9.039 -20.237 17.543 1.00 95.19 326 ILE A C 1
ATOM 2610 O O . ILE A 1 326 ? 9.219 -20.472 16.351 1.00 95.19 326 ILE A O 1
ATOM 2614 N N . ASP A 1 327 ? 8.119 -20.859 18.264 1.00 96.81 327 ASP A N 1
ATOM 2615 C CA . ASP A 1 327 ? 7.010 -21.624 17.716 1.00 96.81 327 ASP A CA 1
ATOM 2616 C C . ASP A 1 327 ? 5.723 -20.816 17.919 1.00 96.81 327 ASP A C 1
ATOM 2618 O O . ASP A 1 327 ? 5.471 -20.304 19.019 1.00 96.81 327 ASP A O 1
ATOM 2622 N N . VAL A 1 328 ? 4.963 -20.633 16.840 1.00 96.88 328 VAL A N 1
ATOM 2623 C CA . VAL A 1 328 ? 3.724 -19.851 16.822 1.00 96.88 328 VAL A CA 1
ATOM 2624 C C . VAL A 1 328 ? 2.529 -20.772 16.645 1.00 96.88 328 VAL A C 1
ATOM 2626 O O . VAL A 1 328 ? 2.461 -21.546 15.694 1.00 96.88 328 VAL A O 1
ATOM 2629 N N . SER A 1 329 ? 1.545 -20.633 17.524 1.00 95.88 329 SER A N 1
ATOM 2630 C CA . SER A 1 329 ? 0.294 -21.387 17.477 1.00 95.88 329 SER A CA 1
ATOM 2631 C C . SER A 1 329 ? -0.905 -20.479 17.727 1.00 95.88 329 SER A C 1
ATOM 2633 O O . SER A 1 329 ? -0.778 -19.353 18.214 1.00 95.88 329 SER A O 1
ATOM 2635 N N . VAL A 1 330 ? -2.097 -20.970 17.400 1.00 94.25 330 VAL A N 1
ATOM 2636 C CA . VAL A 1 330 ? -3.356 -20.268 17.666 1.00 94.25 330 VAL A CA 1
ATOM 2637 C C . VAL A 1 330 ? -4.035 -20.854 18.903 1.00 94.25 330 VAL A C 1
ATOM 2639 O O . VAL A 1 330 ? -4.434 -22.015 18.928 1.00 94.25 330 VAL A O 1
ATOM 2642 N N . GLY A 1 331 ? -4.189 -20.027 19.931 1.00 91.25 331 GLY A N 1
ATOM 2643 C CA . GLY A 1 331 ? -4.922 -20.331 21.153 1.00 91.25 331 GLY A CA 1
ATOM 2644 C C . GLY A 1 331 ? -6.445 -20.171 21.025 1.00 91.25 331 GLY A C 1
ATOM 2645 O O . GLY A 1 331 ? -6.979 -19.822 19.956 1.00 91.25 331 GLY A O 1
ATOM 2646 N N . PRO A 1 332 ? -7.184 -20.403 22.125 1.00 87.75 332 PRO A N 1
ATOM 2647 C CA . PRO A 1 332 ? -8.617 -20.134 22.166 1.00 87.75 332 PRO A CA 1
ATOM 2648 C C . PRO A 1 332 ? -8.900 -18.645 21.894 1.00 87.75 332 PRO A C 1
ATOM 2650 O O . PRO A 1 332 ? -8.023 -17.804 22.110 1.00 87.75 332 PRO A O 1
ATOM 2653 N N . PRO A 1 333 ? -10.101 -18.293 21.400 1.00 80.62 333 PRO A N 1
ATOM 2654 C CA . PRO A 1 333 ? -10.487 -16.895 21.264 1.00 80.62 333 PRO A CA 1
ATOM 2655 C C . PRO A 1 333 ? -10.382 -16.193 22.621 1.00 80.62 333 PRO A C 1
ATOM 2657 O O . PRO A 1 333 ? -10.879 -16.707 23.623 1.00 80.62 333 PRO A O 1
ATOM 2660 N N . ALA A 1 334 ? -9.750 -15.025 22.642 1.00 78.62 334 ALA A N 1
ATOM 2661 C CA . ALA A 1 334 ? -9.666 -14.179 23.821 1.00 78.62 334 ALA A CA 1
ATOM 2662 C C . ALA A 1 334 ? -10.506 -12.921 23.592 1.00 78.62 334 ALA A C 1
ATOM 2664 O O . ALA A 1 334 ? -10.428 -12.299 22.530 1.00 78.62 334 ALA A O 1
ATOM 2665 N N . GLU A 1 335 ? -11.317 -12.560 24.585 1.00 85.12 335 GLU A N 1
ATOM 2666 C CA . GLU A 1 335 ? -12.132 -11.350 24.534 1.00 85.12 335 GLU A CA 1
ATOM 2667 C C . GLU A 1 335 ? -11.222 -10.118 24.482 1.00 85.12 335 GLU A C 1
ATOM 2669 O O . GLU A 1 335 ? -10.351 -9.933 25.332 1.00 85.12 335 GLU A O 1
ATOM 2674 N N . VAL A 1 336 ? -11.425 -9.270 23.476 1.00 92.69 336 VAL A N 1
ATOM 2675 C CA . VAL A 1 336 ? -10.804 -7.947 23.403 1.00 92.69 336 VAL A CA 1
ATOM 2676 C C . VAL A 1 336 ? -11.820 -6.929 23.895 1.00 92.69 336 VAL A C 1
ATOM 2678 O O . VAL A 1 336 ? -13.001 -7.016 23.563 1.00 92.69 336 VAL A O 1
ATOM 2681 N N . ARG A 1 337 ? -11.377 -5.963 24.699 1.00 92.88 337 ARG A N 1
ATOM 2682 C CA . ARG A 1 337 ? -12.227 -4.877 25.192 1.00 92.88 337 ARG A CA 1
ATOM 2683 C C . ARG A 1 337 ? 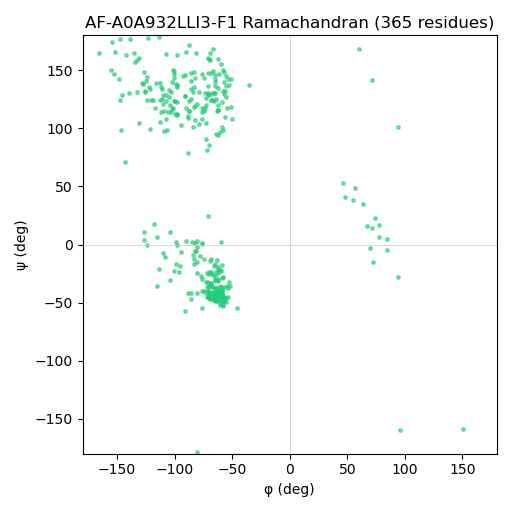-11.738 -3.545 24.666 1.00 92.88 337 ARG A C 1
ATOM 2685 O O . ARG A 1 337 ? -10.539 -3.284 24.655 1.00 92.88 337 ARG A O 1
ATOM 2692 N N . ASN A 1 338 ? -12.675 -2.685 24.283 1.00 90.94 338 ASN A N 1
ATOM 2693 C CA . ASN A 1 338 ? -12.351 -1.299 23.992 1.00 90.94 338 ASN A CA 1
ATOM 2694 C C . ASN A 1 338 ? -11.938 -0.601 25.309 1.00 90.94 338 ASN A C 1
ATOM 2696 O O . ASN A 1 338 ? -12.722 -0.602 26.263 1.00 90.94 338 ASN A O 1
ATOM 2700 N N . PRO A 1 339 ? -10.747 0.019 25.385 1.00 89.75 339 PRO A N 1
ATOM 2701 C CA . PRO A 1 339 ? -10.209 0.588 26.621 1.00 89.75 339 PRO A CA 1
ATOM 2702 C C . PRO A 1 339 ? -10.996 1.808 27.111 1.00 89.75 339 PRO A C 1
ATOM 2704 O O . PRO A 1 339 ? -10.966 2.123 28.296 1.00 89.75 339 PRO A O 1
ATOM 2707 N N . ARG A 1 340 ? -11.711 2.499 26.218 1.00 87.81 340 ARG A N 1
ATOM 2708 C CA . ARG A 1 340 ? -12.516 3.676 26.547 1.00 87.81 340 ARG A CA 1
ATOM 2709 C C . ARG A 1 340 ? -13.918 3.307 27.015 1.00 87.81 340 ARG A C 1
ATOM 2711 O O . ARG A 1 340 ? -14.435 3.939 27.929 1.00 87.81 340 ARG A O 1
ATOM 2718 N N . SER A 1 341 ? -14.560 2.334 26.367 1.00 88.06 341 SER A N 1
ATOM 2719 C CA . SER A 1 341 ? -15.946 1.953 26.683 1.00 88.06 341 SER A CA 1
ATOM 2720 C C . SER A 1 341 ? -16.056 0.777 27.657 1.00 88.06 341 SER A C 1
ATOM 2722 O O . SER A 1 341 ? -17.128 0.552 28.216 1.00 88.06 341 SER A O 1
ATOM 2724 N N . GLY A 1 342 ? -14.985 -0.005 27.827 1.00 91.62 342 GLY A N 1
ATOM 2725 C CA . GLY A 1 342 ? -14.956 -1.246 28.606 1.00 91.62 342 GLY A CA 1
ATOM 2726 C C . GLY A 1 342 ? -15.738 -2.408 27.979 1.00 91.62 342 GLY A C 1
ATOM 2727 O O . GLY A 1 342 ? -15.746 -3.513 28.531 1.00 91.62 342 GLY A O 1
ATOM 2728 N N . LYS A 1 343 ? -16.405 -2.183 26.840 1.00 91.25 343 LYS A N 1
ATOM 2729 C CA . LYS A 1 343 ? -17.243 -3.181 26.167 1.00 91.25 343 LYS A CA 1
ATOM 2730 C C . LYS A 1 343 ? -16.388 -4.207 25.435 1.00 91.25 343 LYS A C 1
ATOM 2732 O O . LYS A 1 343 ? -15.333 -3.877 24.896 1.00 91.25 343 LYS A O 1
ATOM 2737 N N . ALA A 1 344 ? -16.884 -5.439 25.403 1.00 92.56 344 ALA A N 1
ATOM 2738 C CA . ALA A 1 344 ? -16.327 -6.504 24.586 1.00 92.56 344 ALA A CA 1
ATOM 2739 C C . ALA A 1 344 ? -16.481 -6.176 23.097 1.00 92.56 344 ALA A C 1
ATOM 2741 O O . ALA A 1 344 ? -17.551 -5.744 22.665 1.00 92.56 344 ALA A O 1
ATOM 2742 N N . VAL A 1 345 ? -15.421 -6.415 22.333 1.00 92.19 345 VAL A N 1
ATOM 2743 C CA . VAL A 1 345 ? -15.354 -6.206 20.890 1.00 92.19 345 VAL A CA 1
ATOM 2744 C C . VAL A 1 345 ? -15.015 -7.544 20.222 1.00 92.19 345 VAL A C 1
ATOM 2746 O O . VAL A 1 345 ? -13.850 -7.942 20.223 1.00 92.19 345 VAL A O 1
ATOM 2749 N N . PRO A 1 346 ? -15.998 -8.292 19.677 1.00 91.00 346 PRO A N 1
ATOM 2750 C CA . PRO A 1 346 ? -15.740 -9.412 18.781 1.00 91.00 346 PRO A CA 1
ATOM 2751 C C . PRO A 1 346 ? -14.791 -9.060 17.624 1.00 91.00 346 PRO A C 1
ATOM 2753 O O . PRO A 1 346 ? -14.915 -7.970 17.050 1.00 91.00 346 PRO A O 1
ATOM 2756 N N . PRO A 1 347 ? -13.906 -10.000 17.233 1.00 92.06 347 PRO A N 1
ATOM 2757 C CA . PRO A 1 347 ? -13.080 -9.847 16.046 1.00 92.06 347 PRO A CA 1
ATOM 2758 C C . PRO A 1 347 ? -13.937 -9.636 14.795 1.00 92.06 347 PRO A C 1
ATOM 2760 O O . PRO A 1 347 ? -14.890 -10.384 14.570 1.00 92.06 347 PRO A O 1
ATOM 2763 N N . HIS A 1 348 ? -13.594 -8.642 13.983 1.00 90.25 348 HIS A N 1
ATOM 2764 C CA . HIS A 1 348 ? -14.254 -8.361 12.709 1.00 90.25 348 HIS A CA 1
ATOM 2765 C C . HIS A 1 348 ? -13.272 -7.678 11.750 1.00 90.25 348 HIS A C 1
ATOM 2767 O O . HIS A 1 348 ? -12.393 -6.942 12.210 1.00 90.25 348 HIS A O 1
ATOM 2773 N N . PRO A 1 349 ? -13.371 -7.932 10.433 1.00 87.81 349 PRO A N 1
ATOM 2774 C CA . PRO A 1 349 ? -12.532 -7.255 9.458 1.00 87.81 349 PRO A CA 1
ATOM 2775 C C . PRO A 1 349 ? -12.937 -5.784 9.327 1.00 87.81 349 PRO A C 1
ATOM 2777 O O . PRO A 1 349 ? -14.057 -5.383 9.659 1.00 87.81 349 PRO A O 1
ATOM 2780 N N . LEU A 1 350 ? -12.021 -4.980 8.790 1.00 86.75 350 LEU A N 1
ATOM 2781 C CA . LEU A 1 350 ? -12.332 -3.606 8.415 1.00 86.75 350 LEU A CA 1
ATOM 2782 C C . LEU A 1 350 ? -13.497 -3.568 7.420 1.00 86.75 350 LEU A C 1
ATOM 2784 O O . LEU A 1 350 ? -13.673 -4.477 6.616 1.00 86.75 350 LEU A O 1
ATOM 2788 N N . GLU A 1 351 ? -14.283 -2.498 7.494 1.00 75.50 351 GLU A N 1
ATOM 2789 C CA . GLU A 1 351 ? -15.488 -2.246 6.687 1.00 75.50 351 GLU A CA 1
ATOM 2790 C C . GLU A 1 351 ? -16.727 -3.082 7.019 1.00 75.50 351 GLU A C 1
ATOM 2792 O O . GLU A 1 351 ? -17.819 -2.665 6.636 1.00 75.50 351 GLU A O 1
ATOM 2797 N N . GLU A 1 352 ? -16.628 -4.176 7.778 1.00 64.88 352 GLU A N 1
ATOM 2798 C CA . GLU A 1 352 ? -17.825 -4.891 8.249 1.00 64.88 352 GLU A CA 1
ATOM 2799 C C . GLU A 1 352 ? -18.460 -4.230 9.482 1.00 64.88 352 GLU A C 1
ATOM 2801 O O . GLU A 1 352 ? -19.674 -4.302 9.629 1.00 64.88 352 GLU A O 1
ATOM 2806 N N . GLY A 1 353 ? -17.693 -3.474 10.276 1.00 52.03 353 GLY A N 1
ATOM 2807 C CA . GLY A 1 353 ? -18.176 -2.592 11.344 1.00 52.03 353 GLY A CA 1
ATOM 2808 C C . GLY A 1 353 ? -18.719 -3.301 12.595 1.00 52.03 353 GLY A C 1
ATOM 2809 O O . GLY A 1 353 ? -19.442 -4.297 12.542 1.00 52.03 353 GLY A O 1
ATOM 2810 N N . PHE A 1 354 ? -18.428 -2.736 13.767 1.00 39.59 354 PHE A N 1
ATOM 2811 C CA . PHE A 1 354 ? -18.945 -3.233 15.042 1.00 39.59 354 PHE A CA 1
ATOM 2812 C C . PHE A 1 354 ? -20.475 -3.082 15.163 1.00 39.59 354 PHE A C 1
ATOM 2814 O O . PHE A 1 354 ? -21.014 -1.979 15.064 1.00 39.59 354 PHE A O 1
ATOM 2821 N N . GLY A 1 355 ? -21.195 -4.184 15.414 1.00 43.06 355 GLY A N 1
ATOM 2822 C CA . GLY A 1 355 ? -22.658 -4.181 15.578 1.00 43.06 355 GLY A CA 1
ATOM 2823 C C . GLY A 1 355 ? -23.460 -4.257 14.272 1.00 43.06 355 GLY A C 1
ATOM 2824 O O . GLY A 1 355 ? -24.693 -4.215 14.303 1.00 43.06 355 GLY A O 1
ATOM 2825 N N . VAL A 1 356 ? -22.795 -4.423 13.127 1.00 40.47 356 VAL A N 1
ATOM 2826 C CA . VAL A 1 356 ? -23.452 -4.875 11.901 1.00 40.47 356 VAL A CA 1
ATOM 2827 C C . VAL A 1 356 ? -23.616 -6.385 12.031 1.00 40.47 356 VAL A C 1
ATOM 2829 O O . VAL A 1 356 ? -22.658 -7.143 11.918 1.00 40.47 356 VAL A O 1
ATOM 2832 N N . GLN A 1 357 ? -24.833 -6.848 12.324 1.00 31.80 357 GLN A N 1
ATOM 2833 C CA . GLN A 1 357 ? -25.157 -8.256 12.108 1.00 31.80 357 GLN A CA 1
ATOM 2834 C C . GLN A 1 357 ? -24.868 -8.548 10.637 1.00 31.80 357 GLN A C 1
ATOM 2836 O O . GLN A 1 357 ? -25.552 -8.015 9.761 1.00 31.80 357 GLN A O 1
ATOM 2841 N N . GLY A 1 358 ? -23.813 -9.322 10.378 1.00 31.41 358 GLY A N 1
ATOM 2842 C CA . GLY A 1 358 ? -23.427 -9.701 9.032 1.00 31.41 358 GLY A CA 1
ATOM 2843 C C . GLY A 1 358 ? -24.640 -10.275 8.318 1.00 31.41 358 GLY A C 1
ATOM 2844 O O . GLY A 1 358 ? -25.201 -11.287 8.741 1.00 31.41 358 GLY A O 1
ATOM 2845 N N . SER A 1 359 ? -25.064 -9.633 7.231 1.00 29.92 359 SER A N 1
ATOM 2846 C CA . SER A 1 359 ? -25.885 -10.319 6.248 1.00 29.92 359 SER A CA 1
ATOM 2847 C C . SER A 1 359 ? -24.996 -11.417 5.686 1.00 29.92 359 SER A C 1
ATOM 2849 O O . SER A 1 359 ? -24.155 -11.150 4.825 1.00 29.92 359 SER A O 1
ATOM 2851 N N . GLY A 1 360 ? -25.112 -12.623 6.240 1.00 27.05 360 GLY A N 1
ATOM 2852 C CA . GLY A 1 360 ? -24.393 -13.784 5.757 1.00 27.05 360 GLY A CA 1
ATOM 2853 C C . GLY A 1 360 ? -24.608 -13.891 4.256 1.00 27.05 360 GLY A C 1
ATOM 2854 O O . GLY A 1 360 ? -25.695 -14.236 3.797 1.00 27.05 360 GLY A O 1
ATOM 2855 N N . ARG A 1 361 ? -23.571 -13.587 3.473 1.00 29.98 361 ARG A N 1
ATOM 2856 C CA . ARG A 1 361 ? -23.495 -14.069 2.101 1.00 29.98 361 ARG A CA 1
ATOM 2857 C C . ARG A 1 361 ? -23.245 -15.562 2.220 1.00 29.98 361 ARG A C 1
ATOM 2859 O O . ARG A 1 361 ? -22.106 -16.016 2.207 1.00 29.98 361 ARG A O 1
ATOM 2866 N N . SER A 1 362 ? -24.326 -16.325 2.367 1.00 28.38 362 SER A N 1
ATOM 2867 C CA . SER A 1 362 ? -24.319 -17.732 2.011 1.00 28.38 362 SER A CA 1
ATOM 2868 C C . SER A 1 362 ? -23.943 -17.788 0.534 1.00 28.38 362 SER A C 1
ATOM 2870 O O . SER A 1 362 ? -24.773 -17.537 -0.341 1.00 28.38 362 SER A O 1
ATOM 2872 N N . GLN A 1 363 ? -22.674 -18.061 0.245 1.00 31.09 363 GLN A N 1
ATOM 2873 C CA . GLN A 1 363 ? -22.300 -18.590 -1.053 1.00 31.09 363 GLN A CA 1
ATOM 2874 C C . GLN A 1 363 ? -22.996 -19.945 -1.172 1.00 31.09 363 GLN A C 1
ATOM 2876 O O . GLN A 1 363 ? -22.498 -20.965 -0.699 1.00 31.09 363 GLN A O 1
ATOM 2881 N N . GLN A 1 364 ? -24.182 -19.949 -1.783 1.00 27.50 364 GLN A N 1
ATOM 2882 C CA . GLN A 1 364 ? -24.672 -21.137 -2.456 1.00 27.50 364 GLN A CA 1
ATOM 2883 C C . GLN A 1 364 ? -23.651 -21.449 -3.548 1.00 27.50 364 GLN A C 1
ATOM 2885 O O . GLN A 1 364 ? -23.647 -20.849 -4.620 1.00 27.50 364 GLN A O 1
ATOM 2890 N N . ARG A 1 365 ? -22.739 -22.370 -3.230 1.00 32.97 365 ARG A N 1
ATOM 2891 C CA . ARG A 1 365 ? -22.032 -23.159 -4.228 1.00 32.97 365 ARG A CA 1
ATOM 2892 C C . ARG A 1 365 ? -23.099 -23.910 -5.016 1.00 32.97 365 ARG A C 1
ATOM 2894 O O . ARG A 1 365 ? -23.633 -24.901 -4.523 1.00 32.97 365 ARG A O 1
ATOM 2901 N N . ASN A 1 366 ? -23.425 -23.415 -6.203 1.00 28.52 366 ASN A N 1
ATOM 2902 C CA . ASN A 1 366 ? -24.016 -24.261 -7.225 1.00 28.52 366 ASN A CA 1
ATOM 2903 C C . ASN A 1 366 ? -22.889 -24.952 -7.993 1.00 28.52 366 ASN A C 1
ATOM 2905 O O . ASN A 1 366 ? -21.809 -24.391 -8.173 1.00 28.52 366 ASN A O 1
ATOM 2909 N N . ARG A 1 367 ? -23.186 -26.212 -8.296 1.00 33.62 367 ARG A N 1
ATOM 2910 C CA . ARG A 1 367 ? -22.358 -27.234 -8.931 1.00 33.62 367 ARG A CA 1
ATOM 2911 C C . ARG A 1 367 ? -21.762 -26.805 -10.259 1.00 33.62 367 ARG A C 1
ATOM 2913 O O . ARG A 1 367 ? -22.430 -26.011 -10.957 1.00 33.62 367 ARG A O 1
#

Foldseek 3Di:
DDDDDDDDWDKDWDFDDDDAQAWGWDWDDDPDPQKIAIWTWGQDPVRDIDTCQLVKDKAKPCVQQWGADSNRIIGGHPDFDKIWIWIDDPLAIDIIIIGGADDAPDPADQDDDPDPVSVVVSVVCVSNNHHDDDDDDQLVLQQCLCCVQQNDHDDPVRSVVLVPPPQADPDWDDQPPPPLVSQTDDSHSSSVVNVVSLLDLSNLVVVLVVVCVLLVLDCVQLPDLLSVLQSVVSSVCSNVVPPPVVVLCLLLVPFFKSNHRNSCCSCSVQPALLSVLQSNCCVPVVDRCNVQCVARDPHDRRHVLQSQLSSQSVVQWDWDDPVNIIGIDGHDRDFGARPVPRDTRHRDHPPCDTPNPDPDPPPPPDD

Solvent-accessible surface area (backbone atoms only — not comparable to full-atom values): 21079 Å² total; per-residue (Å²): 137,82,81,81,78,81,84,86,76,81,73,60,77,73,81,86,84,88,70,85,64,36,55,43,72,42,78,49,88,54,97,48,80,48,53,36,40,46,42,32,36,40,33,45,93,90,70,50,74,44,82,38,30,79,73,31,48,60,45,44,81,32,52,72,33,28,33,50,43,71,68,33,40,32,37,53,50,96,40,58,45,74,23,44,38,38,36,38,46,96,76,36,41,34,73,45,52,44,39,39,46,35,86,58,94,58,83,85,71,83,74,89,66,89,50,78,63,48,51,56,51,51,52,50,31,56,62,40,33,46,76,75,77,78,83,74,52,70,70,57,44,53,53,47,51,32,41,72,58,33,66,44,76,71,50,76,65,58,48,51,56,59,70,71,52,79,57,75,44,101,57,84,45,70,63,52,97,79,46,82,80,64,54,67,55,49,71,24,50,67,55,45,50,50,54,56,46,68,71,34,71,47,21,34,54,41,52,34,50,57,49,32,62,75,63,60,65,36,50,86,83,37,30,70,54,20,24,47,27,27,50,52,50,44,34,48,39,55,65,69,52,52,55,67,70,57,55,50,46,53,42,78,67,40,54,42,41,13,59,74,33,15,48,29,38,49,57,68,78,41,76,46,32,64,53,43,30,32,47,50,31,39,76,76,67,73,37,84,50,60,62,6,69,84,39,48,24,92,88,41,73,49,36,37,59,48,37,40,7,36,19,26,71,38,59,17,63,41,76,51,67,82,84,73,49,42,34,33,45,80,55,68,90,47,91,30,58,38,88,88,78,68,43,78,33,72,59,45,61,84,90,60,54,86,88,52,78,74,80,75,80,74,78,77,79,75,132

pLDDT: mean 82.33, std 20.42, range [23.66, 98.25]

Nearest PDB structures (foldseek):
  8gyr-assembly1_A  TM=9.106E-01  e=6.550E-03  Leptospira interrogans
  8gyr-assembly2_B  TM=7.227E-01  e=5.870E-03  Leptospira interrogans
  2mog-assembly1_A  TM=5.883E-01  e=4.715E-03  Leptospira interrogans
  7r5j-assembly1_10  TM=3.483E-01  e=8.142E-01  Homo sapiens
  5n61-assembly1_P  TM=1.693E-01  e=5.860E-01  Saccharomyces cerevisiae S288C

Secondary structure (DSSP, 8-state):
---PPPPP------PPP--TT-EEEEE---S-TTEEEEEEEEE-TTS-EEE-GGGSEEEES-TTTEEE-TTSEEEE-S--EEEEEEEEETTEEEEEEEEE----SS---PPPPSSHHHHHHHHHHHHHT-PPPPPPPHHHHHHHHHHHHHSSPPPHHHHHHHHH-----S------TT-TT-----S-HHHHHHHHHHTSHHHHHHHHHHHHHHTT--HHHHHHHHHHHHHHHHHHHHHTT--HHHHHHHHHT--EETTT-GGGGHHHH--SHHHHHHHHHHHHH----GGGGTSS-TTSS--HHHHHHHHHHHTTEEEEE-SS-EEEEE-S---EE-TTT--EE----TTT-TT------------

Radius of gyration: 26.11 Å; Cα contacts (8 Å, |Δi|>4): 594; chains: 1; bounding box: 60×72×64 Å

Mean predicted aligned error: 10.28 Å

Sequence (367 aa):
MLRQGKPSCPVQCIQERGQKGVVRVKHRFGEDHLNQPLQVTAFLSDGSRQDVTAMANYSSNAPPIADVNERGIVQTHDVAGEAAVMVSYLGRVAVSRLVIPQQLATPFVRPPEHNFIDGLVWDKLKQLGIQPSEPCSDEEFLRRVYLDVIGTLPTPEEARKFLIDEVRSDRIHAVAAQDPMNRVTTNDKRARLVNELLDRPEFVDYWSLKWADILRVDRQQLKAKGAYAFYEWLRASIRENKPYDQFVREIVAAQGSSERVGPVNLYRVISTPEQLASTTSQLFLGVRIQCAQCHHHPFDKWSQDDFYGMVGFFNRVQRRGDGEGIDVSVGPPAEVRNPRSGKAVPPHPLEEGFGVQGSGRSQQRNR